Protein AF-W6NMY9-F1 (afdb_monomer)

Mean predicted aligned error: 22.29 Å

Secondary structure (DSSP, 8-state):
-HHHHHHHHHHHHHHHHHHHHHHHHHHHHHHHHHHHHHHHHHHHHHHHHHHHHHHHHHHHHHHHHHHHHHHHHHHHHHHHHHHHHHHHHHHHHHHHHHHHHHHHHHHHHHHHHHHHHHHHHHHHHHHHHHHHHHHHHHHHHHHHHHHHHHHHHHHHHHHHHHHHHHHHHSTT--------------------SS--------SSHHHHHHHHHHHHHHHHHHHHHHHHHHHHHHHHHHHHHHHHHHHHHHHHHHHHHHHHHHHHHHHHHHHHHHHHHHHHHHHHHHHH-GGG--HHHHHHHHHHHHHHHHHHHHHHHHHHHHHHHHHHHHTTTS----S----S---STTSHHHHHHHHHHHHHHHHHHHHHHHHHHHHHHHHHHHHHHHHHHHHS---

Foldseek 3Di:
DVVVVVVVVVVVVVVVVVVVVVVVVVVVVVVVVVVVVVVVVVVVVVVVVVVVVVVVVVVVVVVVVVVVVVVVVVVVVVVVVVVVVVVVVVVVVVVVVVVVVVVVVVVVVVVVVVVVVVVVVVVVVVVVVVVVVVVVVVVVVVVVVVVVVVVVVVVVVVVVVVVVVVVCVPPPNPDDDDDDDDDDDDDDDPDDPDDDDDDDPDDDVVVVVVVVVVVVVVVVVVVVVVVVVVVVVVVVVVVVVVVVVVVVVVVVVVVVVVVVVVVVVVVVVVVVVVVVLVVVQVVLCVVPNPVRRPVVVVVVVVVVVVVVVVVVVVVVVVVVVVLVVVVVVVVPPDDDDDDPDPDDDDDPPSPVVVVVVVVVVVVVVVVVVVVVVVVVVVVVVVVVVVVVVVVVVVVDDDD

Sequence (399 aa):
IESRSVVHLQKLNTGLENKIIDLQMKLDVMTSERNRLLSSDEKLRSQIAALEAEIGDMKHSTIQKEEEFALEIERLETECDVKEAQKGELETRIHELSSRLDQNKVEASLKIEELLDQLNTSNTKVTAAEEDLQKARTALAAESERCAGVERDRDLMREQLLQNANILASSHFSRSGSMRSEQGRQPFSLMGPDGNSVSLSGGSGDLEEIALILRQQQMINDLRMRAEQHQRENERLRNLVEASSLVDSLEKKTSLRSFESYKLQELETAHARMKLELERLVEEKINGGLENMNVKLLNDRLVEENDRLHEESAELRAMLSTRFERQSAMASGSPRPDSGHWSAGHSDDGSSDLDEDLCKERQCRQLKALAENLNRALVERNREIEKLEKRLSETTPTF

Solvent-accessible surface area (backbone atoms only — not comparable to full-atom values): 22607 Å² total; per-residue (Å²): 114,65,71,60,52,53,54,52,50,50,55,50,49,54,52,50,52,54,49,50,51,56,50,48,54,50,49,52,51,53,50,53,50,50,53,52,50,51,55,51,51,53,52,50,53,54,50,51,53,50,51,53,50,52,53,48,52,54,50,52,55,48,53,52,49,52,52,54,50,52,54,52,48,56,52,51,50,55,51,48,55,52,51,51,52,53,49,52,54,50,53,52,51,52,50,54,53,50,53,51,50,54,51,50,50,51,54,50,49,53,52,51,52,54,52,49,52,52,47,53,57,48,49,55,51,50,54,52,51,52,52,50,51,49,53,52,52,53,51,51,50,55,49,52,53,49,50,54,48,53,51,50,54,51,50,51,52,52,50,51,51,51,50,52,50,48,59,63,69,34,89,86,60,86,68,86,86,83,81,89,75,94,79,90,82,79,85,88,75,83,80,63,101,74,87,76,84,86,80,88,82,80,87,71,59,67,67,56,51,50,51,48,49,53,52,48,52,51,52,52,50,54,50,51,54,50,50,54,49,52,49,54,48,49,52,51,50,50,54,49,52,54,50,48,55,49,49,54,52,50,50,54,55,49,55,49,51,54,47,52,52,49,52,50,52,52,50,53,52,50,52,53,50,53,50,54,53,52,51,50,42,51,51,32,31,74,77,56,36,78,88,54,34,66,57,63,66,52,50,55,53,52,50,55,52,49,53,52,50,52,51,54,53,50,51,53,49,51,53,51,50,54,49,54,50,52,55,54,60,72,56,69,82,69,86,78,94,85,72,98,69,95,72,78,96,75,76,83,79,76,61,62,59,56,60,51,49,54,48,52,51,51,49,50,51,52,52,49,55,51,51,53,50,52,49,52,52,48,53,52,49,50,54,50,48,53,53,50,51,50,51,46,61,75,69,49,79,88,126

Radius of gyration: 61.94 Å; Cα contacts (8 Å, |Δi|>4): 16; chains: 1; bounding box: 144×52×210 Å

Structure (mmCIF, N/CA/C/O backbone):
data_AF-W6NMY9-F1
#
_entry.id   AF-W6NMY9-F1
#
loop_
_atom_site.group_PDB
_atom_site.id
_atom_site.type_symbol
_atom_site.label_atom_id
_atom_site.label_alt_id
_atom_site.label_comp_id
_atom_site.label_asym_id
_atom_site.label_entity_id
_atom_site.label_seq_id
_atom_site.pdbx_PDB_ins_code
_atom_site.Cartn_x
_atom_site.Cartn_y
_atom_site.Cartn_z
_atom_site.occupancy
_atom_site.B_iso_or_equiv
_atom_site.auth_seq_id
_atom_site.auth_comp_id
_atom_site.auth_asym_id
_atom_site.auth_atom_id
_atom_site.pdbx_PDB_model_num
ATOM 1 N N . ILE A 1 1 ? 76.734 7.192 -106.817 1.00 61.53 1 ILE A N 1
ATOM 2 C CA . ILE A 1 1 ? 76.703 8.019 -105.581 1.00 61.53 1 ILE A CA 1
ATOM 3 C C . ILE A 1 1 ? 75.258 8.175 -105.103 1.00 61.53 1 ILE A C 1
ATOM 5 O O . ILE A 1 1 ? 74.978 7.860 -103.954 1.00 61.53 1 ILE A O 1
ATOM 9 N N . GLU A 1 2 ? 74.332 8.509 -106.002 1.00 65.69 2 GLU A N 1
ATOM 10 C CA . GLU A 1 2 ? 72.891 8.665 -105.726 1.00 65.69 2 GLU A CA 1
ATOM 11 C C . GLU A 1 2 ? 72.205 7.414 -105.147 1.00 65.69 2 GLU A C 1
ATOM 13 O O . GLU A 1 2 ? 71.540 7.509 -104.121 1.00 65.69 2 GLU A O 1
ATOM 18 N N . SER A 1 3 ? 72.437 6.217 -105.702 1.00 69.19 3 SER A N 1
ATOM 19 C CA . SER A 1 3 ? 71.826 4.973 -105.190 1.00 69.19 3 SER A CA 1
ATOM 20 C C . SER A 1 3 ? 72.205 4.647 -103.739 1.00 69.19 3 SER A C 1
ATOM 22 O O . SER A 1 3 ? 71.380 4.149 -102.979 1.00 69.19 3 SER A O 1
ATOM 24 N N . ARG A 1 4 ? 73.434 4.977 -103.314 1.00 71.56 4 ARG A N 1
ATOM 25 C CA . ARG A 1 4 ? 73.860 4.820 -101.913 1.00 71.56 4 ARG A CA 1
ATOM 26 C C . ARG A 1 4 ? 73.153 5.826 -101.000 1.00 71.56 4 ARG A C 1
ATOM 28 O O . ARG A 1 4 ? 72.741 5.449 -99.910 1.00 71.56 4 ARG A O 1
ATOM 35 N N . SER A 1 5 ? 72.962 7.068 -101.449 1.00 77.44 5 SER A N 1
ATOM 36 C CA . SER A 1 5 ? 72.244 8.108 -100.695 1.00 77.44 5 SER A CA 1
ATOM 37 C C . SER A 1 5 ? 70.765 7.756 -100.483 1.00 77.44 5 SER A C 1
ATOM 39 O O . SER A 1 5 ? 70.272 7.868 -99.363 1.00 77.44 5 SER A O 1
ATOM 41 N N . VAL A 1 6 ? 70.096 7.216 -101.508 1.00 83.38 6 VAL A N 1
ATOM 42 C CA . VAL A 1 6 ? 68.704 6.737 -101.410 1.00 83.38 6 VAL A CA 1
ATOM 43 C C . VAL A 1 6 ? 68.572 5.600 -100.391 1.00 83.38 6 VAL A C 1
ATOM 45 O O . VAL A 1 6 ? 67.688 5.638 -99.540 1.00 83.38 6 VAL A O 1
ATOM 48 N N . VAL A 1 7 ? 69.491 4.628 -100.406 1.00 83.88 7 VAL A N 1
ATOM 49 C CA . VAL A 1 7 ? 69.494 3.517 -99.435 1.00 83.88 7 VAL A CA 1
ATOM 50 C C . VAL A 1 7 ? 69.756 4.006 -98.003 1.00 83.88 7 VAL A C 1
ATOM 52 O O . VAL A 1 7 ? 69.161 3.491 -97.056 1.00 83.88 7 VAL A O 1
ATOM 55 N N . HIS A 1 8 ? 70.624 5.006 -97.815 1.00 86.69 8 HIS A N 1
ATOM 56 C CA . HIS A 1 8 ? 70.855 5.609 -96.498 1.00 86.69 8 HIS A CA 1
ATOM 57 C C . HIS A 1 8 ? 69.622 6.359 -95.972 1.00 86.69 8 HIS A C 1
ATOM 59 O O . HIS A 1 8 ? 69.281 6.199 -94.801 1.00 86.69 8 HIS A O 1
ATOM 65 N N . LEU A 1 9 ? 68.926 7.116 -96.827 1.00 87.56 9 LEU A N 1
ATOM 66 C CA . LEU A 1 9 ? 67.686 7.811 -96.466 1.00 87.56 9 LEU A CA 1
ATOM 67 C C . LEU A 1 9 ? 66.553 6.838 -96.123 1.00 87.56 9 LEU A C 1
ATOM 69 O O . LEU A 1 9 ? 65.852 7.052 -95.141 1.00 87.56 9 LEU A O 1
ATOM 73 N N . GLN A 1 10 ? 66.415 5.738 -96.867 1.00 88.88 10 GLN A N 1
ATOM 74 C CA . GLN A 1 10 ? 65.436 4.692 -96.556 1.00 88.88 10 GLN A CA 1
ATOM 75 C C . GLN A 1 10 ? 65.688 4.073 -95.177 1.00 88.88 10 GLN A C 1
ATOM 77 O O . GLN A 1 10 ? 64.767 3.987 -94.375 1.00 88.88 10 GLN A O 1
ATOM 82 N N . LYS A 1 11 ? 66.940 3.717 -94.854 1.00 91.44 11 LYS A N 1
ATOM 83 C CA . LYS A 1 11 ? 67.288 3.179 -93.526 1.00 91.44 11 LYS A CA 1
ATOM 84 C C . LYS A 1 11 ? 67.021 4.172 -92.396 1.00 91.44 11 LYS A C 1
ATOM 86 O O . LYS A 1 11 ? 66.569 3.761 -91.330 1.00 91.44 11 LYS A O 1
ATOM 91 N N . LEU A 1 12 ? 67.301 5.458 -92.619 1.00 93.38 12 LEU A N 1
ATOM 92 C CA . LEU A 1 12 ? 67.004 6.507 -91.646 1.00 93.38 12 LEU A CA 1
ATOM 93 C C . LEU A 1 12 ? 65.493 6.653 -91.438 1.00 93.38 12 LEU A C 1
ATOM 95 O O . LEU A 1 12 ? 65.050 6.652 -90.295 1.00 93.38 12 LEU A O 1
ATOM 99 N N . ASN A 1 13 ? 64.710 6.706 -92.519 1.00 93.12 13 ASN A N 1
ATOM 100 C CA . ASN A 1 13 ? 63.252 6.793 -92.445 1.00 93.12 13 ASN A CA 1
ATOM 101 C C . ASN A 1 13 ? 62.649 5.583 -91.731 1.00 93.12 13 ASN A C 1
ATOM 103 O O . ASN A 1 13 ? 61.894 5.777 -90.790 1.00 93.12 13 ASN A O 1
ATOM 107 N N . THR A 1 14 ? 63.055 4.355 -92.068 1.00 93.69 14 THR A N 1
ATOM 108 C CA . THR A 1 14 ? 62.587 3.153 -91.357 1.00 93.69 14 THR A CA 1
ATOM 109 C C . THR A 1 14 ? 62.990 3.173 -89.876 1.00 93.69 14 THR A C 1
ATOM 111 O O . THR A 1 14 ? 62.225 2.754 -89.010 1.00 93.69 14 THR A O 1
ATOM 114 N N . GLY A 1 15 ? 64.179 3.690 -89.546 1.00 94.94 15 GLY A N 1
ATOM 115 C CA . GLY A 1 15 ? 64.610 3.880 -88.157 1.00 94.94 15 GLY A CA 1
ATOM 116 C C . GLY A 1 15 ? 63.758 4.902 -87.395 1.00 94.94 15 GLY A C 1
ATOM 117 O O . GLY A 1 15 ? 63.399 4.663 -86.241 1.00 94.94 15 GLY A O 1
ATOM 118 N N . LEU A 1 16 ? 63.403 6.016 -88.041 1.00 95.69 16 LEU A N 1
ATOM 119 C CA . LEU A 1 16 ? 62.524 7.045 -87.483 1.00 95.69 16 LEU A CA 1
ATOM 120 C C . LEU A 1 16 ? 61.083 6.544 -87.342 1.00 95.69 16 LEU A C 1
ATOM 122 O O . LEU A 1 16 ? 60.487 6.750 -86.291 1.00 95.69 16 LEU A O 1
ATOM 126 N N . GLU A 1 17 ? 60.551 5.835 -88.337 1.00 95.12 17 GLU A N 1
ATOM 127 C CA . GLU A 1 17 ? 59.228 5.198 -88.301 1.00 95.12 17 GLU A CA 1
ATOM 128 C C . GLU A 1 17 ? 59.122 4.221 -87.127 1.00 95.12 17 GLU A C 1
ATOM 130 O O . GLU A 1 17 ? 58.214 4.340 -86.305 1.00 95.12 17 GLU A O 1
ATOM 135 N N . ASN A 1 18 ? 60.103 3.326 -86.967 1.00 95.62 18 ASN A N 1
ATOM 136 C CA . ASN A 1 18 ? 60.145 2.401 -85.833 1.00 95.62 18 ASN A CA 1
ATOM 137 C C . ASN A 1 18 ? 60.201 3.139 -84.489 1.00 95.62 18 ASN A C 1
ATOM 139 O O . ASN A 1 18 ? 59.573 2.711 -83.519 1.00 95.62 18 ASN A O 1
ATOM 143 N N . LYS A 1 19 ? 60.932 4.261 -84.413 1.00 97.00 19 LYS A N 1
ATOM 144 C CA . LYS A 1 19 ? 61.000 5.049 -83.181 1.00 97.00 19 LYS A CA 1
ATOM 145 C C . LYS A 1 19 ? 59.692 5.780 -82.882 1.00 97.00 19 LYS A C 1
ATOM 147 O O . LYS A 1 19 ? 59.311 5.861 -81.717 1.00 97.00 19 LYS A O 1
ATOM 152 N N . ILE A 1 20 ? 59.014 6.292 -83.907 1.00 97.06 20 ILE A N 1
ATOM 153 C CA . ILE A 1 20 ? 57.695 6.919 -83.784 1.00 97.06 20 ILE A CA 1
ATOM 154 C C . ILE A 1 20 ? 56.681 5.893 -83.273 1.00 97.06 20 ILE A C 1
ATOM 156 O O . ILE A 1 20 ? 55.981 6.192 -82.311 1.00 97.06 20 ILE A O 1
ATOM 160 N N . ILE A 1 21 ? 56.666 4.679 -83.832 1.00 96.06 21 ILE A N 1
ATOM 161 C CA . ILE A 1 21 ? 55.778 3.595 -83.385 1.00 96.06 21 ILE A CA 1
ATOM 162 C C . ILE A 1 21 ? 56.060 3.220 -81.919 1.00 96.06 21 ILE A C 1
ATOM 164 O O . ILE A 1 21 ? 55.130 3.167 -81.118 1.00 96.06 21 ILE A O 1
ATOM 168 N N . ASP A 1 22 ? 57.329 3.034 -81.525 1.00 96.94 22 ASP A N 1
ATOM 169 C CA . ASP A 1 22 ? 57.712 2.754 -80.123 1.00 96.94 22 ASP A CA 1
ATOM 170 C C . ASP A 1 22 ? 57.239 3.859 -79.162 1.00 96.94 22 ASP A C 1
ATOM 172 O O . ASP A 1 22 ? 56.726 3.582 -78.076 1.00 96.94 22 ASP A O 1
ATOM 176 N N . LEU A 1 23 ? 57.388 5.127 -79.557 1.00 97.38 23 LEU A N 1
ATOM 177 C CA . LEU A 1 23 ? 56.937 6.263 -78.752 1.00 97.38 23 LEU A CA 1
ATOM 178 C C . LEU A 1 23 ? 55.408 6.358 -78.679 1.00 97.38 23 LEU A C 1
ATOM 180 O O . LEU A 1 23 ? 54.886 6.662 -77.608 1.00 97.38 23 LEU A O 1
ATOM 184 N N . GLN A 1 24 ? 54.695 6.069 -79.769 1.00 97.12 24 GLN A N 1
ATOM 185 C CA . GLN A 1 24 ? 53.230 6.030 -79.795 1.00 97.12 24 GLN A CA 1
ATOM 186 C C . GLN A 1 24 ? 52.690 4.927 -78.884 1.00 97.12 24 GLN A C 1
ATOM 188 O O . GLN A 1 24 ? 51.872 5.211 -78.016 1.00 97.12 24 GLN A O 1
ATOM 193 N N . MET A 1 25 ? 53.228 3.706 -78.976 1.00 96.75 25 MET A N 1
ATOM 194 C CA . MET A 1 25 ? 52.829 2.604 -78.095 1.00 96.75 25 MET A CA 1
ATOM 195 C C . MET A 1 25 ? 53.065 2.938 -76.617 1.00 96.75 25 MET A C 1
ATOM 197 O O . MET A 1 25 ? 52.214 2.661 -75.773 1.00 96.75 25 MET A O 1
ATOM 201 N N . LYS A 1 26 ? 54.198 3.573 -76.284 1.00 97.62 26 LYS A N 1
ATOM 202 C CA . LYS A 1 26 ? 54.466 4.043 -74.914 1.00 97.62 26 LYS A CA 1
ATOM 203 C C . LYS A 1 26 ? 53.474 5.109 -74.466 1.00 97.62 26 LYS A C 1
ATOM 205 O O . LYS A 1 26 ? 53.027 5.063 -73.323 1.00 97.62 26 LYS A O 1
ATOM 210 N N . LEU A 1 27 ? 53.125 6.051 -75.341 1.00 97.50 27 LEU A N 1
ATOM 211 C CA . LEU A 1 27 ? 52.143 7.087 -75.037 1.00 97.50 27 LEU A CA 1
ATOM 212 C C . LEU A 1 27 ? 50.752 6.489 -74.794 1.00 97.50 27 LEU A C 1
ATOM 214 O O . LEU A 1 27 ? 50.083 6.897 -73.845 1.00 97.50 27 LEU A O 1
ATOM 218 N N . ASP A 1 28 ? 50.342 5.502 -75.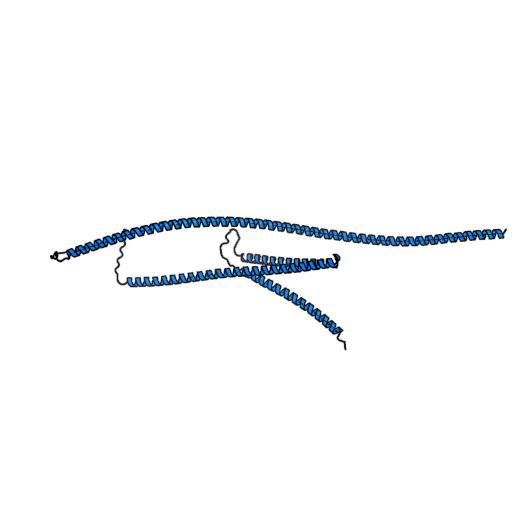589 1.00 97.00 28 ASP A N 1
ATOM 219 C CA . ASP A 1 28 ? 49.059 4.811 -75.434 1.00 97.00 28 ASP A CA 1
ATOM 220 C C . ASP A 1 28 ? 48.997 4.043 -74.109 1.00 97.00 28 ASP A C 1
ATOM 222 O O . ASP A 1 28 ? 48.033 4.188 -73.351 1.00 97.00 28 ASP A O 1
ATOM 226 N N . VAL A 1 29 ? 50.059 3.298 -73.772 1.00 96.88 29 VAL A N 1
ATOM 227 C CA . VAL A 1 29 ? 50.171 2.596 -72.482 1.00 96.88 29 VAL A CA 1
ATOM 228 C C . VAL A 1 29 ? 50.103 3.592 -71.324 1.00 96.88 29 VAL A C 1
ATOM 230 O O . VAL A 1 29 ? 49.247 3.441 -70.452 1.00 96.88 29 VAL A O 1
ATOM 233 N N . MET A 1 30 ? 50.909 4.657 -71.352 1.00 97.12 30 MET A N 1
ATOM 234 C CA . MET A 1 30 ? 50.905 5.701 -70.317 1.00 97.12 30 MET A CA 1
ATOM 235 C C . MET A 1 30 ? 49.544 6.394 -70.192 1.00 97.12 30 MET A C 1
ATOM 237 O O . MET A 1 30 ? 49.097 6.696 -69.088 1.00 97.12 30 MET A O 1
ATOM 241 N N . THR A 1 31 ? 48.854 6.636 -71.308 1.00 96.25 31 THR A N 1
ATOM 242 C CA . THR A 1 31 ? 47.524 7.258 -71.308 1.00 96.25 31 THR A CA 1
ATOM 243 C C . THR A 1 31 ? 46.483 6.324 -70.695 1.00 96.25 31 THR A C 1
ATOM 245 O O . THR A 1 31 ? 45.661 6.766 -69.890 1.00 96.25 31 THR A O 1
ATOM 248 N N . SER A 1 32 ? 46.538 5.029 -71.024 1.00 96.38 32 SER A N 1
ATOM 249 C CA . SER A 1 32 ? 45.656 4.016 -70.438 1.00 96.38 32 SER A CA 1
ATOM 250 C C . SER A 1 32 ? 45.881 3.863 -68.928 1.00 96.38 32 SER A C 1
ATOM 252 O O . SER A 1 32 ? 44.916 3.836 -68.162 1.00 96.38 32 SER A O 1
ATOM 254 N N . GLU A 1 33 ? 47.141 3.860 -68.485 1.00 96.62 33 GLU A N 1
ATOM 255 C CA . GLU A 1 33 ? 47.512 3.774 -67.074 1.00 96.62 33 GLU A CA 1
ATOM 256 C C . GLU A 1 33 ? 47.083 5.029 -66.312 1.00 96.62 33 GLU A C 1
ATOM 258 O O . GLU A 1 33 ? 46.436 4.923 -65.272 1.00 96.62 33 GLU A O 1
ATOM 263 N N . ARG A 1 34 ? 47.325 6.219 -66.874 1.00 97.25 34 ARG A N 1
ATOM 264 C CA . ARG A 1 34 ? 46.847 7.487 -66.311 1.00 97.25 34 ARG A CA 1
ATOM 265 C C . ARG A 1 34 ? 45.329 7.486 -66.135 1.00 97.25 34 ARG A C 1
ATOM 267 O O . ARG A 1 34 ? 44.843 7.862 -65.075 1.00 97.25 34 ARG A O 1
ATOM 274 N N . ASN A 1 35 ? 44.572 7.058 -67.146 1.00 96.06 35 ASN A N 1
ATOM 275 C CA . ASN A 1 35 ? 43.110 7.020 -67.063 1.00 96.06 35 ASN A CA 1
ATOM 276 C C . ASN A 1 35 ? 42.628 5.999 -66.014 1.00 96.06 35 ASN A C 1
ATOM 278 O O . ASN A 1 35 ? 41.679 6.272 -65.279 1.00 96.06 35 ASN A O 1
ATOM 282 N N . ARG A 1 36 ? 43.306 4.849 -65.892 1.00 97.12 36 ARG A N 1
ATOM 283 C CA . ARG A 1 36 ? 43.029 3.858 -64.842 1.00 97.12 36 ARG A CA 1
ATOM 284 C C . ARG A 1 36 ? 43.299 4.422 -63.444 1.00 97.12 36 ARG A C 1
ATOM 286 O O . ARG A 1 36 ? 42.477 4.223 -62.552 1.00 97.12 36 ARG A O 1
ATOM 293 N N . LEU A 1 37 ? 44.416 5.125 -63.259 1.00 96.62 37 LEU A N 1
ATOM 294 C CA . LEU A 1 37 ? 44.766 5.769 -61.992 1.00 96.62 37 LEU A CA 1
ATOM 295 C C . LEU A 1 37 ? 43.769 6.872 -61.627 1.00 96.62 37 LEU A C 1
ATOM 297 O O . LEU A 1 37 ? 43.319 6.902 -60.489 1.00 96.62 37 LEU A O 1
ATOM 301 N N . LEU A 1 38 ? 43.351 7.706 -62.586 1.00 96.19 38 LEU A N 1
ATOM 302 C CA . LEU A 1 38 ? 42.325 8.732 -62.363 1.00 96.19 38 LEU A CA 1
ATOM 303 C C . LEU A 1 38 ? 40.990 8.125 -61.914 1.00 96.19 38 LEU A C 1
ATOM 305 O O . LEU A 1 38 ? 40.411 8.586 -60.936 1.00 96.19 38 LEU A O 1
ATOM 309 N N . SER A 1 39 ? 40.533 7.049 -62.564 1.00 95.88 39 SER A N 1
ATOM 310 C CA . SER A 1 39 ? 39.310 6.351 -62.141 1.00 95.88 39 SER A CA 1
ATOM 311 C C . SER A 1 39 ? 39.445 5.731 -60.745 1.00 95.88 39 SER A C 1
ATOM 313 O O . SER A 1 39 ? 38.478 5.693 -59.986 1.00 95.88 39 SER A O 1
ATOM 315 N N . SER A 1 40 ? 40.636 5.240 -60.391 1.00 96.31 40 SER A N 1
ATOM 316 C CA . SER A 1 40 ? 40.902 4.730 -59.045 1.00 96.31 40 SER A CA 1
ATOM 317 C C . SER A 1 40 ? 40.909 5.845 -57.997 1.00 96.31 40 SER A C 1
ATOM 319 O O . SER A 1 40 ? 40.351 5.647 -56.923 1.00 96.31 40 SER A O 1
ATOM 321 N N . ASP A 1 41 ? 41.511 7.000 -58.298 1.00 96.00 41 ASP A N 1
ATOM 322 C CA . ASP A 1 41 ? 41.538 8.167 -57.406 1.00 96.00 41 ASP A CA 1
ATOM 323 C C . ASP A 1 41 ? 40.122 8.692 -57.149 1.00 96.00 41 ASP A C 1
ATOM 325 O O . ASP A 1 41 ? 39.741 8.919 -56.005 1.00 96.00 41 ASP A O 1
ATOM 329 N N . GLU A 1 42 ? 39.296 8.792 -58.193 1.00 96.06 42 GLU A N 1
ATOM 330 C CA . GLU A 1 42 ? 37.902 9.223 -58.068 1.00 96.06 42 GLU A CA 1
ATOM 331 C C . GLU A 1 42 ? 37.080 8.267 -57.190 1.00 96.06 42 GLU A C 1
ATOM 333 O O . GLU A 1 42 ? 36.376 8.711 -56.284 1.00 96.06 42 GLU A O 1
ATOM 338 N N . LYS A 1 43 ? 37.242 6.947 -57.367 1.00 96.44 43 LYS A N 1
ATOM 339 C CA . LYS A 1 43 ? 36.594 5.944 -56.502 1.00 96.44 43 LYS A CA 1
ATOM 340 C C . LYS A 1 43 ? 37.030 6.061 -55.043 1.00 96.44 43 LYS A C 1
ATOM 342 O O . LYS A 1 43 ? 36.181 5.977 -54.158 1.00 96.44 43 LYS A O 1
ATOM 347 N N . LEU A 1 44 ? 38.325 6.253 -54.790 1.00 96.81 44 LEU A N 1
ATOM 348 C CA . LEU A 1 44 ? 38.844 6.428 -53.432 1.00 96.81 44 LEU A CA 1
ATOM 349 C C . LEU A 1 44 ? 38.304 7.710 -52.794 1.00 96.81 44 LEU A C 1
ATOM 351 O O . LEU A 1 44 ? 37.884 7.675 -51.642 1.00 96.81 44 LEU A O 1
ATOM 355 N N . ARG A 1 45 ? 38.226 8.815 -53.543 1.00 96.94 45 ARG A N 1
ATOM 356 C CA . ARG A 1 45 ? 37.620 10.067 -53.060 1.00 96.94 45 ARG A CA 1
ATOM 357 C C . ARG A 1 45 ? 36.154 9.888 -52.681 1.00 96.94 45 ARG A C 1
ATOM 359 O O . ARG A 1 45 ? 35.752 10.355 -51.620 1.00 96.94 45 ARG A O 1
ATOM 366 N N . SER A 1 46 ? 35.364 9.192 -53.501 1.00 95.94 46 SER A N 1
ATOM 367 C CA . SER A 1 46 ? 33.964 8.901 -53.170 1.00 95.94 46 SER A CA 1
ATOM 368 C C . SER A 1 46 ? 33.829 8.011 -51.931 1.00 95.94 46 SER A C 1
ATOM 370 O O . SER A 1 46 ? 32.949 8.250 -51.110 1.00 95.94 46 SER A O 1
ATOM 372 N N . GLN A 1 47 ? 34.703 7.012 -51.768 1.00 97.00 47 GLN A N 1
ATOM 373 C CA . GLN A 1 47 ? 34.715 6.159 -50.574 1.00 97.00 47 GLN A CA 1
ATOM 374 C C . GLN A 1 47 ? 35.095 6.935 -49.310 1.00 97.00 47 GLN A C 1
ATOM 376 O O . GLN A 1 47 ? 34.450 6.757 -48.283 1.00 97.00 47 GLN A O 1
ATOM 381 N N . ILE A 1 48 ? 36.096 7.817 -49.388 1.00 96.00 48 ILE A N 1
ATOM 382 C CA . ILE A 1 48 ? 36.490 8.683 -48.268 1.00 96.00 48 ILE A CA 1
ATOM 383 C C . ILE A 1 48 ? 35.316 9.576 -47.857 1.00 96.00 48 ILE A C 1
ATOM 385 O O . ILE A 1 48 ? 34.964 9.592 -46.684 1.00 96.00 48 ILE A O 1
ATOM 389 N N . ALA A 1 49 ? 34.654 10.234 -48.813 1.00 96.75 49 ALA A N 1
ATOM 390 C CA . ALA A 1 49 ? 33.505 11.091 -48.519 1.00 96.75 49 ALA A CA 1
ATOM 391 C C . ALA A 1 49 ? 32.335 10.320 -47.874 1.00 96.75 49 ALA A C 1
ATOM 393 O O . ALA A 1 49 ? 31.685 10.832 -46.966 1.00 96.75 49 ALA A O 1
ATOM 394 N N . ALA A 1 50 ? 32.078 9.082 -48.314 1.00 96.25 50 ALA A N 1
ATOM 395 C CA . ALA A 1 50 ? 31.048 8.232 -47.716 1.00 96.25 50 ALA A CA 1
ATOM 396 C C . ALA A 1 50 ? 31.389 7.839 -46.268 1.00 96.25 50 ALA A C 1
ATOM 398 O O . ALA A 1 50 ? 30.535 7.941 -45.391 1.00 96.25 50 ALA A O 1
ATOM 399 N N . LEU A 1 51 ? 32.642 7.450 -46.006 1.00 95.75 51 LEU A N 1
ATOM 400 C CA . LEU A 1 51 ? 33.104 7.111 -44.657 1.00 95.75 51 LEU A CA 1
ATOM 401 C C . LEU A 1 51 ? 33.109 8.331 -43.725 1.00 95.75 51 LEU A C 1
ATOM 403 O O . LEU A 1 51 ? 32.770 8.208 -42.553 1.00 95.75 51 LEU A O 1
ATOM 407 N N . GLU A 1 52 ? 33.467 9.516 -44.224 1.00 96.31 52 GLU A N 1
ATOM 408 C CA . GLU A 1 52 ? 33.406 10.760 -43.449 1.00 96.31 52 GLU A CA 1
ATOM 409 C C . GLU A 1 52 ? 31.969 11.112 -43.039 1.00 96.31 52 GLU A C 1
ATOM 411 O O . GLU A 1 52 ? 31.749 11.517 -41.895 1.00 96.31 52 GLU A O 1
ATOM 416 N N . ALA A 1 53 ? 30.995 10.908 -43.934 1.00 95.75 53 ALA A N 1
ATOM 417 C CA . ALA A 1 53 ? 29.577 11.085 -43.624 1.00 95.75 53 ALA A CA 1
ATOM 418 C C . ALA A 1 53 ? 29.097 10.076 -42.567 1.00 95.75 53 ALA A C 1
ATOM 420 O O . ALA A 1 53 ? 28.511 10.478 -41.565 1.00 95.75 53 ALA A O 1
ATOM 421 N N . GLU A 1 54 ? 29.433 8.792 -42.725 1.00 95.81 54 GLU A N 1
ATOM 422 C CA . GLU A 1 54 ? 29.072 7.740 -41.764 1.00 95.81 54 GLU A CA 1
ATOM 423 C C . GLU A 1 54 ? 29.671 8.001 -40.370 1.00 95.81 54 GLU A C 1
ATOM 425 O O . GLU A 1 54 ? 28.995 7.855 -39.352 1.00 95.81 54 GLU A O 1
ATOM 430 N N . ILE A 1 55 ? 30.924 8.466 -40.302 1.00 95.25 55 ILE A N 1
ATOM 431 C CA . ILE A 1 55 ? 31.554 8.889 -39.041 1.00 95.25 55 ILE A CA 1
ATOM 432 C C . ILE A 1 55 ? 30.803 10.075 -38.419 1.00 95.25 55 ILE A C 1
ATOM 434 O O . ILE A 1 55 ? 30.661 10.128 -37.195 1.00 95.25 55 ILE A O 1
ATOM 438 N N . GLY A 1 56 ? 30.350 11.033 -39.230 1.00 96.00 56 GLY A N 1
ATOM 439 C CA . GLY A 1 56 ? 29.541 12.165 -38.775 1.00 96.00 56 GLY A CA 1
ATOM 440 C C . GLY A 1 56 ? 28.222 11.715 -38.147 1.00 96.00 56 GLY A C 1
ATOM 441 O O . GLY A 1 56 ? 27.923 12.097 -37.013 1.00 96.00 56 GLY A O 1
ATOM 442 N N . ASP A 1 57 ? 27.493 10.841 -38.836 1.00 95.56 57 ASP A N 1
ATOM 443 C CA . ASP A 1 57 ? 26.208 10.305 -38.379 1.00 95.56 57 ASP A CA 1
ATOM 444 C C . ASP A 1 57 ? 26.360 9.475 -37.098 1.00 95.56 57 ASP A C 1
ATOM 446 O O . ASP A 1 57 ? 25.605 9.657 -36.139 1.00 95.56 57 ASP A O 1
ATOM 450 N N . MET A 1 58 ? 27.386 8.617 -37.026 1.00 95.56 58 MET A N 1
ATOM 451 C CA . MET A 1 58 ? 27.682 7.850 -35.811 1.00 95.56 58 MET A CA 1
ATOM 452 C C . MET A 1 58 ? 28.000 8.759 -34.619 1.00 95.56 58 MET A C 1
ATOM 454 O O . MET A 1 58 ? 27.532 8.503 -33.507 1.00 95.56 58 MET A O 1
ATOM 458 N N . LYS A 1 59 ? 28.773 9.833 -34.829 1.00 96.44 59 LYS A N 1
ATOM 459 C CA . LYS A 1 59 ? 29.082 10.806 -33.769 1.00 96.44 59 LYS A CA 1
ATOM 460 C C . LYS A 1 59 ? 27.832 11.529 -33.291 1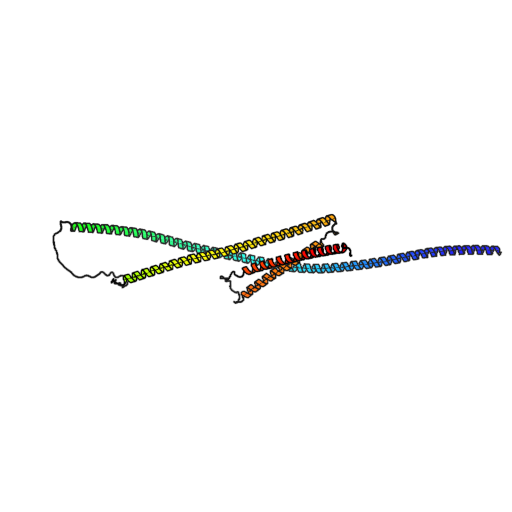.00 96.44 59 LYS A C 1
ATOM 462 O O . LYS A 1 59 ? 27.640 11.646 -32.086 1.00 96.44 59 LYS A O 1
ATOM 467 N N . HIS A 1 60 ? 26.980 11.976 -34.210 1.00 95.19 60 HIS A N 1
ATOM 468 C CA . HIS A 1 60 ? 25.741 12.653 -33.846 1.00 95.19 60 HIS A CA 1
ATOM 469 C C . HIS A 1 60 ? 24.796 11.728 -33.069 1.00 95.19 60 HIS A C 1
ATOM 471 O O . HIS A 1 60 ? 24.302 12.112 -32.013 1.00 95.19 60 HIS A O 1
ATOM 477 N N . SER A 1 61 ? 24.632 10.479 -33.520 1.00 94.62 61 SER A N 1
ATOM 478 C CA . SER A 1 61 ? 23.834 9.477 -32.804 1.00 94.62 61 SER A CA 1
ATOM 479 C C . SER A 1 61 ? 24.395 9.162 -31.413 1.00 94.62 61 SER A C 1
ATOM 481 O O . SER A 1 61 ? 23.626 8.951 -30.478 1.00 94.62 61 SER A O 1
ATOM 483 N N . THR A 1 62 ? 25.722 9.141 -31.259 1.00 93.75 62 THR A N 1
ATOM 484 C CA . THR A 1 62 ? 26.362 8.922 -29.953 1.00 93.75 62 THR A CA 1
ATOM 485 C C . THR A 1 62 ? 26.082 10.083 -29.003 1.00 93.75 62 THR A C 1
ATOM 487 O O . THR A 1 62 ? 25.637 9.836 -27.890 1.00 93.75 62 THR A O 1
ATOM 490 N N . ILE A 1 63 ? 26.248 11.330 -29.459 1.00 95.62 63 ILE A N 1
ATOM 491 C CA . ILE A 1 63 ? 25.966 12.529 -28.653 1.00 95.62 63 ILE A CA 1
ATOM 492 C C . ILE A 1 63 ? 24.498 12.557 -28.215 1.00 95.62 63 ILE A C 1
ATOM 494 O O . ILE A 1 63 ? 24.213 12.772 -27.044 1.00 95.62 63 ILE A O 1
ATOM 498 N N . GLN A 1 64 ? 23.568 12.267 -29.129 1.00 95.62 64 GLN A N 1
ATOM 499 C CA . GLN A 1 64 ? 22.145 12.224 -28.796 1.00 95.62 64 GLN A CA 1
ATOM 500 C C . GLN A 1 64 ? 21.845 11.176 -27.710 1.00 95.62 64 GLN A C 1
ATOM 502 O O . GLN A 1 64 ? 21.113 11.453 -26.765 1.00 95.62 64 GLN A O 1
ATOM 507 N N . LYS A 1 65 ? 22.441 9.981 -27.806 1.00 94.88 65 LYS A N 1
ATOM 508 C CA . LYS A 1 65 ? 22.284 8.941 -26.777 1.00 94.88 65 LYS A CA 1
ATOM 509 C C . LYS A 1 65 ? 22.900 9.347 -25.441 1.00 94.88 65 LYS A C 1
ATOM 511 O O . LYS A 1 65 ? 22.342 9.019 -24.4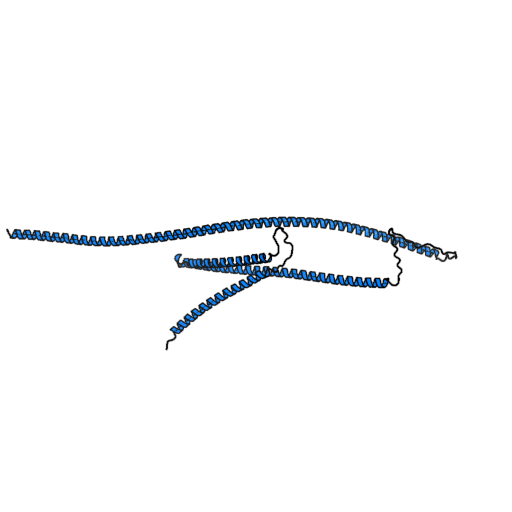01 1.00 94.88 65 LYS A O 1
ATOM 516 N N . GLU A 1 66 ? 24.041 10.032 -25.453 1.00 94.56 66 GLU A N 1
ATOM 517 C CA . GLU A 1 66 ? 24.666 10.559 -24.235 1.00 94.56 66 GLU A CA 1
ATOM 518 C C . GLU A 1 66 ? 23.766 11.595 -23.545 1.00 94.56 66 GLU A C 1
ATOM 520 O O . GLU A 1 66 ? 23.614 11.542 -22.326 1.00 94.56 66 GLU A O 1
ATOM 525 N N . GLU A 1 67 ? 23.116 12.479 -24.307 1.00 94.88 67 GLU A N 1
ATOM 526 C CA . GLU A 1 67 ? 22.136 13.443 -23.784 1.00 94.88 67 GLU A CA 1
ATOM 527 C C . GLU A 1 67 ? 20.886 12.747 -23.221 1.00 94.88 67 GLU A C 1
ATOM 529 O O . GLU A 1 67 ? 20.446 13.070 -22.117 1.00 94.88 67 GLU A O 1
ATOM 534 N N . GLU A 1 68 ? 20.341 11.754 -23.931 1.00 93.69 68 GLU A N 1
ATOM 535 C CA . GLU A 1 68 ? 19.203 10.951 -23.460 1.00 93.69 68 GLU A CA 1
ATOM 536 C C . GLU A 1 68 ? 19.533 10.215 -22.151 1.00 93.69 68 GLU A C 1
ATOM 538 O O . GLU A 1 68 ? 18.737 10.234 -21.210 1.00 93.69 68 GLU A O 1
ATOM 543 N N . PHE A 1 69 ? 20.725 9.616 -22.045 1.00 95.06 69 PHE A N 1
ATOM 544 C CA . PHE A 1 69 ? 21.167 8.973 -20.807 1.00 95.06 69 PHE A CA 1
ATOM 545 C C . PHE A 1 69 ? 21.402 9.972 -19.674 1.00 95.06 69 PHE A C 1
ATOM 547 O O . PHE A 1 69 ? 21.079 9.655 -18.533 1.00 95.06 69 PHE A O 1
ATOM 554 N N . ALA A 1 70 ? 21.929 11.165 -19.959 1.00 94.81 70 ALA A N 1
ATOM 555 C CA . ALA A 1 70 ? 22.116 12.197 -18.943 1.00 94.81 70 ALA A CA 1
ATOM 556 C C . ALA A 1 70 ? 20.775 12.648 -18.339 1.00 94.81 70 ALA A C 1
ATOM 558 O O . ALA A 1 70 ? 20.655 12.732 -17.118 1.00 94.81 70 ALA A O 1
ATOM 559 N N . LEU A 1 71 ? 19.755 12.860 -19.179 1.00 95.50 71 LEU A N 1
ATOM 560 C CA . LEU A 1 71 ? 18.409 13.219 -18.724 1.00 95.50 71 LEU A CA 1
ATOM 561 C C . LEU A 1 71 ? 17.749 12.095 -17.915 1.00 95.50 71 LEU A C 1
ATOM 563 O O . LEU A 1 71 ? 17.104 12.365 -16.903 1.00 95.50 71 LEU A O 1
ATOM 567 N N . GLU A 1 72 ? 17.918 10.835 -18.326 1.00 94.94 72 GLU A N 1
ATOM 568 C CA . GLU A 1 72 ? 17.369 9.702 -17.572 1.00 94.94 72 GLU A CA 1
ATOM 569 C C . GLU A 1 72 ? 18.076 9.513 -16.222 1.00 94.94 72 GLU A C 1
ATOM 571 O O . GLU A 1 72 ? 17.422 9.187 -15.233 1.00 94.94 72 GLU A O 1
ATOM 576 N N . ILE A 1 73 ? 19.388 9.767 -16.145 1.00 95.00 73 ILE A N 1
ATOM 577 C CA . ILE A 1 73 ? 20.128 9.762 -14.875 1.00 95.00 73 ILE A CA 1
ATOM 578 C C . ILE A 1 73 ? 19.586 10.847 -13.939 1.00 95.00 73 ILE A C 1
ATOM 580 O O . ILE A 1 73 ? 19.240 10.528 -12.806 1.00 95.00 73 ILE A O 1
ATOM 584 N N . GLU A 1 74 ? 19.429 12.088 -14.409 1.00 95.62 74 GLU A N 1
ATOM 585 C CA . GLU A 1 74 ? 18.882 13.188 -13.595 1.00 95.62 74 GLU A CA 1
ATOM 586 C C . GLU A 1 74 ? 17.455 12.871 -13.107 1.00 95.62 74 GLU A C 1
ATOM 588 O O . GLU A 1 74 ? 17.108 13.071 -11.937 1.00 95.62 74 GLU A O 1
ATOM 593 N N . ARG A 1 75 ? 16.622 12.282 -13.975 1.00 96.38 75 ARG A N 1
ATOM 594 C CA . ARG A 1 75 ? 15.281 11.814 -13.600 1.00 96.38 75 ARG A CA 1
ATOM 595 C C . ARG A 1 75 ? 15.339 10.745 -12.504 1.00 96.38 75 ARG A C 1
ATOM 597 O O . ARG A 1 75 ? 14.574 10.817 -11.544 1.00 96.38 75 ARG A O 1
ATOM 604 N N . LEU A 1 76 ? 16.229 9.761 -12.623 1.00 91.75 76 LEU A N 1
ATOM 605 C CA . LEU A 1 76 ? 16.383 8.696 -11.628 1.00 91.75 76 LEU A CA 1
ATOM 606 C C . LEU A 1 76 ? 16.957 9.202 -10.300 1.00 91.75 76 LEU A C 1
ATOM 608 O O . LEU A 1 76 ? 16.544 8.716 -9.247 1.00 91.75 76 LEU A O 1
ATOM 612 N N . GLU A 1 77 ? 17.864 10.177 -10.325 1.00 94.88 77 GLU A N 1
ATOM 613 C CA . GLU A 1 77 ? 18.398 10.827 -9.123 1.00 94.88 77 GLU A CA 1
ATOM 614 C C . GLU A 1 77 ? 17.283 11.549 -8.358 1.00 94.88 77 GLU A C 1
ATOM 616 O O . GLU A 1 77 ? 17.073 11.274 -7.177 1.00 94.88 77 GLU A O 1
ATOM 621 N N . THR A 1 78 ? 16.477 12.365 -9.047 1.00 92.69 78 THR A N 1
ATOM 622 C CA . THR A 1 78 ? 15.332 13.044 -8.410 1.00 92.69 78 THR A CA 1
ATOM 623 C C . THR A 1 78 ? 14.285 12.060 -7.877 1.00 92.69 78 THR A C 1
ATOM 625 O O . THR A 1 78 ? 13.713 12.276 -6.807 1.00 92.69 78 THR A O 1
ATOM 628 N N . GLU A 1 79 ? 14.045 10.942 -8.572 1.00 93.19 79 GLU A N 1
ATOM 629 C CA . GLU A 1 79 ? 13.160 9.877 -8.090 1.00 93.19 79 GLU A CA 1
ATOM 630 C C . GLU A 1 79 ? 13.706 9.210 -6.814 1.00 93.19 79 GLU A C 1
ATOM 632 O O . GLU A 1 79 ? 12.935 8.899 -5.898 1.00 93.19 79 GLU A O 1
ATOM 637 N N . CYS A 1 80 ? 15.026 9.008 -6.729 1.00 92.50 80 CYS A N 1
ATOM 638 C CA . CYS A 1 80 ? 15.683 8.466 -5.539 1.00 92.50 80 CYS A CA 1
ATOM 639 C C . CYS A 1 80 ? 15.571 9.422 -4.346 1.00 92.50 80 CYS A C 1
ATOM 641 O O . CYS A 1 80 ? 15.176 8.972 -3.270 1.00 92.50 80 CYS A O 1
ATOM 643 N N . ASP A 1 81 ? 15.814 10.719 -4.545 1.00 94.69 81 ASP A N 1
ATOM 644 C CA . ASP A 1 81 ? 15.691 11.738 -3.494 1.00 94.69 81 ASP A 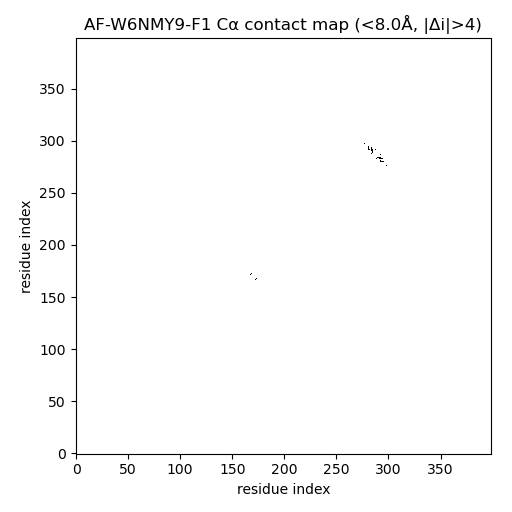CA 1
ATOM 645 C C . ASP A 1 81 ? 14.269 11.783 -2.912 1.00 94.69 81 ASP A C 1
ATOM 647 O O . ASP A 1 81 ? 14.072 11.798 -1.693 1.00 94.69 81 ASP A O 1
ATOM 651 N N . VAL A 1 82 ? 13.247 11.738 -3.777 1.00 94.38 82 VAL A N 1
ATOM 652 C CA . VAL A 1 82 ? 11.839 11.705 -3.349 1.00 94.38 82 VAL A CA 1
ATOM 653 C C . VAL A 1 82 ? 11.533 10.433 -2.555 1.00 94.38 82 VAL A C 1
ATOM 655 O O . VAL A 1 82 ? 10.876 10.498 -1.513 1.00 94.38 82 VAL A O 1
ATOM 658 N N . LYS A 1 83 ? 12.010 9.270 -3.016 1.00 93.00 83 LYS A N 1
ATOM 659 C CA . LYS A 1 83 ? 11.822 7.995 -2.306 1.00 93.00 83 LYS A CA 1
ATOM 660 C C . LYS A 1 83 ? 12.535 7.982 -0.953 1.00 93.00 83 LYS A C 1
ATOM 662 O O . LYS A 1 83 ? 11.991 7.432 0.005 1.00 93.00 83 LYS A O 1
ATOM 667 N N . GLU A 1 84 ? 13.714 8.587 -0.847 1.00 94.25 84 GLU A N 1
ATOM 668 C CA . GLU A 1 84 ? 14.451 8.701 0.413 1.00 94.25 84 GLU A CA 1
ATOM 669 C C . GLU A 1 84 ? 13.736 9.627 1.407 1.00 94.25 84 GLU A C 1
ATOM 671 O O . GLU A 1 84 ? 13.573 9.262 2.574 1.00 94.25 84 GLU A O 1
ATOM 676 N N . ALA A 1 85 ? 13.194 10.756 0.939 1.00 91.50 85 ALA A N 1
ATOM 677 C CA . ALA A 1 85 ? 12.365 11.639 1.758 1.00 91.50 85 ALA A CA 1
ATOM 678 C C . ALA A 1 85 ? 11.105 10.923 2.284 1.00 91.50 85 ALA A C 1
ATOM 680 O O . ALA A 1 85 ? 10.848 10.925 3.489 1.00 91.50 85 ALA A O 1
ATOM 681 N N . GLN A 1 86 ? 10.368 10.228 1.409 1.00 92.94 86 GLN A N 1
ATOM 682 C CA . GLN A 1 86 ? 9.187 9.440 1.795 1.00 92.94 86 GLN A CA 1
ATOM 683 C C . GLN A 1 86 ? 9.527 8.337 2.801 1.00 92.94 86 GLN A C 1
ATOM 685 O O . GLN A 1 86 ? 8.771 8.085 3.741 1.00 92.94 86 GLN A O 1
ATOM 690 N N . LYS A 1 87 ? 10.676 7.675 2.630 1.00 91.31 87 LYS A N 1
ATOM 691 C CA . LYS A 1 87 ? 11.160 6.675 3.583 1.00 91.31 87 LYS A CA 1
ATOM 692 C C . LYS A 1 87 ? 11.406 7.302 4.959 1.00 91.31 87 LYS A C 1
ATOM 694 O O . LYS A 1 87 ? 10.945 6.742 5.951 1.00 91.31 87 LYS A O 1
ATOM 699 N N . GLY A 1 88 ? 12.057 8.465 5.025 1.00 92.25 88 GLY A N 1
ATOM 700 C CA . GLY A 1 88 ? 12.274 9.194 6.280 1.00 92.25 88 GLY A CA 1
ATOM 701 C C . GLY A 1 88 ? 10.969 9.608 6.976 1.00 92.25 88 GLY A C 1
ATOM 702 O O . GLY A 1 88 ? 10.829 9.464 8.193 1.00 92.25 88 GLY A O 1
ATOM 703 N N . GLU A 1 89 ? 9.966 10.054 6.218 1.00 95.38 89 GLU A N 1
ATOM 704 C CA . GLU A 1 89 ? 8.626 10.359 6.746 1.00 95.38 89 GLU A CA 1
ATOM 705 C C . GLU A 1 89 ? 7.920 9.116 7.313 1.00 95.38 89 GLU A C 1
ATOM 707 O O . GLU A 1 89 ? 7.311 9.162 8.384 1.00 95.38 89 GLU A O 1
ATOM 712 N N . LEU A 1 90 ? 8.024 7.970 6.637 1.00 92.00 90 LEU A N 1
ATOM 713 C CA . LEU A 1 90 ? 7.444 6.722 7.134 1.00 92.00 90 LEU A CA 1
ATOM 714 C C . LEU A 1 90 ? 8.170 6.210 8.384 1.00 92.00 90 LEU A C 1
ATOM 716 O O . LEU A 1 90 ? 7.515 5.762 9.325 1.00 92.00 90 LEU A O 1
ATOM 720 N N . GLU A 1 91 ? 9.499 6.303 8.431 1.00 96.00 91 GLU A N 1
ATOM 721 C CA . GLU A 1 91 ? 10.296 5.918 9.601 1.00 96.00 91 GLU A CA 1
ATOM 722 C C . GLU A 1 91 ? 9.955 6.775 10.829 1.00 96.00 91 GLU A C 1
ATOM 724 O O . GLU A 1 91 ? 9.723 6.234 11.915 1.00 96.00 91 GLU A O 1
ATOM 729 N N . THR A 1 92 ? 9.837 8.096 10.659 1.00 94.62 92 THR A N 1
ATOM 730 C CA . THR A 1 92 ? 9.397 8.992 11.742 1.00 94.62 92 THR A CA 1
ATOM 731 C C . THR A 1 92 ? 7.975 8.665 12.193 1.00 94.62 92 THR A C 1
ATOM 733 O O . THR A 1 92 ? 7.726 8.551 13.396 1.00 94.62 92 THR A O 1
ATOM 736 N N . ARG A 1 93 ? 7.055 8.387 11.261 1.00 95.12 93 ARG A N 1
ATOM 737 C CA . ARG A 1 93 ? 5.678 8.010 11.602 1.00 95.12 93 ARG A CA 1
ATOM 738 C C . ARG A 1 93 ? 5.587 6.686 12.361 1.00 95.12 93 ARG A C 1
ATOM 740 O O . ARG A 1 93 ? 4.792 6.564 13.296 1.00 95.12 93 ARG A O 1
ATOM 747 N N . ILE A 1 94 ? 6.394 5.697 11.980 1.00 93.50 94 ILE A N 1
ATOM 748 C CA . ILE A 1 94 ? 6.503 4.418 12.693 1.00 93.50 94 ILE A CA 1
ATOM 749 C C . ILE A 1 94 ? 7.013 4.652 14.117 1.00 93.50 94 ILE A C 1
ATOM 751 O O . ILE A 1 94 ? 6.468 4.073 15.062 1.00 93.50 94 ILE A O 1
ATOM 755 N N . HIS A 1 95 ? 8.019 5.513 14.284 1.00 95.31 95 HIS A N 1
ATOM 756 C CA . HIS A 1 95 ? 8.553 5.849 15.599 1.00 95.31 95 HIS A CA 1
ATOM 757 C C . HIS A 1 95 ? 7.490 6.511 16.490 1.00 95.31 95 HIS A C 1
ATOM 759 O O . HIS A 1 95 ? 7.247 6.039 17.598 1.00 95.31 95 HIS A O 1
ATOM 765 N N . GLU A 1 96 ? 6.769 7.515 15.978 1.00 96.44 96 GLU A N 1
ATOM 766 C CA . GLU A 1 96 ? 5.674 8.184 16.697 1.00 96.44 96 GLU A CA 1
ATOM 767 C C . GLU A 1 96 ? 4.568 7.216 17.137 1.00 96.44 96 GLU A C 1
ATOM 769 O O . GLU A 1 96 ? 4.106 7.260 18.280 1.00 96.44 96 GLU A O 1
ATOM 774 N N . LEU A 1 97 ? 4.118 6.337 16.233 1.00 94.12 97 LEU A N 1
ATOM 775 C CA . LEU A 1 97 ? 3.076 5.355 16.538 1.00 94.12 97 LEU A CA 1
ATOM 776 C C . LEU A 1 97 ? 3.546 4.337 17.578 1.00 94.12 97 LEU A C 1
ATOM 778 O O . LEU A 1 97 ? 2.764 3.963 18.453 1.00 94.12 97 LEU A O 1
ATOM 782 N N . SER A 1 98 ? 4.814 3.929 17.517 1.00 95.31 98 SER A N 1
ATOM 783 C CA . SER A 1 98 ? 5.413 3.028 18.504 1.00 95.31 98 SER A CA 1
ATOM 784 C C . SER A 1 98 ? 5.466 3.686 19.884 1.00 95.31 98 SER A C 1
ATOM 786 O O . SER A 1 98 ? 4.999 3.096 20.857 1.00 95.31 98 SER A O 1
ATOM 788 N N . SER A 1 99 ? 5.915 4.944 19.970 1.00 96.50 99 SER A N 1
ATOM 789 C CA . SER A 1 99 ? 5.925 5.702 21.228 1.00 96.50 99 SER A CA 1
ATOM 790 C C . SER A 1 99 ? 4.521 5.894 21.806 1.00 96.50 99 SER A C 1
ATOM 792 O O . SER A 1 99 ? 4.324 5.708 23.005 1.00 96.50 99 SER A O 1
ATOM 794 N N . ARG A 1 100 ? 3.520 6.205 20.969 1.00 96.19 100 ARG A N 1
ATOM 795 C CA . ARG A 1 100 ? 2.117 6.313 21.411 1.00 96.19 100 ARG A CA 1
ATOM 796 C C . ARG A 1 100 ? 1.558 4.984 21.904 1.00 96.19 100 ARG A C 1
ATOM 798 O O . ARG A 1 100 ? 0.808 4.959 22.875 1.00 96.19 100 ARG A O 1
ATOM 805 N N . LEU A 1 101 ? 1.896 3.882 21.239 1.00 95.75 101 LEU A N 1
ATOM 806 C CA . LEU A 1 101 ? 1.475 2.552 21.665 1.00 95.75 101 LEU A CA 1
ATOM 807 C C . LEU A 1 101 ? 2.062 2.204 23.036 1.00 95.75 101 LEU A C 1
ATOM 809 O O . LEU A 1 101 ? 1.339 1.697 23.892 1.00 95.75 101 LEU A O 1
ATOM 813 N N . ASP A 1 102 ? 3.344 2.484 23.254 1.00 96.56 102 ASP A N 1
ATOM 814 C CA . ASP A 1 102 ? 3.997 2.215 24.534 1.00 96.56 102 ASP A CA 1
ATOM 815 C C . ASP A 1 102 ? 3.457 3.117 25.648 1.00 96.56 102 ASP A C 1
ATOM 817 O O . ASP A 1 102 ? 3.180 2.624 26.742 1.00 96.56 102 ASP A O 1
ATOM 821 N N . GLN A 1 103 ? 3.180 4.391 25.355 1.00 97.38 103 GLN A N 1
ATOM 822 C CA . GLN A 1 103 ? 2.475 5.277 26.281 1.00 97.38 103 GLN A CA 1
ATOM 823 C C . GLN A 1 103 ? 1.096 4.714 26.662 1.00 97.38 103 GLN A C 1
ATOM 825 O O . GLN A 1 103 ? 0.804 4.562 27.846 1.00 97.38 103 GLN A O 1
ATOM 830 N N . ASN A 1 104 ? 0.279 4.319 25.681 1.00 95.44 104 ASN A N 1
ATOM 831 C CA . ASN A 1 104 ? -1.045 3.745 25.935 1.00 95.44 104 ASN A CA 1
ATOM 832 C C . ASN A 1 104 ? -0.974 2.451 26.760 1.00 95.44 104 ASN A C 1
ATOM 834 O O . ASN A 1 104 ? -1.837 2.209 27.601 1.00 95.44 104 ASN A O 1
ATOM 838 N N . LYS A 1 105 ? 0.041 1.603 26.541 1.00 96.81 105 LYS A N 1
ATOM 839 C CA . LYS A 1 105 ? 0.250 0.392 27.353 1.00 96.81 105 LYS A CA 1
ATOM 840 C C . LYS A 1 105 ? 0.557 0.737 28.805 1.00 96.81 105 LYS A C 1
ATOM 842 O O . LYS A 1 105 ? 0.031 0.073 29.698 1.00 96.81 105 LYS A O 1
ATOM 847 N N . VAL A 1 106 ? 1.397 1.744 29.041 1.00 97.56 106 VAL A N 1
ATOM 848 C CA . VAL A 1 106 ? 1.718 2.212 30.396 1.00 97.56 106 VAL A CA 1
ATOM 849 C C . VAL A 1 106 ? 0.467 2.778 31.064 1.00 97.56 106 VAL A C 1
ATOM 851 O O . VAL A 1 106 ? 0.138 2.359 32.169 1.00 97.56 106 VAL A O 1
ATOM 854 N N . GLU A 1 107 ? -0.282 3.643 30.381 1.00 97.12 107 GLU A N 1
ATOM 855 C CA . GLU A 1 107 ? -1.531 4.218 30.898 1.00 97.12 107 GLU A CA 1
ATOM 856 C C . GLU A 1 107 ? -2.580 3.141 31.216 1.00 97.12 107 GLU A C 1
ATOM 858 O O . GLU A 1 107 ? -3.178 3.153 32.293 1.00 97.12 107 GLU A O 1
ATOM 863 N N . ALA A 1 108 ? -2.764 2.160 30.328 1.00 94.69 108 ALA A N 1
ATOM 864 C CA . ALA A 1 108 ? -3.667 1.037 30.564 1.00 94.69 108 ALA A CA 1
ATOM 865 C C . ALA A 1 108 ? -3.216 0.171 31.750 1.00 94.69 108 ALA A C 1
ATOM 867 O O . ALA A 1 108 ? -4.047 -0.234 32.561 1.00 94.69 108 ALA A O 1
ATOM 868 N N . SER A 1 109 ? -1.910 -0.082 31.880 1.00 97.56 109 SER A N 1
ATOM 869 C CA . SER A 1 109 ? -1.352 -0.853 32.999 1.00 97.56 109 SER A CA 1
ATOM 870 C C . SER A 1 109 ? -1.576 -0.138 34.331 1.00 97.56 109 SER A C 1
ATOM 872 O O . SER A 1 109 ? -2.070 -0.755 35.272 1.00 97.56 109 SER A O 1
ATOM 874 N N . LEU A 1 110 ? -1.317 1.174 34.383 1.00 97.19 110 LEU A N 1
ATOM 875 C CA . LEU A 1 110 ? -1.588 2.003 35.561 1.00 97.19 110 LEU A CA 1
ATOM 876 C C . LEU A 1 110 ? -3.078 2.009 35.914 1.00 97.19 110 LEU A C 1
ATOM 878 O O . LEU A 1 110 ? -3.437 1.926 37.086 1.00 97.19 110 LEU A O 1
ATOM 882 N N . LYS A 1 111 ? -3.967 2.058 34.912 1.00 97.56 111 LYS A N 1
ATOM 883 C CA . LYS A 1 111 ? -5.411 2.032 35.166 1.00 97.56 111 LYS A CA 1
ATOM 884 C C . LYS A 1 111 ? -5.890 0.686 35.708 1.00 97.56 111 LYS A C 1
ATOM 886 O O . LYS A 1 111 ? -6.775 0.654 36.561 1.00 97.56 111 LYS A O 1
ATOM 891 N N . ILE A 1 112 ? -5.322 -0.415 35.217 1.00 96.81 112 ILE A N 1
ATOM 892 C CA . ILE A 1 112 ? -5.597 -1.760 35.736 1.00 96.81 112 ILE A CA 1
ATOM 893 C C . ILE A 1 112 ? -5.147 -1.862 37.195 1.00 96.81 112 ILE A C 1
ATOM 895 O O . ILE A 1 112 ? -5.909 -2.359 38.019 1.00 96.81 112 ILE A O 1
ATOM 899 N N . GLU A 1 113 ? -3.952 -1.366 37.519 1.00 97.38 113 GLU A N 1
ATOM 900 C CA . GLU A 1 113 ? -3.428 -1.351 38.888 1.00 97.38 113 GLU A CA 1
ATOM 901 C C . GLU A 1 113 ? -4.331 -0.533 39.826 1.00 97.38 113 GLU A C 1
ATOM 903 O O . GLU A 1 113 ? -4.762 -1.037 40.862 1.00 97.38 113 GLU A O 1
ATOM 908 N N . GLU A 1 114 ? -4.755 0.663 39.404 1.00 97.50 114 GLU A N 1
ATOM 909 C CA . GLU A 1 114 ? -5.695 1.495 40.165 1.00 97.50 114 GLU A CA 1
ATOM 910 C C . GLU A 1 114 ? -7.036 0.779 40.425 1.00 97.50 114 GLU A C 1
ATOM 912 O O . GLU A 1 114 ? -7.569 0.815 41.536 1.00 97.50 114 GLU A O 1
ATOM 917 N N . LEU A 1 115 ? -7.602 0.113 39.412 1.00 96.50 115 LEU A N 1
ATOM 918 C CA . LEU A 1 115 ? -8.860 -0.627 39.555 1.00 96.50 115 LEU A CA 1
ATOM 919 C C . LEU A 1 115 ? -8.710 -1.863 40.451 1.00 96.50 115 LEU A C 1
ATOM 921 O O . LEU A 1 115 ? -9.636 -2.184 41.198 1.00 96.50 115 LEU A O 1
ATOM 925 N N . LEU A 1 116 ? -7.562 -2.542 40.406 1.00 97.00 116 LEU A N 1
ATOM 926 C CA . LEU A 1 116 ? -7.254 -3.650 41.310 1.00 97.00 116 LEU A CA 1
ATOM 927 C C . LEU A 1 116 ? -7.171 -3.172 42.762 1.00 97.00 116 LEU A C 1
ATOM 929 O O . LEU A 1 116 ? -7.747 -3.810 43.644 1.00 97.00 116 LEU A O 1
ATOM 933 N N . ASP A 1 117 ? -6.543 -2.026 43.013 1.00 97.25 117 ASP A N 1
ATOM 934 C CA . ASP A 1 117 ? -6.473 -1.432 44.350 1.00 97.25 117 ASP A CA 1
ATOM 935 C C . ASP A 1 117 ? -7.854 -1.020 44.872 1.00 97.25 117 ASP A C 1
ATOM 937 O O . ASP A 1 117 ? -8.196 -1.294 46.031 1.00 97.25 117 ASP A O 1
ATOM 941 N N . GLN A 1 118 ? -8.692 -0.425 44.016 1.00 97.25 118 GLN A N 1
ATOM 942 C CA . GLN A 1 118 ? -10.086 -0.105 44.342 1.00 97.25 118 GLN A CA 1
ATOM 943 C C . GLN A 1 118 ? -10.909 -1.363 44.644 1.00 97.25 118 GLN A C 1
ATOM 945 O O . GLN A 1 118 ? -11.696 -1.387 45.596 1.00 97.25 118 GLN A O 1
ATOM 950 N N . LEU A 1 119 ? -10.716 -2.433 43.869 1.00 96.12 119 LEU A N 1
ATOM 951 C CA . LEU A 1 119 ? -11.378 -3.711 44.103 1.00 96.12 119 LEU A CA 1
ATOM 952 C C . LEU A 1 119 ? -10.938 -4.318 45.438 1.00 96.12 119 LEU A C 1
ATOM 954 O O . LEU A 1 119 ? -11.791 -4.709 46.228 1.00 96.12 119 LEU A O 1
ATOM 958 N N . ASN A 1 120 ? -9.638 -4.334 45.733 1.00 96.44 120 ASN A N 1
ATOM 959 C CA . ASN A 1 120 ? -9.096 -4.846 46.993 1.00 96.44 120 ASN A CA 1
ATOM 960 C C . ASN A 1 120 ? -9.604 -4.047 48.205 1.00 96.44 120 ASN A C 1
ATOM 962 O O . ASN A 1 120 ? -10.001 -4.624 49.222 1.00 96.44 120 ASN A O 1
ATOM 966 N N . THR A 1 121 ? -9.665 -2.717 48.101 1.00 97.00 121 THR A N 1
ATOM 967 C CA . THR A 1 121 ? -10.243 -1.870 49.160 1.00 97.00 121 THR A CA 1
ATOM 968 C C . THR A 1 121 ? -11.751 -2.055 49.311 1.00 97.00 121 THR A C 1
ATOM 970 O O . THR A 1 121 ? -12.263 -1.995 50.426 1.00 97.00 121 THR A O 1
ATOM 973 N N . SER A 1 122 ? -12.488 -2.305 48.229 1.00 95.81 122 SER A N 1
ATOM 974 C CA . SER A 1 122 ? -13.908 -2.663 48.316 1.00 95.81 122 SER A CA 1
ATOM 975 C C . SER A 1 122 ? -14.096 -4.034 48.971 1.00 95.81 122 SER A C 1
ATOM 977 O O . SER A 1 122 ? -14.904 -4.182 49.885 1.00 95.81 122 SER A O 1
ATOM 979 N N . ASN A 1 123 ? -13.288 -5.018 48.576 1.00 96.44 123 ASN A N 1
ATOM 980 C CA . ASN A 1 123 ? -13.376 -6.384 49.076 1.00 96.44 123 ASN A CA 1
ATOM 981 C C . ASN A 1 123 ? -13.091 -6.446 50.585 1.00 96.44 123 ASN A C 1
ATOM 983 O O . ASN A 1 123 ? -13.843 -7.067 51.325 1.00 96.44 123 ASN A O 1
ATOM 987 N N . THR A 1 124 ? -12.083 -5.709 51.064 1.00 96.19 124 THR A N 1
ATOM 988 C CA . THR A 1 124 ? -11.794 -5.590 52.508 1.00 96.19 124 THR A CA 1
ATOM 989 C C . THR A 1 124 ? -12.928 -4.926 53.299 1.00 96.19 124 THR A C 1
ATOM 991 O O . THR A 1 124 ? -13.195 -5.309 54.439 1.00 96.19 124 THR A O 1
ATOM 994 N N . LYS A 1 125 ? -13.643 -3.956 52.709 1.00 96.50 125 LYS A N 1
ATOM 995 C CA . LYS A 1 125 ? -14.844 -3.363 53.325 1.00 96.50 125 LYS A CA 1
ATOM 996 C C . LYS A 1 125 ? -16.005 -4.353 53.380 1.00 96.50 125 LYS A C 1
ATOM 998 O O . LYS A 1 125 ? -16.699 -4.399 54.392 1.00 96.50 125 LYS A O 1
ATOM 1003 N N . VAL A 1 126 ? -16.212 -5.134 52.318 1.00 96.12 126 VAL A N 1
ATOM 1004 C CA . VAL A 1 126 ? -17.247 -6.178 52.277 1.00 96.12 126 VAL A CA 1
ATOM 1005 C C . VAL A 1 126 ? -16.970 -7.236 53.339 1.00 96.12 126 VAL A C 1
ATOM 1007 O O . VAL A 1 126 ? -17.860 -7.517 54.133 1.00 96.12 126 VAL A O 1
ATOM 1010 N N . THR A 1 127 ? -15.737 -7.743 53.439 1.00 95.88 127 THR A N 1
ATOM 1011 C CA . THR A 1 127 ? -15.383 -8.736 54.465 1.00 95.88 127 THR A CA 1
ATOM 1012 C C . THR A 1 127 ? -15.585 -8.193 55.880 1.00 95.88 127 THR A C 1
ATOM 1014 O O . THR A 1 127 ? -16.132 -8.889 56.729 1.00 95.88 127 THR A O 1
ATOM 1017 N N . ALA A 1 128 ? -15.225 -6.929 56.139 1.00 96.00 128 ALA A N 1
ATOM 1018 C CA . ALA A 1 128 ? -15.474 -6.300 57.438 1.00 96.00 128 ALA A CA 1
ATOM 1019 C C . ALA A 1 128 ? -16.980 -6.183 57.748 1.00 96.00 128 ALA A C 1
ATOM 1021 O O . ALA A 1 128 ? -17.419 -6.486 58.857 1.00 96.00 128 ALA A O 1
ATOM 1022 N N . ALA A 1 129 ? -17.791 -5.795 56.759 1.00 94.75 129 ALA A N 1
ATOM 1023 C CA . ALA A 1 129 ? -19.242 -5.715 56.910 1.00 94.75 129 ALA A CA 1
ATOM 1024 C C . ALA A 1 129 ? -19.889 -7.096 57.128 1.00 94.75 129 ALA A C 1
ATOM 1026 O O . ALA A 1 129 ? -20.831 -7.214 57.912 1.00 94.75 129 ALA A O 1
ATOM 1027 N N . GLU A 1 130 ? -19.388 -8.145 56.470 1.00 95.56 130 GLU A N 1
ATOM 1028 C CA . GLU A 1 130 ? -19.826 -9.529 56.681 1.00 95.56 130 GLU A CA 1
ATOM 1029 C C . GLU A 1 130 ? -19.498 -10.024 58.095 1.00 95.56 130 GLU A C 1
ATOM 1031 O O . GLU A 1 130 ? -20.352 -10.637 58.744 1.00 95.56 130 GLU A O 1
ATOM 1036 N N . GLU A 1 131 ? -18.304 -9.717 58.610 1.00 96.44 131 GLU A N 1
ATOM 1037 C CA . GLU A 1 131 ? -17.930 -10.023 59.995 1.00 96.44 131 GLU A CA 1
ATOM 1038 C C . GLU A 1 131 ? -18.855 -9.326 61.000 1.00 96.44 131 GLU A C 1
ATOM 1040 O O . GLU A 1 131 ? -19.324 -9.953 61.955 1.00 96.44 131 GLU A O 1
ATOM 1045 N N . ASP A 1 132 ? -19.156 -8.046 60.789 1.00 95.38 132 ASP A N 1
ATOM 1046 C CA . ASP A 1 132 ? -20.043 -7.285 61.670 1.00 95.38 132 ASP A CA 1
ATOM 1047 C C . ASP A 1 132 ? -21.498 -7.769 61.592 1.00 95.38 132 ASP A C 1
ATOM 1049 O O . ASP A 1 132 ? -22.162 -7.905 62.625 1.00 95.38 132 ASP A O 1
ATOM 1053 N N . LEU A 1 133 ? -21.979 -8.131 60.399 1.00 95.44 133 LEU A N 1
ATOM 1054 C CA . LEU A 1 133 ? -23.275 -8.785 60.213 1.00 95.44 133 LEU A CA 1
ATOM 1055 C C . LEU A 1 133 ? -23.338 -10.106 60.989 1.00 95.44 133 LEU A C 1
ATOM 1057 O O . LEU A 1 133 ? -24.344 -10.401 61.640 1.00 95.44 133 LEU A O 1
ATOM 1061 N N . GLN A 1 134 ? -22.270 -10.904 60.941 1.00 96.12 134 GLN A N 1
ATOM 1062 C CA . GLN A 1 134 ? -22.208 -12.175 61.649 1.00 96.12 134 GLN A CA 1
ATOM 1063 C C . GLN A 1 134 ? -22.221 -11.971 63.168 1.00 96.12 134 GLN A C 1
ATOM 1065 O O . GLN A 1 134 ? -22.990 -12.643 63.861 1.00 96.12 134 GLN A O 1
ATOM 1070 N N . LYS A 1 135 ? -21.463 -10.996 63.690 1.00 96.12 135 LYS A N 1
ATOM 1071 C CA . LYS A 1 135 ? -21.521 -10.609 65.112 1.00 96.12 135 LYS A CA 1
ATOM 1072 C C . LYS A 1 135 ? -22.941 -10.200 65.512 1.00 96.12 135 LYS A C 1
ATOM 1074 O O . LYS A 1 135 ? -23.471 -10.727 66.491 1.00 96.12 135 LYS A O 1
ATOM 1079 N N . ALA A 1 136 ? -23.599 -9.344 64.728 1.00 93.25 136 ALA A N 1
ATOM 1080 C CA . ALA A 1 136 ? -24.971 -8.910 64.994 1.00 93.25 136 ALA A CA 1
ATOM 1081 C C . ALA A 1 136 ? -25.969 -10.083 64.998 1.00 93.25 136 ALA A C 1
ATOM 1083 O O . ALA A 1 136 ? -26.810 -10.173 65.892 1.00 93.25 136 ALA A O 1
ATOM 1084 N N . ARG A 1 137 ? -25.844 -11.029 64.055 1.00 95.06 137 ARG A N 1
ATOM 1085 C CA . ARG A 1 137 ? -26.664 -12.253 64.017 1.00 95.06 137 ARG A CA 1
ATOM 1086 C C . ARG A 1 137 ? -26.469 -13.120 65.259 1.00 95.06 137 ARG A C 1
ATOM 1088 O O . ARG A 1 137 ? -27.453 -13.595 65.819 1.00 95.06 137 ARG A O 1
ATOM 1095 N N . THR A 1 138 ? -25.227 -13.306 65.709 1.00 95.50 138 THR A N 1
ATOM 1096 C CA . THR A 1 138 ? -24.952 -14.079 66.933 1.00 95.50 138 THR A CA 1
ATOM 1097 C C . THR A 1 138 ? -25.513 -13.404 68.185 1.00 95.50 138 THR A C 1
ATOM 1099 O O . THR A 1 138 ? -26.118 -14.080 69.015 1.00 95.50 138 THR A O 1
ATOM 1102 N N . ALA A 1 139 ? -25.399 -12.076 68.295 1.00 94.50 139 ALA A N 1
ATOM 1103 C CA . ALA A 1 139 ? -25.977 -11.316 69.402 1.00 94.50 139 ALA A CA 1
ATOM 1104 C C . ALA A 1 139 ? -27.513 -11.393 69.410 1.00 94.50 139 ALA A C 1
ATOM 1106 O O . ALA A 1 139 ? -28.114 -11.610 70.460 1.00 94.50 139 ALA A O 1
ATOM 1107 N N . LEU A 1 140 ? -28.147 -11.287 68.237 1.00 94.00 140 LEU A N 1
ATOM 1108 C CA . LEU A 1 140 ? -29.596 -11.431 68.097 1.00 94.00 140 LEU A CA 1
ATOM 1109 C C . LEU A 1 140 ? -30.078 -12.830 68.505 1.00 94.00 140 LEU A C 1
ATOM 1111 O O . LEU A 1 140 ? -31.110 -12.952 69.165 1.00 94.00 140 LEU A O 1
ATOM 1115 N N . ALA A 1 141 ? -29.340 -13.881 68.138 1.00 95.19 141 ALA A N 1
ATOM 1116 C CA . ALA A 1 141 ? -29.659 -15.249 68.539 1.00 95.19 141 ALA A CA 1
ATOM 1117 C C . ALA A 1 141 ? -29.579 -15.425 70.066 1.00 95.19 141 ALA A C 1
ATOM 1119 O O . ALA A 1 141 ? -30.518 -15.947 70.665 1.00 95.19 141 ALA A O 1
ATOM 1120 N N . ALA A 1 142 ? -28.512 -14.919 70.697 1.00 94.44 142 ALA A N 1
ATOM 1121 C CA . ALA A 1 142 ? -28.348 -14.961 72.150 1.00 94.44 142 ALA A CA 1
ATOM 1122 C C . ALA A 1 142 ? -29.463 -14.194 72.886 1.00 94.44 142 ALA A C 1
ATOM 1124 O O . ALA A 1 142 ? -30.006 -14.673 73.880 1.00 94.44 142 ALA A O 1
ATOM 1125 N N . GLU A 1 143 ? -29.849 -13.022 72.377 1.00 92.62 143 GLU A N 1
ATOM 1126 C CA . GLU A 1 143 ? -30.937 -12.228 72.950 1.00 92.62 143 GLU A CA 1
ATOM 1127 C C . GLU A 1 143 ? -32.304 -12.902 72.768 1.00 92.62 143 GLU A C 1
ATOM 1129 O O . GLU A 1 143 ? -33.123 -12.904 73.685 1.00 92.62 143 GLU A O 1
ATOM 1134 N N . SER A 1 144 ? -32.540 -13.539 71.617 1.00 92.88 144 SER A N 1
ATOM 1135 C CA . SER A 1 144 ? -33.763 -14.312 71.366 1.00 92.88 144 SER A CA 1
ATOM 1136 C C . SER A 1 144 ? -33.884 -15.492 72.333 1.00 92.88 144 SER A C 1
ATOM 1138 O O . SER A 1 144 ? -34.960 -15.744 72.873 1.00 92.88 144 SER A O 1
ATOM 1140 N N . GLU A 1 145 ? -32.777 -16.187 72.607 1.00 94.19 145 GLU A N 1
ATOM 1141 C CA . GLU A 1 145 ? -32.729 -17.270 73.592 1.00 94.19 145 GLU A CA 1
ATOM 1142 C C . GLU A 1 145 ? -32.975 -16.757 75.020 1.00 94.19 145 GLU A C 1
ATOM 1144 O O . GLU A 1 145 ? -33.742 -17.362 75.777 1.00 94.19 145 GLU A O 1
ATOM 1149 N N . ARG A 1 146 ? -32.398 -15.600 75.371 1.00 93.62 146 ARG A N 1
ATOM 1150 C CA . ARG A 1 146 ? -32.634 -14.923 76.653 1.00 93.62 146 ARG A CA 1
ATOM 1151 C C . ARG A 1 146 ? -34.105 -14.545 76.829 1.00 93.62 146 ARG A C 1
ATOM 1153 O O . ARG A 1 146 ? -34.685 -14.855 77.869 1.00 93.62 146 ARG A O 1
ATOM 1160 N N . CYS A 1 147 ? -34.719 -13.925 75.821 1.00 90.75 147 CYS A N 1
ATOM 1161 C CA . CYS A 1 147 ? -36.144 -13.586 75.815 1.00 90.75 147 CYS A CA 1
ATOM 1162 C C . CYS A 1 147 ? -37.023 -14.834 75.949 1.00 90.75 147 CYS A C 1
ATOM 1164 O O . CYS A 1 147 ? -37.906 -14.846 76.800 1.00 90.75 147 CYS A O 1
ATOM 1166 N N . ALA A 1 148 ? -36.733 -15.909 75.209 1.00 91.81 148 ALA A N 1
ATOM 1167 C CA . ALA A 1 148 ? -37.451 -17.178 75.345 1.00 91.81 148 ALA A CA 1
ATOM 1168 C C . ALA A 1 148 ? -37.312 -17.790 76.755 1.00 91.81 148 ALA A C 1
ATOM 1170 O O . ALA A 1 148 ? -38.234 -18.436 77.255 1.00 91.81 148 ALA A O 1
ATOM 1171 N N . GLY A 1 149 ? -36.164 -17.590 77.414 1.00 92.50 149 GLY A N 1
ATOM 1172 C CA . GLY A 1 149 ? -35.959 -17.934 78.822 1.00 92.50 149 GLY A CA 1
ATOM 1173 C C . GLY A 1 149 ? -36.875 -17.150 79.759 1.00 92.50 149 GLY A C 1
ATOM 1174 O O . GLY A 1 149 ? -37.609 -17.749 80.541 1.00 92.50 149 GLY A O 1
ATOM 1175 N N . VAL A 1 150 ? -36.889 -15.824 79.622 1.00 92.06 150 VAL A N 1
ATOM 1176 C CA . VAL A 1 150 ? -37.751 -14.934 80.417 1.00 92.06 150 VAL A CA 1
ATOM 1177 C C . VAL A 1 150 ? -39.236 -15.217 80.172 1.00 92.06 150 VAL A C 1
ATOM 1179 O O . VAL A 1 150 ? -40.025 -15.186 81.113 1.00 92.06 150 VAL A O 1
ATOM 1182 N N . GLU A 1 151 ? -39.636 -15.517 78.935 1.00 90.56 151 GLU A N 1
ATOM 1183 C CA . GLU A 1 151 ? -41.010 -15.915 78.610 1.00 90.56 151 GLU A CA 1
ATOM 1184 C C . GLU A 1 151 ? -41.402 -17.218 79.311 1.00 90.56 151 GLU A C 1
ATOM 1186 O O . GLU A 1 151 ? -42.457 -17.261 79.943 1.00 90.56 151 GLU A O 1
ATOM 1191 N N . ARG A 1 152 ? -40.530 -18.237 79.298 1.00 92.50 152 ARG A N 1
ATOM 1192 C CA . ARG A 1 152 ? -40.743 -19.481 80.058 1.00 92.50 152 ARG A CA 1
ATOM 1193 C C . ARG A 1 152 ? -40.889 -19.224 81.556 1.00 92.50 152 ARG A C 1
ATOM 1195 O O . ARG A 1 152 ? -41.820 -19.744 82.167 1.00 92.50 152 ARG A O 1
ATOM 1202 N N . ASP A 1 153 ? -40.020 -18.403 82.141 1.00 92.38 153 ASP A N 1
ATOM 1203 C CA . ASP A 1 153 ? -40.092 -18.057 83.565 1.00 92.38 153 ASP A CA 1
ATOM 1204 C C . ASP A 1 153 ? -41.384 -17.301 83.895 1.00 92.38 153 ASP A C 1
ATOM 1206 O O . ASP A 1 153 ? -42.043 -17.572 84.901 1.00 92.38 153 ASP A O 1
ATOM 1210 N N . ARG A 1 154 ? -41.793 -16.371 83.025 1.00 91.00 154 ARG A N 1
ATOM 1211 C CA . ARG A 1 154 ? -43.058 -15.642 83.149 1.00 91.00 154 ARG A CA 1
ATOM 1212 C C . ARG A 1 154 ? -44.255 -16.587 83.091 1.00 91.00 154 ARG A C 1
ATOM 1214 O O . ARG A 1 154 ? -45.192 -16.418 83.873 1.00 91.00 154 ARG A O 1
ATOM 1221 N N . ASP A 1 155 ? -44.238 -17.560 82.191 1.00 91.56 155 ASP A N 1
ATOM 1222 C CA . ASP A 1 155 ? -45.321 -18.527 82.042 1.00 91.56 155 ASP A CA 1
ATOM 1223 C C . ASP A 1 155 ? -45.394 -19.473 83.256 1.00 91.56 155 ASP A C 1
ATOM 1225 O O . ASP A 1 155 ? -46.486 -19.692 83.782 1.00 91.56 155 ASP A O 1
ATOM 1229 N N . LEU A 1 156 ? -44.249 -19.908 83.800 1.00 92.56 156 LEU A N 1
ATOM 1230 C CA . LEU A 1 156 ? -44.176 -20.644 85.071 1.00 92.56 156 LEU A CA 1
ATOM 1231 C C . LEU A 1 156 ? -44.717 -19.823 86.250 1.00 92.56 156 LEU A C 1
ATOM 1233 O O . LEU A 1 156 ? -45.511 -20.326 87.046 1.00 92.56 156 LEU A O 1
ATOM 1237 N N . MET A 1 157 ? -44.330 -18.547 86.363 1.00 91.06 157 MET A N 1
ATOM 1238 C CA . MET A 1 157 ? -44.856 -17.649 87.399 1.00 91.06 157 MET A CA 1
ATOM 1239 C C . MET A 1 157 ? -46.370 -17.464 87.262 1.00 91.06 157 MET A C 1
ATOM 1241 O O . MET A 1 157 ? -47.095 -17.489 88.258 1.00 91.06 157 MET A O 1
ATOM 1245 N N . ARG A 1 158 ? -46.873 -17.309 86.033 1.00 92.62 158 ARG A N 1
ATOM 1246 C CA . ARG A 1 158 ? -48.311 -17.217 85.755 1.00 92.62 158 ARG A CA 1
ATOM 1247 C C . ARG A 1 158 ? -49.043 -18.494 86.167 1.00 92.62 158 ARG A C 1
ATOM 1249 O O . ARG A 1 158 ? -50.116 -18.404 86.761 1.00 92.62 158 ARG A O 1
ATOM 1256 N N . GLU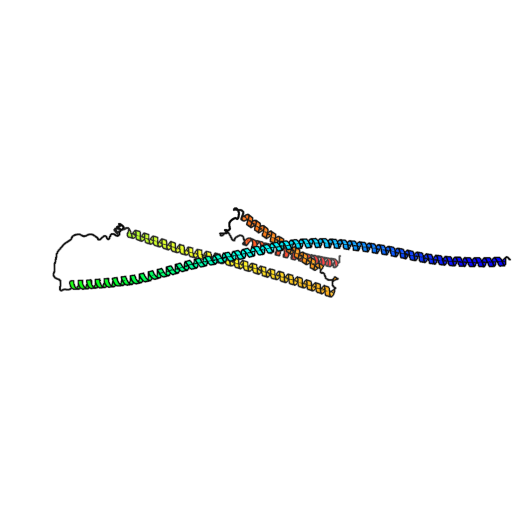 A 1 159 ? -48.478 -19.660 85.878 1.00 90.31 159 GLU A N 1
ATOM 1257 C CA . GLU A 1 159 ? -49.045 -20.952 86.261 1.00 90.31 159 GLU A CA 1
ATOM 1258 C C . GLU A 1 159 ? -49.057 -21.144 87.784 1.00 90.31 159 GLU A C 1
ATOM 1260 O O . GLU A 1 159 ? -50.088 -21.518 88.342 1.00 90.31 159 GLU A O 1
ATOM 1265 N N . GLN A 1 160 ? -47.974 -20.790 88.484 1.00 91.06 160 GLN A N 1
ATOM 1266 C CA . GLN A 1 160 ? -47.940 -20.781 89.953 1.00 91.06 160 GLN A CA 1
ATOM 1267 C C . GLN A 1 160 ? -48.993 -19.845 90.551 1.00 91.06 160 GLN A C 1
ATOM 1269 O O . GLN A 1 160 ? -49.687 -20.212 91.499 1.00 91.06 160 GLN A O 1
ATOM 1274 N N . LEU A 1 161 ? -49.149 -18.637 90.001 1.00 91.12 161 LEU A N 1
ATOM 1275 C CA . LEU A 1 161 ? -50.184 -17.701 90.443 1.00 91.12 161 LEU A CA 1
ATOM 1276 C C . LEU A 1 161 ? -51.594 -18.263 90.217 1.00 91.12 161 LEU A C 1
ATOM 1278 O O . LEU A 1 161 ? -52.446 -18.116 91.092 1.00 91.12 161 LEU A O 1
ATOM 1282 N N . LEU A 1 162 ? -51.838 -18.946 89.095 1.00 88.12 162 LEU A N 1
ATOM 1283 C CA . LEU A 1 162 ? -53.097 -19.652 88.828 1.00 88.12 162 LEU A CA 1
ATOM 1284 C C . LEU A 1 162 ? -53.338 -20.799 89.818 1.00 88.12 162 LEU A C 1
ATOM 1286 O O . LEU A 1 162 ? -54.450 -20.942 90.322 1.00 88.12 162 LEU A O 1
ATOM 1290 N N . GLN A 1 163 ? -52.312 -21.588 90.147 1.00 86.38 163 GLN A N 1
ATOM 1291 C CA . GLN A 1 163 ? -52.403 -22.635 91.168 1.00 86.38 163 GLN A CA 1
ATOM 1292 C C . GLN A 1 163 ? -52.720 -22.044 92.550 1.00 86.38 163 GLN A C 1
ATOM 1294 O O . GLN A 1 163 ? -53.628 -22.524 93.225 1.00 86.38 163 GLN A O 1
ATOM 1299 N N . ASN A 1 164 ? -52.054 -20.954 92.942 1.00 84.50 164 ASN A N 1
ATOM 1300 C CA . ASN A 1 164 ? -52.334 -20.240 94.190 1.00 84.50 164 ASN A CA 1
ATOM 1301 C C . ASN A 1 164 ? -53.761 -19.670 94.221 1.00 84.50 164 ASN A C 1
ATOM 1303 O O . ASN A 1 164 ? -54.455 -19.800 95.229 1.00 84.50 164 ASN A O 1
ATOM 1307 N N . ALA A 1 165 ? -54.230 -19.088 93.114 1.00 81.94 165 ALA A N 1
ATOM 1308 C CA . ALA A 1 165 ? -55.608 -18.627 92.980 1.00 81.94 165 ALA A CA 1
ATOM 1309 C C . ALA A 1 165 ? -56.611 -19.787 93.101 1.00 81.94 165 ALA A C 1
ATOM 1311 O O . ALA A 1 165 ? -57.614 -19.650 93.795 1.00 81.94 165 ALA A O 1
ATOM 1312 N N . ASN A 1 166 ? -56.320 -20.948 92.506 1.00 78.75 166 ASN A N 1
ATOM 1313 C CA . ASN A 1 166 ? -57.145 -22.151 92.636 1.00 78.75 166 ASN A CA 1
ATOM 1314 C C . ASN A 1 166 ? -57.169 -22.701 94.070 1.00 78.75 166 ASN A C 1
ATOM 1316 O O . ASN A 1 166 ? -58.219 -23.151 94.520 1.00 78.75 166 ASN A O 1
ATOM 1320 N N . ILE A 1 167 ? -56.060 -22.635 94.816 1.00 74.44 167 ILE A N 1
ATOM 1321 C CA . ILE A 1 167 ? -56.024 -23.000 96.244 1.00 74.44 167 ILE A CA 1
ATOM 1322 C C . ILE A 1 167 ? -56.918 -22.055 97.053 1.00 74.44 167 ILE A C 1
ATOM 1324 O O . ILE A 1 167 ? -57.721 -22.515 97.864 1.00 74.44 167 ILE A O 1
ATOM 1328 N N . LEU A 1 168 ? -56.837 -20.748 96.796 1.00 66.50 168 LEU A N 1
ATOM 1329 C CA . LEU A 1 168 ? -57.682 -19.744 97.449 1.00 66.50 168 LEU A CA 1
ATOM 1330 C C . LEU A 1 168 ? -59.166 -19.854 97.047 1.00 66.50 168 LEU A C 1
ATOM 1332 O O . LEU A 1 168 ? -60.038 -19.541 97.854 1.00 66.50 168 LEU A O 1
ATOM 1336 N N . ALA A 1 169 ? -59.458 -20.325 95.832 1.00 62.06 169 ALA A N 1
ATOM 1337 C CA . ALA A 1 169 ? -60.811 -20.589 95.339 1.00 62.06 169 ALA A CA 1
ATOM 1338 C C . ALA A 1 169 ? -61.349 -21.981 95.731 1.00 62.06 169 ALA A C 1
ATOM 1340 O O . ALA A 1 169 ? -62.542 -22.247 95.571 1.00 62.06 169 ALA A O 1
ATOM 1341 N N . SER A 1 170 ? -60.499 -22.878 96.244 1.00 47.88 170 SER A N 1
ATOM 1342 C CA . SER A 1 170 ? -60.911 -24.204 96.701 1.00 47.88 170 SER A CA 1
ATOM 1343 C C . SER A 1 170 ? -61.750 -24.113 97.985 1.00 47.88 170 SER A C 1
ATOM 1345 O O . SER A 1 170 ? -61.540 -23.261 98.849 1.00 47.88 170 SER A O 1
ATOM 1347 N N . SER A 1 171 ? -62.729 -25.014 98.100 1.00 48.75 171 SER A N 1
ATOM 1348 C CA . SER A 1 171 ? -63.870 -25.007 99.036 1.00 48.75 171 SER A CA 1
ATOM 1349 C C . SER A 1 171 ? -63.553 -24.958 100.551 1.00 48.75 171 SER A C 1
ATOM 1351 O O . SER A 1 171 ? -64.477 -25.044 101.361 1.00 48.75 171 SER A O 1
ATOM 1353 N N . HIS A 1 172 ? -62.294 -24.820 100.975 1.00 48.56 172 HIS A N 1
ATOM 1354 C CA . HIS A 1 172 ? -61.898 -24.761 102.389 1.00 48.56 172 HIS A CA 1
ATOM 1355 C C . HIS A 1 172 ? -61.724 -23.339 102.954 1.00 48.56 172 HIS A C 1
ATOM 1357 O O . HIS A 1 172 ? -61.644 -23.193 104.172 1.00 48.56 172 HIS A O 1
ATOM 1363 N N . PHE A 1 173 ? -61.741 -22.291 102.118 1.00 45.28 173 PHE A N 1
ATOM 1364 C CA . PHE A 1 173 ? -61.621 -20.889 102.562 1.00 45.28 173 PHE A CA 1
ATOM 1365 C C . PHE A 1 173 ? -62.777 -19.976 102.126 1.00 45.28 173 PHE A C 1
ATOM 1367 O O . PHE A 1 173 ? -62.681 -18.753 102.227 1.00 45.28 173 PHE A O 1
ATOM 1374 N N . SER A 1 174 ? -63.923 -20.537 101.729 1.00 38.56 174 SER A N 1
ATOM 1375 C CA . SER A 1 174 ? -65.157 -19.767 101.530 1.00 38.56 174 SER A CA 1
ATOM 1376 C C . SER A 1 174 ? -65.762 -19.342 102.877 1.00 38.56 174 SER A C 1
ATOM 1378 O O . SER A 1 174 ? -66.792 -19.859 103.306 1.00 38.56 174 SER A O 1
ATOM 1380 N N . ARG A 1 175 ? -65.125 -18.390 103.569 1.00 39.31 175 ARG A N 1
ATOM 1381 C CA . ARG A 1 175 ? -65.748 -17.644 104.666 1.00 39.31 175 ARG A CA 1
ATOM 1382 C C . ARG A 1 175 ? -65.814 -16.170 104.295 1.00 39.31 175 ARG A C 1
ATOM 1384 O O . ARG A 1 175 ? -64.813 -15.525 104.012 1.00 39.31 175 ARG A O 1
ATOM 1391 N N . SER A 1 176 ? -67.050 -15.694 104.257 1.00 39.12 176 SER A N 1
ATOM 1392 C CA . SER A 1 176 ? -67.483 -14.370 103.844 1.00 39.12 176 SER A CA 1
ATOM 1393 C C . SER A 1 176 ? -66.761 -13.209 104.528 1.00 39.12 176 SER A C 1
ATOM 1395 O O . SER A 1 176 ? -66.613 -13.195 105.748 1.00 39.12 176 SER A O 1
ATOM 1397 N N . GLY A 1 177 ? -66.530 -12.167 103.723 1.00 36.59 177 GLY A N 1
ATOM 1398 C CA . GLY A 1 177 ? -66.742 -10.769 104.103 1.00 36.59 177 GLY A CA 1
ATOM 1399 C C . GLY A 1 177 ? -65.481 -9.954 104.376 1.00 36.59 177 GLY A C 1
ATOM 1400 O O . GLY A 1 177 ? -64.752 -10.268 105.304 1.00 36.59 177 GLY A O 1
ATOM 1401 N N . SER A 1 178 ? -65.291 -8.852 103.636 1.00 34.53 178 SER A N 1
ATOM 1402 C CA . SER A 1 178 ? -65.066 -7.520 104.230 1.00 34.53 178 SER A CA 1
ATOM 1403 C C . SER A 1 178 ? -64.947 -6.413 103.163 1.00 34.53 178 SER A C 1
ATOM 1405 O O . SER A 1 178 ? -63.994 -6.369 102.397 1.00 34.53 178 SER A O 1
ATOM 1407 N N . MET A 1 179 ? -65.966 -5.548 103.140 1.00 34.31 179 MET A N 1
ATOM 1408 C CA . MET A 1 179 ? -65.923 -4.073 103.138 1.00 34.31 179 MET A CA 1
ATOM 1409 C C . MET A 1 179 ? -64.915 -3.295 102.265 1.00 34.31 179 MET A C 1
ATOM 1411 O O . MET A 1 179 ? -63.732 -3.303 102.568 1.00 34.31 179 MET A O 1
ATOM 1415 N N . ARG A 1 180 ? -65.496 -2.408 101.423 1.00 35.56 180 ARG A N 1
ATOM 1416 C CA . ARG A 1 180 ? -65.123 -0.986 101.163 1.00 35.56 180 ARG A CA 1
ATOM 1417 C C . ARG A 1 180 ? -63.715 -0.728 100.571 1.00 35.56 180 ARG A C 1
ATOM 1419 O O . ARG A 1 180 ? -62.763 -1.404 100.890 1.00 35.56 180 ARG A O 1
ATOM 1426 N N . SER A 1 181 ? -63.448 0.265 99.732 1.00 33.56 181 SER A N 1
ATOM 1427 C CA . SER A 1 181 ? -64.154 1.457 99.263 1.00 33.56 181 SER A CA 1
ATOM 1428 C C . SER A 1 181 ? -63.499 1.911 97.956 1.00 33.56 181 SER A C 1
ATOM 1430 O O . SER A 1 181 ? -62.300 1.721 97.754 1.00 33.56 181 SER A O 1
ATOM 1432 N N . GLU A 1 182 ? -64.273 2.591 97.116 1.00 40.16 182 GLU A N 1
ATOM 1433 C CA . GLU A 1 182 ? -63.756 3.555 96.149 1.00 40.16 182 GLU A CA 1
ATOM 1434 C C . GLU A 1 182 ? -62.784 4.536 96.824 1.00 40.16 182 GLU A C 1
ATOM 1436 O O . GLU A 1 182 ? -63.123 5.089 97.867 1.00 40.16 182 GLU A O 1
ATOM 1441 N N . GLN A 1 183 ? -61.611 4.773 96.226 1.00 34.00 183 GLN A N 1
ATOM 1442 C CA . GLN A 1 183 ? -61.124 6.116 95.872 1.00 34.00 183 GLN A CA 1
ATOM 1443 C C . GLN A 1 183 ? -59.706 6.079 95.281 1.00 34.00 183 GLN A C 1
ATOM 1445 O O . GLN A 1 183 ? -58.724 5.835 95.970 1.00 34.00 183 GLN A O 1
ATOM 1450 N N . GLY A 1 184 ? -59.642 6.403 93.986 1.00 42.44 184 GLY A N 1
ATOM 1451 C CA . GLY A 1 184 ? -58.665 7.323 93.401 1.00 42.44 184 GLY A CA 1
ATOM 1452 C C . GLY A 1 184 ? -57.181 6.947 93.427 1.00 42.44 184 GLY A C 1
ATOM 1453 O O . GLY A 1 184 ? -56.486 7.232 94.395 1.00 42.44 184 GLY A O 1
ATOM 1454 N N . ARG A 1 185 ? -56.667 6.488 92.278 1.00 36.31 185 ARG A N 1
ATOM 1455 C CA . ARG A 1 185 ? -55.330 6.816 91.728 1.00 36.31 185 ARG A CA 1
ATOM 1456 C C . ARG A 1 185 ? -55.298 6.337 90.269 1.00 36.31 185 ARG A C 1
ATOM 1458 O O . ARG A 1 185 ? -55.395 5.148 90.017 1.00 36.31 185 ARG A O 1
ATOM 1465 N N . GLN A 1 186 ? -55.555 7.251 89.333 1.00 38.38 186 GLN A N 1
ATOM 1466 C CA . GLN A 1 186 ? -54.555 7.905 88.469 1.00 38.38 186 GLN A CA 1
ATOM 1467 C C . GLN A 1 186 ? -53.915 6.937 87.451 1.00 38.38 186 GLN A C 1
ATOM 1469 O O . GLN A 1 186 ? -53.277 5.971 87.868 1.00 38.38 186 GLN A O 1
ATOM 1474 N N . PRO A 1 187 ? -54.059 7.182 86.133 1.00 39.88 187 PRO A N 1
ATOM 1475 C CA . PRO A 1 187 ? -53.375 6.394 85.118 1.00 39.88 187 PRO A CA 1
ATOM 1476 C C . PRO A 1 187 ? -51.862 6.614 85.233 1.00 39.88 187 PRO A C 1
ATOM 1478 O O . PRO A 1 187 ? -51.382 7.745 85.305 1.00 39.88 187 PRO A O 1
ATOM 1481 N N . PHE A 1 188 ? -51.108 5.517 85.263 1.00 35.50 188 PHE A 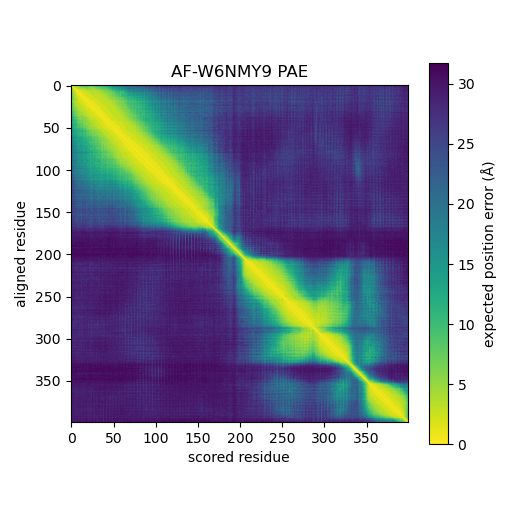N 1
ATOM 1482 C CA . PHE A 1 188 ? -49.659 5.534 85.108 1.00 35.50 188 PHE A CA 1
ATOM 1483 C C . PHE A 1 188 ? -49.323 5.993 83.683 1.00 35.50 188 PHE A C 1
ATOM 1485 O O . PHE A 1 188 ? -49.328 5.198 82.747 1.00 35.50 188 PHE A O 1
ATOM 1492 N N . SER A 1 189 ? -49.025 7.282 83.524 1.00 38.56 189 SER A N 1
ATOM 1493 C CA . SER A 1 189 ? -48.246 7.780 82.392 1.00 38.56 189 SER A CA 1
ATOM 1494 C C . SER A 1 189 ? -46.771 7.543 82.689 1.00 38.56 189 SER A C 1
ATOM 1496 O O . SER A 1 189 ? -46.191 8.193 83.561 1.00 38.56 189 SER A O 1
ATOM 1498 N N . LEU A 1 190 ? -46.157 6.612 81.962 1.00 41.84 190 LEU A N 1
ATOM 1499 C CA . LEU A 1 190 ? -44.706 6.518 81.877 1.00 41.84 190 LEU A CA 1
ATOM 1500 C C . LEU A 1 190 ? -44.241 7.619 80.913 1.00 41.84 190 LEU A C 1
ATOM 1502 O O . LEU A 1 190 ? -44.363 7.483 79.698 1.00 41.84 190 LEU A O 1
ATOM 1506 N N . MET A 1 191 ? -43.769 8.742 81.457 1.00 38.91 191 MET A N 1
ATOM 1507 C CA . MET A 1 191 ? -43.065 9.749 80.666 1.00 38.91 191 MET A CA 1
ATOM 1508 C C . MET A 1 191 ? -41.723 9.178 80.202 1.00 38.91 191 MET A C 1
ATOM 1510 O O . MET A 1 191 ? -40.849 8.899 81.022 1.00 38.91 191 MET A O 1
ATOM 1514 N N . GLY A 1 192 ? -41.555 9.040 78.886 1.00 49.16 192 GLY A N 1
ATOM 1515 C CA . GLY A 1 192 ? -40.238 9.139 78.259 1.00 49.16 192 GLY A CA 1
ATOM 1516 C C . GLY A 1 192 ? -39.772 10.606 78.237 1.00 49.16 192 GLY A C 1
ATOM 1517 O O . GLY A 1 192 ? -40.596 11.496 78.462 1.00 49.16 192 GLY A O 1
ATOM 1518 N N . PRO A 1 193 ? -38.486 10.890 77.966 1.00 50.88 193 PRO A N 1
ATOM 1519 C CA . PRO A 1 193 ? -37.903 12.230 78.115 1.00 50.88 193 PRO A CA 1
ATOM 1520 C C . PRO A 1 193 ? -38.532 13.327 77.236 1.00 50.88 193 PRO A C 1
ATOM 1522 O O . PRO A 1 193 ? -38.315 14.503 77.506 1.00 50.88 193 PRO A O 1
ATOM 1525 N N . ASP A 1 194 ? -39.364 12.967 76.253 1.00 50.19 194 ASP A N 1
ATOM 1526 C CA . ASP A 1 194 ? -39.830 13.872 75.197 1.00 50.19 194 ASP A CA 1
ATOM 1527 C C . ASP A 1 194 ? -41.370 13.986 75.124 1.00 50.19 194 ASP A C 1
ATOM 1529 O O . ASP A 1 194 ? -41.977 13.795 74.076 1.00 50.19 194 ASP A O 1
ATOM 1533 N N . GLY A 1 195 ? -42.027 14.268 76.253 1.00 53.03 195 GLY A N 1
ATOM 1534 C CA . GLY A 1 195 ? -43.198 15.167 76.343 1.00 53.03 195 GLY A CA 1
ATOM 1535 C C . GLY A 1 195 ? -44.465 15.016 75.470 1.00 53.03 195 GLY A C 1
ATOM 1536 O O . GLY A 1 195 ? -45.334 15.871 75.617 1.00 53.03 195 GLY A O 1
ATOM 1537 N N . ASN A 1 196 ? -44.650 14.008 74.612 1.00 43.12 196 ASN A N 1
ATOM 1538 C CA . ASN A 1 196 ? -45.825 13.915 73.725 1.00 43.12 196 ASN A CA 1
ATOM 1539 C C . ASN A 1 196 ? -46.807 12.798 74.134 1.00 43.12 196 ASN A C 1
ATOM 1541 O O . ASN A 1 196 ? -46.491 11.613 74.049 1.00 43.12 196 ASN A O 1
ATOM 1545 N N . SER A 1 197 ? -48.034 13.168 74.523 1.00 42.97 197 SER A N 1
ATOM 1546 C CA . SER A 1 197 ? -49.157 12.239 74.726 1.00 42.97 197 SER A CA 1
ATOM 1547 C C . SER A 1 197 ? -50.065 12.209 73.491 1.00 42.97 197 SER A C 1
ATOM 1549 O O . SER A 1 197 ? -50.714 13.211 73.189 1.00 42.97 197 SER A O 1
ATOM 1551 N N . VAL A 1 198 ? -50.165 11.065 72.808 1.00 38.50 198 VAL A N 1
ATOM 1552 C CA . VAL A 1 198 ? -51.203 10.831 71.788 1.00 38.50 198 VAL A CA 1
ATOM 1553 C C . VAL A 1 198 ? -52.388 10.132 72.451 1.00 38.50 198 VAL A C 1
ATOM 1555 O O . VAL A 1 198 ? -52.273 9.006 72.929 1.00 38.50 198 VAL A O 1
ATOM 1558 N N . SER A 1 199 ? -53.523 10.828 72.497 1.00 37.78 199 SER A N 1
ATOM 1559 C CA . SER A 1 199 ? -54.812 10.285 72.923 1.00 37.78 199 SER A CA 1
ATOM 1560 C C . SER A 1 199 ? -55.546 9.766 71.686 1.00 37.78 199 SER A C 1
ATOM 1562 O O . SER A 1 199 ? -55.939 10.557 70.832 1.00 37.78 199 SER A O 1
ATOM 1564 N N . LEU A 1 200 ? -55.711 8.447 71.563 1.00 43.88 200 LEU A N 1
ATOM 1565 C CA . LEU A 1 200 ? -56.546 7.834 70.526 1.00 43.88 200 LEU A CA 1
ATOM 1566 C C . LEU A 1 200 ? -57.988 7.744 71.041 1.00 43.88 200 LEU A C 1
ATOM 1568 O O . LEU A 1 200 ? -58.373 6.761 71.673 1.00 43.88 200 LEU A O 1
ATOM 1572 N N . SER A 1 201 ? -58.793 8.781 70.783 1.00 37.50 201 SER A N 1
ATOM 1573 C CA . SER A 1 201 ? -60.253 8.647 70.810 1.00 37.50 201 SER A CA 1
ATOM 1574 C C . SER A 1 201 ? -60.714 8.139 69.444 1.00 37.50 201 SER A C 1
ATOM 1576 O O . SER A 1 201 ? -60.777 8.900 68.479 1.00 37.50 201 SER A O 1
ATOM 1578 N N . GLY A 1 202 ? -60.990 6.839 69.363 1.00 46.66 202 GLY A N 1
ATOM 1579 C CA . GLY A 1 202 ? -61.506 6.195 68.161 1.00 46.66 202 GLY A CA 1
ATOM 1580 C C . GLY A 1 202 ? -62.956 6.574 67.860 1.00 46.66 202 GLY A C 1
ATOM 1581 O O . GLY A 1 202 ? -63.748 6.843 68.767 1.00 46.66 202 GLY A O 1
ATOM 1582 N N . GLY A 1 203 ? -63.298 6.525 66.570 1.00 47.81 203 GLY A N 1
ATOM 1583 C CA . GLY A 1 203 ? -64.690 6.415 66.131 1.00 47.81 203 GLY A CA 1
ATOM 1584 C C . GLY A 1 203 ? -65.127 7.276 64.947 1.00 47.81 203 GLY A C 1
ATOM 1585 O O . GLY A 1 203 ? -66.252 7.748 64.987 1.00 47.81 203 GLY A O 1
ATOM 1586 N N . SER A 1 204 ? -64.289 7.510 63.924 1.00 49.34 204 SER A N 1
ATOM 1587 C CA . SER A 1 204 ? -64.743 7.842 62.547 1.00 49.34 204 SER A CA 1
ATOM 1588 C C . SER A 1 204 ? -63.580 8.009 61.557 1.00 49.34 204 SER A C 1
ATOM 1590 O O . SER A 1 204 ? -63.775 7.769 60.371 1.00 49.34 204 SER A O 1
ATOM 1592 N N . GLY A 1 205 ? -62.394 8.425 62.019 1.00 54.81 205 GLY A N 1
ATOM 1593 C CA . GLY A 1 205 ? -61.230 8.697 61.158 1.00 54.81 205 GLY A CA 1
ATOM 1594 C C . GLY A 1 205 ? -60.456 7.447 60.732 1.00 54.81 205 GLY A C 1
ATOM 1595 O O . GLY A 1 205 ? -60.016 7.370 59.591 1.00 54.81 205 GLY A O 1
ATOM 1596 N N . ASP A 1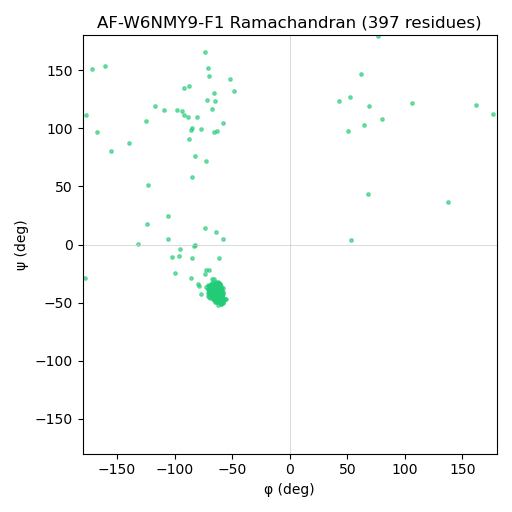 206 ? -60.378 6.432 61.599 1.00 60.25 206 ASP A N 1
ATOM 1597 C CA . ASP A 1 206 ? -59.576 5.223 61.354 1.00 60.25 206 ASP A CA 1
ATOM 1598 C C . ASP A 1 206 ? -59.983 4.484 60.074 1.00 60.25 206 ASP A C 1
ATOM 1600 O O . ASP A 1 206 ? -59.133 3.974 59.355 1.00 60.25 206 ASP A O 1
ATOM 1604 N N . LEU A 1 207 ? -61.279 4.434 59.744 1.00 69.88 207 LEU A N 1
ATOM 1605 C CA . LEU A 1 207 ? -61.747 3.725 58.547 1.00 69.88 207 LEU A CA 1
ATOM 1606 C C . LEU A 1 207 ? -61.361 4.460 57.252 1.00 69.88 207 LEU A C 1
ATOM 1608 O O . LEU A 1 207 ? -61.076 3.828 56.236 1.00 69.88 207 LEU A O 1
ATOM 1612 N N . GLU A 1 208 ? -61.355 5.791 57.295 1.00 76.88 208 GLU A N 1
ATOM 1613 C CA . GLU A 1 208 ? -61.016 6.660 56.168 1.00 76.88 208 GLU A CA 1
ATOM 1614 C C . GLU A 1 208 ? -59.493 6.739 55.979 1.00 76.88 208 GLU A C 1
ATOM 1616 O O . GLU A 1 208 ? -59.001 6.698 54.851 1.00 76.88 208 GLU A O 1
ATOM 1621 N N . GLU A 1 209 ? -58.741 6.718 57.080 1.00 79.75 209 GLU A N 1
ATOM 1622 C CA . GLU A 1 209 ? -57.282 6.612 57.098 1.00 79.75 209 GLU A CA 1
ATOM 1623 C C . GLU A 1 209 ? -56.815 5.227 56.613 1.00 79.75 209 GLU A C 1
ATOM 1625 O O . GLU A 1 209 ? -55.940 5.140 55.753 1.00 79.75 209 GLU A O 1
ATOM 1630 N N . ILE A 1 210 ? -57.476 4.137 57.030 1.00 84.81 210 ILE A N 1
ATOM 1631 C CA . ILE A 1 210 ? -57.242 2.783 56.493 1.00 84.81 210 ILE A CA 1
ATOM 1632 C C . ILE A 1 210 ? -57.571 2.720 54.993 1.00 84.81 210 ILE A C 1
ATOM 1634 O O . ILE A 1 210 ? -56.807 2.139 54.218 1.00 84.81 210 ILE A O 1
ATOM 1638 N N . ALA A 1 211 ? -58.672 3.332 54.547 1.00 84.94 211 ALA A N 1
ATOM 1639 C CA . ALA A 1 211 ? -59.022 3.385 53.127 1.00 84.94 211 ALA A CA 1
ATOM 1640 C C . ALA A 1 211 ? -57.997 4.189 52.305 1.00 84.94 211 ALA A C 1
ATOM 1642 O O . ALA A 1 211 ? -57.662 3.802 51.180 1.00 84.94 211 ALA A O 1
ATOM 1643 N N . LEU A 1 212 ? -57.466 5.280 52.864 1.00 90.00 212 LEU A N 1
ATOM 1644 C CA . LEU A 1 212 ? -56.401 6.071 52.254 1.00 90.00 212 LEU A CA 1
ATOM 1645 C C . LEU A 1 212 ? -55.100 5.268 52.154 1.00 90.00 212 LEU A C 1
ATOM 1647 O O . LEU A 1 212 ? -54.499 5.238 51.081 1.00 90.00 212 LEU A O 1
ATOM 1651 N N . ILE A 1 213 ? -54.713 4.566 53.223 1.00 89.69 213 ILE A N 1
ATOM 1652 C CA . ILE A 1 213 ? -53.535 3.689 53.252 1.00 89.69 213 ILE A CA 1
ATOM 1653 C C . ILE A 1 213 ? -53.664 2.589 52.196 1.00 89.69 213 ILE A C 1
ATOM 1655 O O . ILE A 1 213 ? -52.736 2.379 51.420 1.00 89.69 213 ILE A O 1
ATOM 1659 N N . LEU A 1 214 ? -54.820 1.929 52.083 1.00 91.25 214 LEU A N 1
ATOM 1660 C CA . LEU A 1 214 ? -55.044 0.900 51.061 1.00 91.25 214 LEU A CA 1
ATOM 1661 C C . LEU A 1 214 ? -54.965 1.467 49.636 1.00 91.25 214 LEU A C 1
ATOM 1663 O O . LEU A 1 214 ? -54.367 0.846 48.756 1.00 91.25 214 LEU A O 1
ATOM 1667 N N . ARG A 1 215 ? -55.511 2.666 49.399 1.00 92.50 215 ARG A N 1
ATOM 1668 C CA . ARG A 1 215 ? -55.429 3.341 48.093 1.00 92.50 215 ARG A CA 1
ATOM 1669 C C . ARG A 1 215 ? -53.994 3.771 47.762 1.00 92.50 215 ARG A C 1
ATOM 1671 O O . ARG A 1 215 ? -53.574 3.647 46.612 1.00 92.50 215 ARG A O 1
ATOM 1678 N N . GLN A 1 216 ? -53.229 4.230 48.750 1.00 91.00 216 GLN A N 1
ATOM 1679 C CA . GLN A 1 216 ? -51.802 4.525 48.600 1.00 91.00 216 GLN A CA 1
ATOM 1680 C C . GLN A 1 216 ? -50.997 3.250 48.331 1.00 91.00 216 GLN A C 1
ATOM 1682 O O . GLN A 1 216 ? -50.159 3.243 47.433 1.00 91.00 216 GLN A O 1
ATOM 1687 N N . GLN A 1 217 ? -51.297 2.150 49.022 1.00 91.75 217 GLN A N 1
ATOM 1688 C CA . GLN A 1 217 ? -50.640 0.861 48.814 1.00 91.75 217 GLN A CA 1
ATOM 1689 C C . GLN A 1 217 ? -50.899 0.311 47.404 1.00 91.75 217 GLN A C 1
ATOM 1691 O O . GLN A 1 217 ? -49.976 -0.178 46.753 1.00 91.75 217 GLN A O 1
ATOM 1696 N N . GLN A 1 218 ? -52.131 0.456 46.904 1.00 94.12 218 GLN A N 1
ATOM 1697 C CA . GLN A 1 218 ? -52.489 0.127 45.524 1.00 94.12 218 GLN A CA 1
ATOM 1698 C C . GLN A 1 218 ? -51.685 0.973 44.527 1.00 94.12 218 GLN A C 1
ATOM 1700 O O . GLN A 1 218 ? -51.073 0.430 43.612 1.00 94.12 218 GLN A O 1
ATOM 1705 N N . MET A 1 219 ? -51.611 2.291 44.740 1.00 94.62 219 MET A N 1
ATOM 1706 C CA . MET A 1 219 ? -50.856 3.198 43.871 1.00 94.62 219 MET A CA 1
ATOM 1707 C C . MET A 1 219 ? -49.353 2.884 43.864 1.00 94.62 219 MET A C 1
ATOM 1709 O O . MET A 1 219 ? -48.723 2.906 42.808 1.00 94.62 219 MET A O 1
ATOM 1713 N N . ILE A 1 220 ? -48.778 2.558 45.025 1.00 93.88 220 ILE A N 1
ATOM 1714 C CA . ILE A 1 220 ? -47.375 2.143 45.152 1.00 93.88 220 ILE A CA 1
ATOM 1715 C C . ILE A 1 220 ? -47.133 0.839 44.386 1.00 93.88 220 ILE A C 1
ATOM 1717 O O . ILE A 1 220 ? -46.135 0.734 43.673 1.00 93.88 220 ILE A O 1
ATOM 1721 N N . ASN A 1 221 ? -48.041 -0.134 44.486 1.00 94.94 221 ASN A N 1
ATOM 1722 C CA . ASN A 1 221 ? -47.945 -1.375 43.719 1.00 94.94 221 ASN A CA 1
ATOM 1723 C C . ASN A 1 221 ? -48.035 -1.119 42.208 1.00 94.94 221 ASN A C 1
ATOM 1725 O O . ASN A 1 221 ? -47.199 -1.625 41.463 1.00 94.94 221 ASN A O 1
ATOM 1729 N N . ASP A 1 222 ? -48.961 -0.274 41.754 1.00 95.12 222 ASP A N 1
ATOM 1730 C CA . ASP A 1 222 ? -49.099 0.071 40.334 1.00 95.12 222 ASP A CA 1
ATOM 1731 C C . ASP A 1 222 ? -47.867 0.820 39.791 1.00 95.12 222 ASP A C 1
ATOM 1733 O O . ASP A 1 222 ? -47.485 0.655 38.629 1.00 95.12 222 ASP A O 1
ATOM 1737 N N . LEU A 1 223 ? -47.229 1.656 40.617 1.00 94.44 223 LEU A N 1
ATOM 1738 C CA . LEU A 1 223 ? -45.976 2.332 40.272 1.00 94.44 223 LEU A CA 1
ATOM 1739 C C . LEU A 1 223 ? -44.799 1.354 40.215 1.00 94.44 223 LEU A C 1
ATOM 1741 O O . LEU A 1 223 ? -44.002 1.439 39.284 1.00 94.44 223 LEU A O 1
ATOM 1745 N N . ARG A 1 224 ? -44.709 0.400 41.151 1.00 95.12 224 ARG A N 1
ATOM 1746 C CA . ARG A 1 224 ? -43.688 -0.662 41.124 1.00 95.12 224 ARG A CA 1
ATOM 1747 C C . ARG A 1 224 ? -43.825 -1.539 39.884 1.00 95.12 224 ARG A C 1
ATOM 1749 O O . ARG A 1 224 ? -42.839 -1.741 39.186 1.00 95.12 224 ARG A O 1
ATOM 1756 N N . MET A 1 225 ? -45.043 -1.969 39.556 1.00 94.38 225 MET A N 1
ATOM 1757 C CA . MET A 1 225 ? -45.309 -2.770 38.358 1.00 94.38 225 MET A CA 1
ATOM 1758 C C . MET A 1 225 ? -44.922 -2.028 37.073 1.00 94.38 225 MET A C 1
ATOM 1760 O O . MET A 1 225 ? -44.271 -2.607 36.204 1.00 94.38 225 MET A O 1
ATOM 1764 N N . ARG A 1 226 ? -45.256 -0.733 36.963 1.00 95.00 226 ARG A N 1
ATOM 1765 C CA . ARG A 1 226 ? -44.840 0.099 35.819 1.00 95.00 226 ARG A CA 1
ATOM 1766 C C . ARG A 1 226 ? -43.329 0.307 35.761 1.00 95.00 226 ARG A C 1
ATOM 1768 O O . ARG A 1 226 ? -42.758 0.228 34.679 1.00 95.00 226 ARG A O 1
ATOM 1775 N N . ALA A 1 227 ? -42.675 0.542 36.896 1.00 92.81 227 ALA A N 1
ATOM 1776 C CA . ALA A 1 227 ? -41.223 0.691 36.954 1.00 92.81 227 ALA A CA 1
ATOM 1777 C C . ALA A 1 227 ? -40.507 -0.597 36.520 1.00 92.81 227 ALA A C 1
ATOM 1779 O O . ALA A 1 227 ? -39.609 -0.542 35.683 1.00 92.81 227 ALA A O 1
ATOM 1780 N N . GLU A 1 228 ? -40.953 -1.759 37.004 1.00 95.19 228 GLU A N 1
ATOM 1781 C CA . GLU A 1 228 ? -40.430 -3.054 36.563 1.00 95.19 228 GLU A CA 1
ATOM 1782 C C . GLU A 1 228 ? -40.679 -3.299 35.071 1.00 95.19 228 GLU A C 1
ATOM 1784 O O . GLU A 1 228 ? -39.817 -3.834 34.375 1.00 95.19 228 GLU A O 1
ATOM 1789 N N . GLN A 1 229 ? -41.847 -2.911 34.551 1.00 94.00 229 GLN A N 1
ATOM 1790 C CA . GLN A 1 229 ? -42.148 -3.027 33.126 1.00 94.00 229 GLN A CA 1
ATOM 1791 C C . GLN A 1 229 ? -41.207 -2.160 32.280 1.00 94.00 229 GLN A C 1
ATOM 1793 O O . GLN A 1 229 ? -40.615 -2.669 31.330 1.00 94.00 229 GLN A O 1
ATOM 1798 N N . HIS A 1 230 ? -41.003 -0.893 32.652 1.00 93.75 230 HIS A N 1
ATOM 1799 C CA . HIS A 1 230 ? -40.058 -0.007 31.971 1.00 93.75 230 HIS A CA 1
ATOM 1800 C C . HIS A 1 230 ? -38.609 -0.478 32.100 1.00 93.75 230 HIS A C 1
ATOM 1802 O O . HIS A 1 230 ? -37.824 -0.286 31.174 1.00 93.75 230 HIS A O 1
ATOM 1808 N N . GLN A 1 231 ? -38.238 -1.100 33.219 1.00 94.94 231 GLN A N 1
ATOM 1809 C CA . GLN A 1 231 ? -36.915 -1.690 33.387 1.00 94.94 231 GLN A CA 1
ATOM 1810 C C . GLN A 1 231 ? -36.709 -2.855 32.414 1.00 94.94 231 GLN A C 1
ATOM 1812 O O . GLN A 1 231 ? -35.728 -2.850 31.673 1.00 94.94 231 GLN A O 1
ATOM 1817 N N . ARG A 1 232 ? -37.660 -3.798 32.344 1.00 95.19 232 ARG A N 1
ATOM 1818 C CA . ARG A 1 232 ? -37.608 -4.922 31.391 1.00 95.19 232 ARG A CA 1
ATOM 1819 C C . ARG A 1 232 ? -37.607 -4.441 29.938 1.00 95.19 232 ARG A C 1
ATOM 1821 O O . ARG A 1 232 ? -36.906 -5.005 29.104 1.00 95.19 232 ARG A O 1
ATOM 1828 N N . GLU A 1 233 ? -38.377 -3.402 29.624 1.00 93.06 233 GLU A N 1
ATOM 1829 C CA . GLU A 1 233 ? -38.420 -2.812 28.282 1.00 93.06 233 GLU A CA 1
ATOM 1830 C C . GLU A 1 233 ? -37.104 -2.114 27.914 1.00 93.06 233 GLU A C 1
ATOM 1832 O O . GLU A 1 233 ? -36.588 -2.336 26.822 1.00 93.06 233 GLU A O 1
ATOM 1837 N N . ASN A 1 234 ? -36.508 -1.345 28.830 1.00 91.06 234 ASN A N 1
ATOM 1838 C CA . ASN A 1 234 ? -35.189 -0.744 28.620 1.00 91.06 234 ASN A CA 1
ATOM 1839 C C . ASN A 1 234 ? -34.099 -1.800 28.436 1.00 91.06 234 ASN A C 1
ATOM 1841 O O . ASN A 1 234 ? -33.236 -1.646 27.577 1.00 91.06 234 ASN A O 1
ATOM 1845 N N . GLU A 1 235 ? -34.138 -2.876 29.218 1.00 93.25 235 GLU A N 1
ATOM 1846 C CA . GLU A 1 235 ? -33.200 -3.990 29.085 1.00 93.25 235 GLU A CA 1
ATOM 1847 C C . GLU A 1 235 ? -33.371 -4.694 27.732 1.00 93.25 235 GLU A C 1
ATOM 1849 O O . GLU A 1 235 ? -32.391 -4.945 27.035 1.00 93.25 235 GLU A O 1
ATOM 1854 N N . ARG A 1 236 ? -34.616 -4.889 27.275 1.00 95.31 236 ARG A N 1
ATOM 1855 C CA . ARG A 1 236 ? -34.905 -5.393 25.925 1.00 95.31 236 ARG A CA 1
ATOM 1856 C C . ARG A 1 236 ? -34.369 -4.465 24.830 1.00 95.31 236 ARG A C 1
ATOM 1858 O O . ARG A 1 236 ? -33.814 -4.960 23.854 1.00 95.31 236 ARG A O 1
ATOM 1865 N N . LEU A 1 237 ? -34.544 -3.149 24.966 1.00 92.62 237 LEU A N 1
ATOM 1866 C CA . LEU A 1 237 ? -34.056 -2.168 23.992 1.00 92.62 237 LEU A CA 1
ATOM 1867 C C . LEU A 1 237 ? -32.526 -2.111 23.959 1.00 92.62 237 LEU A C 1
ATOM 1869 O O . LEU A 1 237 ? -31.962 -2.095 22.871 1.00 92.62 237 LEU A O 1
ATOM 1873 N N . ARG A 1 238 ? -31.850 -2.154 25.115 1.00 92.75 238 ARG A N 1
ATOM 1874 C CA . ARG A 1 238 ? -30.381 -2.257 25.167 1.00 92.75 238 ARG A CA 1
ATOM 1875 C C . ARG A 1 238 ? -29.888 -3.517 24.474 1.00 92.75 238 ARG A C 1
ATOM 1877 O O . ARG A 1 238 ? -29.043 -3.414 23.597 1.00 92.75 238 ARG A O 1
ATOM 1884 N N . ASN A 1 239 ? -30.486 -4.668 24.782 1.00 90.38 239 ASN A N 1
ATOM 1885 C CA . ASN A 1 239 ? -30.131 -5.931 24.136 1.00 90.38 239 ASN A CA 1
ATOM 1886 C C . ASN A 1 239 ? -30.348 -5.877 22.615 1.00 90.38 239 ASN A C 1
ATOM 1888 O O . ASN A 1 239 ? -29.573 -6.460 21.863 1.00 90.38 239 ASN A O 1
ATOM 1892 N N . LEU A 1 240 ? -31.389 -5.177 22.149 1.00 91.38 240 LEU A N 1
ATOM 1893 C CA . LEU A 1 240 ? -31.647 -4.990 20.721 1.00 91.38 240 LEU A CA 1
ATOM 1894 C C . LEU A 1 240 ? -30.581 -4.103 20.061 1.00 91.38 240 LEU A C 1
ATOM 1896 O O . LEU A 1 240 ? -30.093 -4.450 18.994 1.00 91.38 240 LEU A O 1
ATOM 1900 N N . VAL A 1 241 ? -30.193 -2.999 20.703 1.00 89.44 241 VAL A N 1
ATOM 1901 C CA . VAL A 1 241 ? -29.136 -2.100 20.206 1.00 89.44 241 VAL A CA 1
ATOM 1902 C C . VAL A 1 241 ? -27.777 -2.803 20.184 1.00 89.44 241 VAL A C 1
ATOM 1904 O O . VAL A 1 241 ? -27.067 -2.730 19.184 1.00 89.44 241 VAL A O 1
ATOM 1907 N N . GLU A 1 242 ? -27.432 -3.534 21.245 1.00 89.56 242 GLU A N 1
ATOM 1908 C CA . GLU A 1 242 ? -26.213 -4.347 21.302 1.00 89.56 242 GLU A CA 1
ATOM 1909 C C . GLU A 1 242 ? -26.205 -5.407 20.191 1.00 89.56 242 GLU A C 1
ATOM 1911 O O . GLU A 1 242 ? -25.216 -5.532 19.466 1.00 89.56 242 GLU A O 1
ATOM 1916 N N . ALA A 1 243 ? -27.325 -6.108 19.980 1.00 85.31 243 ALA A N 1
ATOM 1917 C CA . ALA A 1 243 ? -27.464 -7.064 18.886 1.00 85.31 243 ALA A CA 1
ATOM 1918 C C . ALA A 1 243 ? -27.308 -6.406 17.503 1.00 85.31 243 ALA A C 1
ATOM 1920 O O . ALA A 1 243 ? -26.590 -6.953 16.668 1.00 85.31 243 ALA A O 1
ATOM 1921 N N . SER A 1 244 ? -27.910 -5.234 17.265 1.00 80.06 244 SER A N 1
ATOM 1922 C CA . SER A 1 244 ? -27.740 -4.483 16.012 1.00 80.06 244 SER A CA 1
ATOM 1923 C C . SER A 1 244 ? -26.277 -4.107 15.772 1.00 80.06 244 SER A C 1
ATOM 1925 O O . SER A 1 244 ? -25.739 -4.415 14.715 1.00 80.06 244 SER A O 1
ATOM 1927 N N . SER A 1 245 ? -25.584 -3.563 16.779 1.00 78.69 245 SER A N 1
ATOM 1928 C CA . SER A 1 245 ? -24.158 -3.224 16.648 1.00 78.69 245 SER A CA 1
ATOM 1929 C C . SER A 1 245 ? -23.270 -4.441 16.344 1.00 78.69 245 SER A C 1
ATOM 1931 O O . SER A 1 245 ? -22.283 -4.345 15.609 1.00 78.69 245 SER A O 1
ATOM 1933 N N . LEU A 1 246 ? -23.627 -5.617 16.877 1.00 84.44 246 LEU A N 1
ATOM 1934 C CA . LEU A 1 246 ? -22.927 -6.865 16.592 1.00 84.44 246 LEU A CA 1
ATOM 1935 C C . LEU A 1 246 ? -23.164 -7.324 15.147 1.00 84.44 246 LEU A C 1
ATOM 1937 O O . LEU A 1 246 ? -22.221 -7.783 14.501 1.00 84.44 246 LEU A O 1
ATOM 1941 N N . VAL A 1 247 ? -24.396 -7.190 14.644 1.00 81.62 247 VAL A N 1
ATOM 1942 C CA . VAL A 1 247 ? -24.744 -7.479 13.244 1.00 81.62 247 VAL A CA 1
ATOM 1943 C C . VAL A 1 247 ? -23.965 -6.561 12.306 1.00 81.62 247 VAL A C 1
ATOM 1945 O O . VAL A 1 247 ? -23.276 -7.074 11.428 1.00 81.62 247 VAL A O 1
ATOM 1948 N N . ASP A 1 248 ? -23.932 -5.254 12.563 1.00 76.50 248 ASP A N 1
ATOM 1949 C CA . ASP A 1 248 ? -23.170 -4.298 11.748 1.00 76.50 248 ASP A CA 1
ATOM 1950 C C . ASP A 1 248 ? -21.667 -4.631 11.740 1.00 76.50 248 ASP A C 1
ATOM 1952 O O . ASP A 1 248 ? -20.994 -4.580 10.707 1.00 76.50 248 ASP A O 1
ATOM 1956 N N . SER A 1 249 ? -21.111 -5.035 12.890 1.00 77.00 249 SER A N 1
ATOM 1957 C CA . SER A 1 249 ? -19.717 -5.491 12.982 1.00 77.00 249 SER A CA 1
ATOM 1958 C C . SER A 1 249 ? -19.466 -6.765 12.167 1.00 77.00 249 SER A C 1
ATOM 1960 O O . SER A 1 249 ? -18.416 -6.909 11.530 1.00 77.00 249 SER A O 1
ATOM 1962 N N . LEU A 1 250 ? -20.414 -7.705 12.179 1.00 77.31 250 LEU A N 1
ATOM 1963 C CA . LEU A 1 250 ? -20.340 -8.940 11.400 1.00 77.31 250 LEU A CA 1
ATOM 1964 C C . LEU A 1 250 ? -20.463 -8.672 9.899 1.00 77.31 250 LEU A C 1
ATOM 1966 O O . LEU A 1 250 ? -19.705 -9.266 9.128 1.00 77.31 250 LEU A O 1
ATOM 1970 N N . GLU A 1 251 ? -21.348 -7.772 9.483 1.00 76.50 251 GLU A N 1
ATOM 1971 C CA . GLU A 1 251 ? -21.494 -7.350 8.090 1.00 76.50 251 GLU A CA 1
ATOM 1972 C C . GLU A 1 251 ? -20.214 -6.676 7.592 1.00 76.50 251 GLU A C 1
ATOM 1974 O O . GLU A 1 251 ? -19.650 -7.125 6.594 1.00 76.50 251 GLU A O 1
ATOM 1979 N N . LYS A 1 252 ? -19.647 -5.727 8.352 1.00 78.56 252 LYS A N 1
ATOM 1980 C CA . LYS A 1 252 ? -18.345 -5.104 8.043 1.00 78.56 252 LYS A CA 1
ATOM 1981 C C . LYS A 1 252 ? -17.230 -6.142 7.879 1.00 78.56 252 LYS A C 1
ATOM 1983 O O . LYS A 1 252 ? -16.496 -6.122 6.892 1.00 78.56 252 LYS A O 1
ATOM 1988 N N . LYS A 1 253 ? -17.122 -7.105 8.802 1.00 73.00 253 LYS A N 1
ATOM 1989 C CA . LYS A 1 253 ? -16.134 -8.202 8.715 1.00 73.00 253 LYS A CA 1
ATOM 1990 C C . LYS A 1 253 ? -16.379 -9.140 7.534 1.00 73.00 253 LYS A C 1
ATOM 1992 O O . LYS A 1 253 ? -15.440 -9.764 7.040 1.00 73.00 253 LYS A O 1
ATOM 1997 N N . THR A 1 254 ? -17.626 -9.307 7.114 1.00 78.44 254 THR A N 1
ATOM 1998 C CA . THR A 1 254 ? -17.982 -10.163 5.977 1.00 78.44 254 THR A CA 1
ATOM 1999 C C . THR A 1 254 ? -17.663 -9.461 4.660 1.00 78.44 254 THR A C 1
ATOM 2001 O O . THR A 1 254 ? -17.039 -10.073 3.796 1.00 78.44 254 THR A O 1
ATOM 2004 N N . SER A 1 255 ? -17.976 -8.169 4.550 1.00 73.81 255 SER A N 1
ATOM 2005 C CA . SER A 1 255 ? -17.620 -7.314 3.411 1.00 73.81 255 SER A CA 1
ATOM 2006 C C . SER A 1 255 ? -16.109 -7.146 3.248 1.00 73.81 255 SER A C 1
ATOM 2008 O O . SER A 1 255 ? -15.597 -7.196 2.134 1.00 73.81 255 SER A O 1
ATOM 2010 N N . LEU A 1 256 ? -15.363 -7.018 4.349 1.00 73.06 256 LEU A N 1
ATOM 2011 C CA . LEU A 1 256 ? -13.902 -6.975 4.283 1.00 73.06 256 LEU A CA 1
ATOM 2012 C C . LEU A 1 256 ? -13.331 -8.295 3.751 1.00 73.06 256 LEU A C 1
ATOM 2014 O O . LEU A 1 256 ? -12.509 -8.286 2.840 1.00 73.06 256 LEU A O 1
ATOM 2018 N N . ARG A 1 257 ? -13.813 -9.437 4.255 1.00 76.25 257 ARG A N 1
ATOM 2019 C CA . ARG A 1 257 ? -13.360 -10.754 3.783 1.00 76.25 257 ARG A CA 1
ATOM 2020 C C . ARG A 1 257 ? -13.715 -11.018 2.323 1.00 76.25 257 ARG A C 1
ATOM 2022 O O . ARG A 1 257 ? -12.917 -11.622 1.610 1.00 76.25 257 ARG A O 1
ATOM 2029 N N . SER A 1 258 ? -14.884 -10.575 1.857 1.00 74.44 258 SER A N 1
ATOM 2030 C CA . SER A 1 258 ? -15.246 -10.701 0.440 1.00 74.44 258 SER A CA 1
ATOM 2031 C C . SER A 1 258 ? -14.357 -9.823 -0.444 1.00 74.44 258 SER A C 1
ATOM 2033 O O . SER A 1 258 ? -13.916 -10.278 -1.500 1.00 74.44 258 SER A O 1
ATOM 2035 N N . PHE A 1 259 ? -14.015 -8.613 0.011 1.00 78.81 259 PHE A N 1
ATOM 2036 C CA . PHE A 1 259 ? -13.054 -7.745 -0.665 1.00 78.81 259 PHE A CA 1
ATOM 2037 C C . PHE A 1 259 ? -11.645 -8.350 -0.709 1.00 78.81 259 PHE A C 1
ATOM 2039 O O . PHE A 1 259 ? -11.043 -8.395 -1.779 1.00 78.81 259 PHE A O 1
ATOM 2046 N N . GLU A 1 260 ? -11.131 -8.850 0.416 1.00 78.38 260 GLU A N 1
ATOM 2047 C CA . GLU A 1 260 ? -9.821 -9.512 0.491 1.00 78.38 260 GLU A CA 1
ATOM 2048 C C . GLU A 1 260 ? -9.762 -10.732 -0.433 1.00 78.38 260 GLU A C 1
ATOM 2050 O O . GLU A 1 260 ? -8.809 -10.882 -1.195 1.00 78.38 260 GLU A O 1
ATOM 2055 N N . SER A 1 261 ? -10.811 -11.562 -0.438 1.00 80.56 261 SER A N 1
ATOM 2056 C CA . SER A 1 261 ? -10.918 -12.714 -1.338 1.00 80.56 261 SER A CA 1
ATOM 2057 C C . SER A 1 261 ? -10.936 -12.298 -2.809 1.00 80.56 261 SER A C 1
ATOM 2059 O O . SER A 1 261 ? -10.284 -12.938 -3.631 1.00 80.56 261 SER A O 1
ATOM 2061 N N . TYR A 1 262 ? -11.667 -11.236 -3.154 1.00 82.94 262 TYR A N 1
ATOM 2062 C CA . TYR A 1 262 ? -11.690 -10.705 -4.516 1.00 82.94 262 TYR A CA 1
ATOM 2063 C C . TYR A 1 262 ? -10.316 -10.165 -4.924 1.00 82.94 262 TYR A C 1
ATOM 2065 O O . TYR A 1 262 ? -9.838 -10.457 -6.018 1.00 82.94 262 TYR A O 1
ATOM 2073 N N . LYS A 1 263 ? -9.652 -9.413 -4.038 1.00 85.12 263 LYS A N 1
ATOM 2074 C CA . LYS A 1 263 ? -8.334 -8.841 -4.322 1.00 85.12 263 LYS A CA 1
ATOM 2075 C C . LYS A 1 263 ? -7.271 -9.925 -4.479 1.00 85.12 263 LYS A C 1
ATOM 2077 O O . LYS A 1 263 ? -6.427 -9.820 -5.365 1.00 85.12 263 LYS A O 1
ATOM 2082 N N . LEU A 1 264 ? -7.344 -10.981 -3.671 1.00 82.44 264 LEU A N 1
ATOM 2083 C CA . LEU A 1 264 ? -6.502 -12.164 -3.818 1.00 82.44 264 LEU A CA 1
ATOM 2084 C C . LEU A 1 264 ? -6.702 -12.806 -5.199 1.00 82.44 264 LEU A C 1
ATOM 2086 O O . LEU A 1 264 ? -5.730 -13.007 -5.920 1.00 82.44 264 LEU A O 1
ATOM 2090 N N . GLN A 1 265 ? -7.953 -13.042 -5.605 1.00 88.75 265 GLN A N 1
ATOM 2091 C CA . GLN A 1 265 ? -8.275 -13.622 -6.912 1.00 88.75 265 GLN A CA 1
ATOM 2092 C C . GLN A 1 265 ? -7.792 -12.738 -8.076 1.00 88.75 265 GLN A C 1
ATOM 2094 O O . GLN A 1 265 ? -7.261 -13.229 -9.073 1.00 88.75 265 GLN A O 1
ATOM 2099 N N . GLU A 1 266 ? -7.940 -11.419 -7.962 1.00 86.69 266 GLU A N 1
ATOM 2100 C CA . GLU A 1 266 ? -7.426 -10.467 -8.948 1.00 86.69 266 GLU A CA 1
ATOM 2101 C C . GLU A 1 266 ? -5.895 -10.568 -9.079 1.00 86.69 266 GLU A C 1
ATOM 2103 O O . GLU A 1 266 ? -5.379 -10.680 -10.193 1.00 86.69 266 GLU A O 1
ATOM 2108 N N . LEU A 1 267 ? -5.168 -10.617 -7.958 1.00 83.31 267 LEU A N 1
ATOM 2109 C CA . LEU A 1 267 ? -3.710 -10.781 -7.948 1.00 83.31 267 LEU A CA 1
ATOM 2110 C C . LEU A 1 267 ? -3.273 -12.134 -8.519 1.00 83.31 267 LEU A C 1
ATOM 2112 O O . LEU A 1 267 ? -2.333 -12.189 -9.310 1.00 83.31 267 LEU A O 1
ATOM 2116 N N . GLU A 1 268 ? -3.970 -13.216 -8.180 1.00 90.06 268 GLU A N 1
ATOM 2117 C CA . GLU A 1 268 ? -3.704 -14.551 -8.723 1.00 90.06 268 GLU A CA 1
ATOM 2118 C C . GLU A 1 268 ? -3.887 -14.585 -10.245 1.00 90.06 268 GLU A C 1
ATOM 2120 O O . GLU A 1 268 ? -3.038 -15.117 -10.965 1.00 90.06 268 GLU A O 1
ATOM 2125 N N . THR A 1 269 ? -4.955 -13.970 -10.764 1.00 89.81 269 THR A N 1
ATOM 2126 C CA . THR A 1 269 ? -5.194 -13.895 -12.215 1.00 89.81 269 THR A CA 1
ATOM 2127 C C . THR A 1 269 ? -4.201 -12.981 -12.934 1.00 89.81 269 THR A C 1
ATOM 2129 O O . THR A 1 269 ? -3.800 -13.284 -14.059 1.00 89.81 269 THR A O 1
ATOM 2132 N N . ALA A 1 270 ? -3.767 -11.877 -12.319 1.00 86.50 270 ALA A N 1
ATOM 2133 C CA . ALA A 1 270 ? -2.711 -11.019 -12.857 1.00 86.50 270 ALA A CA 1
ATOM 2134 C C . ALA A 1 270 ? -1.364 -11.757 -12.908 1.00 86.50 270 ALA A C 1
ATOM 2136 O O . ALA A 1 270 ? -0.711 -11.785 -13.952 1.00 86.50 270 ALA A O 1
ATOM 2137 N N . HIS A 1 271 ? -1.000 -12.448 -11.826 1.00 87.62 271 HIS A N 1
ATOM 2138 C CA . HIS A 1 271 ? 0.208 -13.265 -11.762 1.00 87.62 271 HIS A CA 1
ATOM 2139 C C . HIS A 1 271 ? 0.185 -14.403 -12.796 1.00 87.62 271 HIS A C 1
ATOM 2141 O O . HIS A 1 271 ? 1.174 -14.631 -13.492 1.00 87.62 271 HIS A O 1
ATOM 2147 N N . ALA A 1 272 ? -0.951 -15.088 -12.961 1.00 91.12 272 ALA A N 1
ATOM 2148 C CA . ALA A 1 272 ? -1.110 -16.128 -13.978 1.00 91.12 272 ALA A CA 1
ATOM 2149 C C . ALA A 1 272 ? -0.948 -15.582 -15.409 1.00 91.12 272 ALA A C 1
ATOM 2151 O O . ALA A 1 272 ? -0.284 -16.213 -16.231 1.00 91.12 272 ALA A O 1
ATOM 2152 N N . ARG A 1 273 ? -1.501 -14.396 -15.703 1.00 89.62 273 ARG A N 1
ATOM 2153 C CA . ARG A 1 273 ? -1.327 -13.723 -17.003 1.00 89.62 273 ARG A CA 1
ATOM 2154 C C . ARG A 1 273 ? 0.132 -13.360 -17.266 1.00 89.62 273 ARG A C 1
ATOM 2156 O O . ARG A 1 273 ? 0.649 -13.679 -18.331 1.00 89.62 273 ARG A O 1
ATOM 2163 N N . MET A 1 274 ? 0.803 -12.762 -16.284 1.00 88.06 274 MET A N 1
ATOM 2164 C CA . MET A 1 274 ? 2.216 -12.392 -16.391 1.00 88.06 274 MET A CA 1
ATOM 2165 C C . MET A 1 274 ? 3.106 -13.618 -16.609 1.00 88.06 274 MET A C 1
ATOM 2167 O O . MET A 1 274 ? 4.003 -13.595 -17.447 1.00 88.06 274 MET A O 1
ATOM 2171 N N . LYS A 1 275 ? 2.815 -14.719 -15.909 1.00 93.06 275 LYS A N 1
ATOM 2172 C CA . LYS A 1 275 ? 3.509 -15.993 -16.097 1.00 93.06 275 LYS A CA 1
ATOM 2173 C C . LYS A 1 275 ? 3.368 -16.516 -17.530 1.00 93.06 275 LYS A C 1
ATOM 2175 O O . LYS A 1 275 ? 4.382 -16.831 -18.143 1.00 93.06 275 LYS A O 1
ATOM 2180 N N . LEU A 1 276 ? 2.149 -16.561 -18.074 1.00 92.31 276 LEU A N 1
ATOM 2181 C CA . LEU A 1 276 ? 1.911 -16.991 -19.460 1.00 92.31 276 LEU A CA 1
ATOM 2182 C C . LEU A 1 276 ? 2.626 -16.090 -20.474 1.00 92.31 276 LEU A C 1
ATOM 2184 O O . LEU A 1 276 ? 3.129 -16.562 -21.490 1.00 92.31 276 LEU A O 1
ATOM 2188 N N . GLU A 1 277 ? 2.688 -14.788 -20.207 1.00 88.69 277 GLU A N 1
ATOM 2189 C CA . GLU A 1 277 ? 3.349 -13.844 -21.102 1.00 88.69 277 GLU A CA 1
ATOM 2190 C C . GLU A 1 277 ? 4.879 -13.974 -21.074 1.00 88.69 277 GLU A C 1
ATOM 2192 O O . GLU A 1 277 ? 5.520 -13.903 -22.125 1.00 88.69 277 GLU A O 1
ATOM 2197 N N . LEU A 1 278 ? 5.460 -14.256 -19.904 1.00 89.38 278 LEU A N 1
ATOM 2198 C CA . LEU A 1 278 ? 6.873 -14.616 -19.769 1.00 89.38 278 LEU A CA 1
ATOM 2199 C C . LEU A 1 278 ? 7.186 -15.955 -20.447 1.00 89.38 278 LEU A C 1
ATOM 2201 O O . LEU A 1 278 ? 8.190 -16.053 -21.149 1.00 89.38 278 LEU A O 1
ATOM 2205 N N . GLU A 1 279 ? 6.329 -16.965 -20.287 1.00 92.81 279 GLU A N 1
ATOM 2206 C CA . GLU A 1 279 ? 6.459 -18.257 -20.977 1.00 92.81 279 GLU A CA 1
ATOM 2207 C C . GLU A 1 279 ? 6.436 -18.071 -22.502 1.00 92.81 279 GLU A C 1
ATOM 2209 O O . GLU A 1 279 ? 7.324 -18.573 -23.191 1.00 92.81 279 GLU A O 1
ATOM 2214 N N . ARG A 1 280 ? 5.517 -17.245 -23.024 1.00 91.38 280 ARG A N 1
ATOM 2215 C CA . ARG A 1 280 ? 5.469 -16.877 -24.449 1.00 91.38 280 ARG A CA 1
ATOM 2216 C C . ARG A 1 280 ? 6.760 -16.200 -24.918 1.00 91.38 280 ARG A C 1
ATOM 2218 O O . ARG A 1 280 ? 7.281 -16.545 -25.974 1.00 91.38 280 ARG A O 1
ATOM 2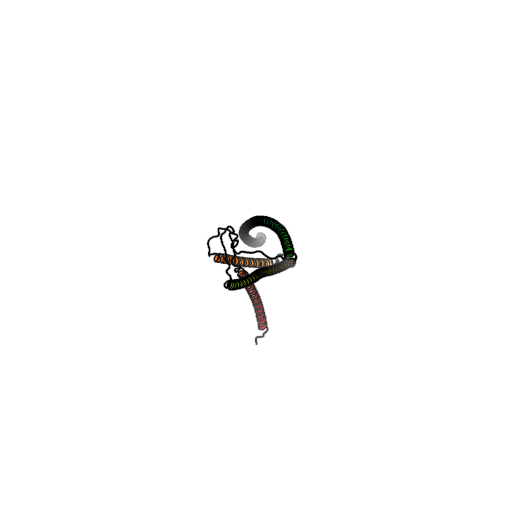225 N N . LEU A 1 281 ? 7.300 -15.250 -24.151 1.00 89.69 281 LEU A N 1
ATOM 2226 C CA . LEU A 1 281 ? 8.563 -14.579 -24.493 1.00 89.69 281 LEU A CA 1
ATOM 2227 C C . LEU A 1 281 ? 9.757 -15.544 -24.482 1.00 89.69 281 LEU A C 1
ATOM 2229 O O . LEU A 1 281 ? 10.663 -15.424 -25.307 1.00 89.69 281 LEU A O 1
ATOM 2233 N N . VAL A 1 282 ? 9.762 -16.516 -23.568 1.00 91.38 282 VAL A N 1
ATOM 2234 C CA . VAL A 1 282 ? 10.766 -17.586 -23.541 1.00 91.38 282 VAL A CA 1
ATOM 2235 C C . VAL A 1 282 ? 10.642 -18.477 -24.780 1.00 91.38 282 VAL A C 1
ATOM 2237 O O . VAL A 1 282 ? 11.662 -18.793 -25.391 1.00 91.38 282 VAL A O 1
ATOM 2240 N N . GLU A 1 283 ? 9.430 -18.831 -25.206 1.00 90.25 283 GLU A N 1
ATOM 2241 C CA . GLU A 1 283 ? 9.205 -19.577 -26.452 1.00 90.25 283 GLU A CA 1
ATOM 2242 C C . GLU A 1 283 ? 9.636 -18.785 -27.696 1.00 90.25 283 GLU A C 1
ATOM 2244 O O . GLU A 1 283 ? 10.302 -19.336 -28.572 1.00 90.25 283 GLU A O 1
ATOM 2249 N N . GLU A 1 284 ? 9.333 -17.487 -27.766 1.00 89.81 284 GLU A N 1
ATOM 2250 C CA . GLU A 1 284 ? 9.795 -16.598 -28.843 1.00 89.81 284 GLU A CA 1
ATOM 2251 C C . GLU A 1 284 ? 11.325 -16.547 -28.913 1.00 89.81 284 GLU A C 1
ATOM 2253 O O . GLU A 1 284 ? 11.902 -16.653 -29.998 1.00 89.81 284 GLU A O 1
ATOM 2258 N N . LYS A 1 285 ? 11.991 -16.489 -27.753 1.00 90.06 285 LYS A N 1
ATOM 2259 C CA . LYS A 1 285 ? 13.454 -16.554 -27.655 1.00 90.06 285 LYS A CA 1
ATOM 2260 C C . LYS A 1 285 ? 14.011 -17.881 -28.166 1.00 90.06 285 LYS A C 1
ATOM 2262 O O . LYS A 1 285 ? 15.028 -17.885 -28.858 1.00 90.06 285 LYS A O 1
ATOM 2267 N N . ILE A 1 286 ? 13.382 -19.001 -27.805 1.00 90.50 286 ILE A N 1
ATOM 2268 C CA . ILE A 1 286 ? 13.814 -20.347 -28.217 1.00 90.50 286 ILE A CA 1
ATOM 2269 C C . ILE A 1 286 ? 13.636 -20.532 -29.730 1.00 90.50 286 ILE A C 1
ATOM 2271 O O . ILE A 1 286 ? 14.514 -21.093 -30.381 1.00 90.50 286 ILE A O 1
ATOM 2275 N N . ASN A 1 287 ? 12.530 -20.039 -30.292 1.00 88.69 287 ASN A N 1
ATOM 2276 C CA . ASN A 1 287 ? 12.166 -20.260 -31.692 1.00 88.69 287 ASN A CA 1
ATOM 2277 C C . ASN A 1 287 ? 12.803 -19.258 -32.671 1.00 88.69 287 ASN A C 1
ATOM 2279 O O . ASN A 1 287 ? 13.001 -19.597 -33.836 1.00 88.69 287 ASN A O 1
ATOM 2283 N N . GLY A 1 288 ? 13.100 -18.031 -32.231 1.00 83.62 288 GLY A N 1
ATOM 2284 C CA . GLY A 1 288 ? 13.541 -16.934 -33.102 1.00 83.62 288 GLY A CA 1
ATOM 2285 C C . GLY A 1 288 ? 14.777 -16.165 -32.633 1.00 83.62 288 GLY A C 1
ATOM 2286 O O . GLY A 1 288 ? 15.190 -15.231 -33.311 1.00 83.62 288 GLY A O 1
ATOM 2287 N N . GLY A 1 289 ? 15.380 -16.535 -31.499 1.00 83.75 289 GLY A N 1
ATOM 2288 C CA . GLY A 1 289 ? 16.482 -15.784 -30.898 1.00 83.75 289 GLY A CA 1
ATOM 2289 C C . GLY A 1 289 ? 16.025 -14.509 -30.177 1.00 83.75 289 GLY A C 1
ATOM 2290 O O . GLY A 1 289 ? 14.841 -14.189 -30.111 1.00 83.75 289 GLY A O 1
ATOM 2291 N N . LEU A 1 290 ? 16.981 -13.776 -29.598 1.00 80.69 290 LEU A N 1
ATOM 2292 C CA . LEU A 1 290 ? 16.714 -12.568 -28.798 1.00 80.69 290 LEU A CA 1
ATOM 2293 C C . LEU A 1 290 ? 16.047 -11.441 -29.603 1.00 80.69 290 LEU A C 1
ATOM 2295 O O . LEU A 1 290 ? 15.244 -10.698 -29.051 1.00 80.69 290 LEU A O 1
ATOM 2299 N N . GLU A 1 291 ? 16.353 -11.336 -30.897 1.00 80.69 291 GLU A N 1
ATOM 2300 C CA . GLU A 1 291 ? 15.850 -10.278 -31.785 1.00 80.69 291 GLU A CA 1
ATOM 2301 C C . GLU A 1 291 ? 14.351 -10.415 -32.095 1.00 80.69 291 GLU A C 1
ATOM 2303 O O . GLU A 1 291 ? 13.696 -9.426 -32.414 1.00 80.69 291 GLU A O 1
ATOM 2308 N N . ASN A 1 292 ? 13.788 -11.618 -31.938 1.00 81.38 292 ASN A N 1
ATOM 2309 C CA . ASN A 1 292 ? 12.376 -11.895 -32.202 1.00 81.38 292 ASN A CA 1
ATOM 2310 C C . ASN A 1 292 ? 11.485 -11.811 -30.953 1.00 81.38 292 ASN A C 1
ATOM 2312 O O . ASN A 1 292 ? 10.270 -11.967 -31.069 1.00 81.38 292 ASN A O 1
ATOM 2316 N N . MET A 1 293 ? 12.054 -11.576 -29.765 1.00 86.50 293 MET A N 1
ATOM 2317 C CA . MET A 1 293 ? 11.263 -11.418 -28.546 1.00 86.50 293 MET A CA 1
ATOM 2318 C C . MET A 1 293 ? 10.514 -10.089 -28.569 1.00 86.50 293 MET A C 1
ATOM 2320 O O . MET A 1 293 ? 11.125 -9.020 -28.623 1.00 86.50 293 MET A O 1
ATOM 2324 N N . ASN A 1 294 ? 9.192 -10.119 -28.418 1.00 85.62 294 ASN A N 1
ATOM 2325 C CA . ASN A 1 294 ? 8.406 -8.888 -28.387 1.00 85.62 294 ASN A CA 1
ATOM 2326 C C . ASN A 1 294 ? 8.357 -8.262 -26.978 1.00 85.62 294 ASN A C 1
ATOM 2328 O O . ASN A 1 294 ? 7.289 -8.089 -26.388 1.00 85.62 294 ASN A O 1
ATOM 2332 N N . VAL A 1 295 ? 9.534 -7.947 -26.423 1.00 86.38 295 VAL A N 1
ATOM 2333 C CA . VAL A 1 295 ? 9.702 -7.374 -25.071 1.00 86.38 295 VAL A CA 1
ATOM 2334 C C . VAL A 1 295 ? 9.064 -5.990 -24.967 1.00 86.38 295 VAL A C 1
ATOM 2336 O O . VAL A 1 295 ? 8.502 -5.648 -23.931 1.00 86.38 295 VAL A O 1
ATOM 2339 N N . LYS A 1 296 ? 9.089 -5.217 -26.059 1.00 86.94 296 LYS A N 1
ATOM 2340 C CA . LYS A 1 296 ? 8.484 -3.883 -26.116 1.00 86.94 296 LYS A CA 1
ATOM 2341 C C . LYS A 1 296 ? 6.983 -3.925 -25.816 1.00 86.94 296 LYS A C 1
ATOM 2343 O O . LYS A 1 296 ? 6.517 -3.164 -24.985 1.00 86.94 296 LYS A O 1
ATOM 2348 N N . LEU A 1 297 ? 6.255 -4.880 -26.397 1.00 84.69 297 LEU A N 1
ATOM 2349 C CA . LEU A 1 297 ? 4.820 -5.057 -26.153 1.00 84.69 297 LEU A CA 1
ATOM 2350 C C . LEU A 1 297 ? 4.493 -5.410 -24.688 1.00 84.69 297 LEU A C 1
ATOM 2352 O O . LEU A 1 297 ? 3.438 -5.027 -24.186 1.00 84.69 297 LEU A O 1
ATOM 2356 N N . LEU A 1 298 ? 5.369 -6.161 -24.007 1.00 84.88 298 LEU A N 1
ATOM 2357 C CA . LEU A 1 298 ? 5.223 -6.437 -22.574 1.00 84.88 298 LEU A CA 1
ATOM 2358 C C . LEU A 1 298 ? 5.481 -5.167 -21.755 1.00 84.88 298 LEU A C 1
ATOM 2360 O O . LEU A 1 298 ? 4.718 -4.863 -20.843 1.00 84.88 298 LEU A O 1
ATOM 2364 N N . ASN A 1 299 ? 6.537 -4.425 -22.092 1.00 87.31 299 ASN A N 1
ATOM 2365 C CA . ASN A 1 299 ? 6.900 -3.201 -21.388 1.00 87.31 299 ASN A CA 1
ATOM 2366 C C . ASN A 1 299 ? 5.818 -2.121 -21.526 1.00 87.31 299 ASN A C 1
ATOM 2368 O O . ASN A 1 299 ? 5.398 -1.563 -20.521 1.00 87.31 299 ASN A O 1
ATOM 2372 N N . ASP A 1 300 ? 5.307 -1.897 -22.739 1.00 88.69 300 ASP A N 1
ATOM 2373 C CA . ASP A 1 300 ? 4.238 -0.928 -23.004 1.00 88.69 300 ASP A CA 1
ATOM 2374 C C . ASP A 1 300 ? 2.974 -1.274 -22.191 1.00 88.69 300 ASP A C 1
ATOM 2376 O O . ASP A 1 300 ? 2.386 -0.406 -21.550 1.00 88.69 300 ASP A O 1
ATOM 2380 N N . ARG A 1 301 ? 2.607 -2.562 -22.103 1.00 86.12 301 ARG A N 1
ATOM 2381 C CA . ARG A 1 301 ? 1.474 -3.013 -21.275 1.00 86.12 301 ARG A CA 1
ATOM 2382 C C . ARG A 1 301 ? 1.701 -2.850 -19.774 1.00 86.12 301 ARG A C 1
ATOM 2384 O O . ARG A 1 301 ? 0.756 -2.528 -19.057 1.00 86.12 301 ARG A O 1
ATOM 2391 N N . LEU A 1 302 ? 2.921 -3.085 -19.290 1.00 85.44 302 LEU A N 1
ATOM 2392 C CA . LEU A 1 302 ? 3.263 -2.865 -17.883 1.00 85.44 302 LEU A CA 1
ATOM 2393 C C . LEU A 1 302 ? 3.212 -1.379 -17.524 1.00 85.44 302 LEU A C 1
ATOM 2395 O O . LEU A 1 302 ? 2.735 -1.045 -16.444 1.00 85.44 302 LEU A O 1
ATOM 2399 N N . VAL A 1 303 ? 3.663 -0.503 -18.423 1.00 89.38 303 VAL A N 1
ATOM 2400 C CA . VAL A 1 303 ? 3.579 0.953 -18.251 1.00 89.38 303 VAL A CA 1
ATOM 2401 C C . VAL A 1 303 ? 2.118 1.404 -18.216 1.00 89.38 303 VAL A C 1
ATOM 2403 O O . VAL A 1 303 ? 1.719 2.045 -17.251 1.00 89.38 303 VAL A O 1
ATOM 2406 N N . GLU A 1 304 ? 1.286 0.975 -19.172 1.00 88.75 304 GLU A N 1
ATOM 2407 C CA . GLU A 1 304 ? -0.151 1.300 -19.190 1.00 88.75 304 GLU A CA 1
ATOM 2408 C C . GLU A 1 304 ? -0.889 0.824 -17.923 1.00 88.75 304 GLU A C 1
ATOM 2410 O O . GLU A 1 304 ? -1.757 1.519 -17.390 1.00 88.75 304 GLU A O 1
ATOM 2415 N N . GLU A 1 305 ? -0.566 -0.370 -17.415 1.00 83.38 305 GLU A N 1
ATOM 2416 C CA . GLU A 1 305 ? -1.148 -0.873 -16.168 1.00 83.38 305 GLU A CA 1
ATOM 2417 C C . GLU A 1 305 ? -0.671 -0.085 -14.940 1.00 83.38 305 GLU A C 1
ATOM 2419 O O . GLU A 1 305 ? -1.460 0.154 -14.023 1.00 83.38 305 GLU A O 1
ATOM 2424 N N . ASN A 1 306 ? 0.589 0.350 -14.928 1.00 86.38 306 ASN A N 1
ATOM 2425 C CA . ASN A 1 306 ? 1.146 1.173 -13.861 1.00 86.38 306 ASN A CA 1
ATOM 2426 C C . ASN A 1 306 ? 0.501 2.568 -13.833 1.00 86.38 306 ASN A C 1
ATOM 2428 O O . ASN A 1 306 ? 0.038 3.008 -12.780 1.00 86.38 306 ASN A O 1
ATOM 2432 N N . ASP A 1 307 ? 0.346 3.203 -14.996 1.00 87.50 307 ASP A N 1
ATOM 2433 C CA . ASP A 1 307 ? -0.343 4.489 -15.137 1.00 87.50 307 ASP A CA 1
ATOM 2434 C C . ASP A 1 307 ? -1.798 4.403 -14.649 1.00 87.50 307 ASP A C 1
ATOM 2436 O O . ASP A 1 307 ? -2.252 5.251 -13.876 1.00 87.50 307 ASP A O 1
ATOM 2440 N N . ARG A 1 308 ? -2.510 3.320 -14.996 1.00 87.88 308 ARG A N 1
ATOM 2441 C CA . ARG A 1 308 ? -3.873 3.057 -14.503 1.00 87.88 308 ARG A CA 1
ATOM 2442 C C . ARG A 1 308 ? -3.926 2.938 -12.975 1.00 87.88 308 ARG A C 1
ATOM 2444 O O . ARG A 1 308 ? -4.845 3.459 -12.345 1.00 87.88 308 ARG A O 1
ATOM 2451 N N . LEU A 1 309 ? -2.963 2.243 -12.365 1.00 84.00 309 LEU A N 1
ATOM 2452 C CA . LEU A 1 309 ? -2.879 2.106 -10.905 1.00 84.00 309 LEU A CA 1
ATOM 2453 C C . LEU A 1 309 ? -2.531 3.437 -10.224 1.00 84.00 309 LEU A C 1
ATOM 2455 O O . LEU A 1 309 ? -3.030 3.725 -9.132 1.00 84.00 309 LEU A O 1
ATOM 2459 N N . HIS A 1 310 ? -1.700 4.262 -10.859 1.00 84.69 310 HIS A N 1
ATOM 2460 C CA . HIS A 1 310 ? -1.394 5.607 -10.388 1.00 84.69 310 HIS A CA 1
ATOM 2461 C C . HIS A 1 310 ? -2.624 6.520 -10.405 1.00 84.69 310 HIS A C 1
ATOM 2463 O O . HIS A 1 310 ? -2.848 7.238 -9.424 1.00 84.69 310 HIS A O 1
ATOM 2469 N N . GLU A 1 311 ? -3.440 6.450 -11.457 1.00 86.19 311 GLU A N 1
ATOM 2470 C CA . GLU A 1 311 ? -4.707 7.179 -11.565 1.00 86.19 311 GLU A CA 1
ATOM 2471 C C . GLU A 1 311 ? -5.702 6.732 -10.480 1.00 86.19 311 GLU A C 1
ATOM 2473 O O . GLU A 1 311 ? -6.188 7.565 -9.714 1.00 86.19 311 GLU A O 1
ATOM 2478 N N . GLU A 1 312 ? -5.898 5.422 -10.289 1.00 80.69 312 GLU A N 1
ATOM 2479 C CA . GLU A 1 312 ? -6.763 4.883 -9.224 1.00 80.69 312 GLU A CA 1
ATOM 2480 C C . GLU A 1 312 ? -6.286 5.305 -7.819 1.00 80.69 312 GLU A C 1
ATOM 2482 O O . GLU A 1 312 ? -7.080 5.671 -6.947 1.00 80.69 312 GLU A O 1
ATOM 2487 N N . SER A 1 313 ? -4.969 5.314 -7.586 1.00 81.38 313 SER A N 1
ATOM 2488 C CA . SER A 1 313 ? -4.382 5.796 -6.331 1.00 81.38 313 SER A CA 1
ATOM 2489 C C . SER A 1 313 ? -4.600 7.300 -6.120 1.00 81.38 313 SER A C 1
ATOM 2491 O O . SER A 1 313 ? -4.798 7.756 -4.988 1.00 81.38 313 SER A O 1
ATOM 2493 N N . ALA A 1 314 ? -4.551 8.101 -7.186 1.00 83.38 314 ALA A N 1
ATOM 2494 C CA . ALA A 1 314 ? -4.852 9.528 -7.128 1.00 83.38 314 ALA A CA 1
ATOM 2495 C C . ALA A 1 314 ? -6.336 9.778 -6.810 1.00 83.38 314 ALA A C 1
ATOM 2497 O O . ALA A 1 314 ? -6.631 10.583 -5.925 1.00 83.38 314 ALA A O 1
ATOM 2498 N N . GLU A 1 315 ? -7.253 9.036 -7.436 1.00 79.31 315 GLU A N 1
ATOM 2499 C CA . GLU A 1 315 ? -8.694 9.100 -7.156 1.00 79.31 315 GLU A CA 1
ATOM 2500 C C . GLU A 1 315 ? -9.017 8.733 -5.700 1.00 79.31 315 GLU A C 1
ATOM 2502 O O . GLU A 1 315 ? -9.714 9.478 -5.008 1.00 79.31 315 GLU A O 1
ATOM 2507 N N . LEU A 1 316 ? -8.455 7.632 -5.185 1.00 80.56 316 LEU A N 1
ATOM 2508 C CA . LEU A 1 316 ? -8.640 7.216 -3.789 1.00 80.56 316 LEU A CA 1
ATOM 2509 C C . LEU A 1 316 ? -8.147 8.284 -2.804 1.00 80.56 316 LEU A C 1
ATOM 2511 O O . LEU A 1 316 ? -8.821 8.580 -1.815 1.00 80.56 316 LEU A O 1
ATOM 2515 N N . ARG A 1 317 ? -6.992 8.902 -3.080 1.00 82.56 317 ARG A N 1
ATOM 2516 C CA . ARG A 1 317 ? -6.474 10.014 -2.268 1.00 82.56 317 ARG A CA 1
ATOM 2517 C C . ARG A 1 317 ? -7.383 11.238 -2.334 1.00 82.56 317 ARG A C 1
ATOM 2519 O O . ARG A 1 317 ? -7.628 11.849 -1.297 1.00 82.56 317 ARG A O 1
ATOM 2526 N N . ALA A 1 318 ? -7.922 11.570 -3.505 1.00 77.69 318 ALA A N 1
ATOM 2527 C CA . ALA A 1 318 ? -8.862 12.676 -3.663 1.00 77.69 318 ALA A CA 1
ATOM 2528 C C . ALA A 1 318 ? -10.166 12.444 -2.880 1.00 77.69 318 ALA A C 1
ATOM 2530 O O . ALA A 1 318 ? -10.643 13.362 -2.207 1.00 77.69 318 ALA A O 1
ATOM 2531 N N . MET A 1 319 ? -10.704 11.219 -2.895 1.00 74.62 319 MET A N 1
ATOM 2532 C CA . MET A 1 319 ? -11.883 10.838 -2.105 1.00 74.62 319 MET A CA 1
ATOM 2533 C C . MET A 1 319 ? -11.630 10.912 -0.597 1.00 74.62 319 MET A C 1
ATOM 2535 O O . MET A 1 319 ? -12.449 11.441 0.157 1.00 74.62 319 MET A O 1
ATOM 2539 N N . LEU A 1 320 ? -10.475 10.422 -0.138 1.00 77.19 320 LEU A N 1
ATOM 2540 C CA . LEU A 1 320 ? -10.093 10.524 1.271 1.00 77.19 320 LEU A CA 1
ATOM 2541 C C . LEU A 1 320 ? -9.943 11.989 1.699 1.00 77.19 320 LEU A C 1
ATOM 2543 O O . LEU A 1 320 ? -10.492 12.375 2.731 1.00 77.19 320 LEU A O 1
ATOM 2547 N N . SER A 1 321 ? -9.275 12.819 0.891 1.00 77.81 321 SER A N 1
ATOM 2548 C CA . SER A 1 321 ? -9.125 14.256 1.154 1.00 77.81 321 SER A CA 1
ATOM 2549 C C . SER A 1 321 ? -10.467 14.985 1.213 1.00 77.81 321 SER A C 1
ATOM 2551 O O . SER A 1 321 ? -10.722 15.703 2.179 1.00 77.81 321 SER A O 1
ATOM 2553 N N . THR A 1 322 ? -11.369 14.753 0.254 1.00 75.88 322 THR A N 1
ATOM 2554 C CA . THR A 1 322 ? -12.711 15.368 0.274 1.00 75.88 322 THR A CA 1
ATOM 2555 C C . THR A 1 322 ? -13.530 14.930 1.486 1.00 75.88 322 THR A C 1
ATOM 2557 O O . THR A 1 322 ? -14.302 15.725 2.026 1.00 75.88 322 THR A O 1
ATOM 2560 N N . ARG A 1 323 ? -13.354 13.697 1.974 1.00 67.00 323 ARG A N 1
ATOM 2561 C CA . ARG A 1 323 ? -13.997 13.244 3.213 1.00 67.00 323 ARG A CA 1
ATOM 2562 C C . ARG A 1 323 ? -13.423 13.940 4.446 1.00 67.00 323 ARG A C 1
ATOM 2564 O O . ARG A 1 323 ? -14.200 14.391 5.287 1.00 67.00 323 ARG A O 1
ATOM 2571 N N . PHE A 1 324 ? -12.099 14.044 4.558 1.00 74.19 324 PHE A N 1
ATOM 2572 C CA . PHE A 1 324 ? -11.458 14.761 5.665 1.00 74.19 324 PHE A CA 1
ATOM 2573 C C . PHE A 1 324 ? -11.859 16.238 5.687 1.00 74.19 324 PHE A C 1
ATOM 2575 O O . PHE A 1 324 ? -12.131 16.778 6.760 1.00 74.19 324 PHE A O 1
ATOM 2582 N N . GLU A 1 325 ? -11.985 16.875 4.521 1.00 71.62 325 GLU A N 1
ATOM 2583 C CA . GLU A 1 325 ? -12.521 18.233 4.402 1.00 71.62 325 GLU A CA 1
ATOM 2584 C C . GLU A 1 325 ? -13.991 18.319 4.824 1.00 71.62 325 GLU A C 1
ATOM 2586 O O . GLU A 1 325 ? -14.335 19.206 5.601 1.00 71.62 325 GLU A O 1
ATOM 2591 N N . ARG A 1 326 ? -14.863 17.390 4.398 1.00 67.31 326 ARG A N 1
ATOM 2592 C CA . ARG A 1 326 ? -16.277 17.368 4.832 1.00 67.31 326 ARG A CA 1
ATOM 2593 C C . ARG A 1 326 ? -16.426 17.135 6.337 1.00 67.31 326 ARG A C 1
ATOM 2595 O O . ARG A 1 326 ? -17.227 17.816 6.972 1.00 67.31 326 ARG A O 1
ATOM 2602 N N . GLN A 1 327 ? -15.642 16.227 6.921 1.00 61.31 327 GLN A N 1
ATOM 2603 C CA . GLN A 1 327 ? -15.622 15.996 8.371 1.00 61.31 327 GLN A CA 1
ATOM 2604 C C . GLN A 1 327 ? -15.106 17.224 9.133 1.00 61.31 327 GLN A C 1
ATOM 2606 O O . GLN A 1 327 ? -15.682 17.604 10.151 1.00 61.31 327 GLN A O 1
ATOM 2611 N N . SER A 1 328 ? -14.078 17.897 8.608 1.00 58.28 328 SER A N 1
ATOM 2612 C CA . SER A 1 328 ? -13.547 19.137 9.190 1.00 58.28 328 SER A CA 1
ATOM 2613 C C . SER A 1 328 ? -14.529 20.308 9.061 1.00 58.28 328 SER A C 1
ATOM 2615 O O . SER A 1 328 ? -14.656 21.115 9.981 1.00 58.28 328 SER A O 1
ATOM 2617 N N . ALA A 1 329 ? -15.274 20.387 7.956 1.00 55.09 329 ALA A N 1
ATOM 2618 C CA . ALA A 1 329 ? -16.299 21.401 7.729 1.00 55.09 329 ALA A CA 1
ATOM 2619 C C . ALA A 1 329 ? -17.528 21.203 8.632 1.00 55.09 329 ALA A C 1
ATOM 2621 O O . ALA A 1 329 ? -18.077 22.186 9.128 1.00 55.09 329 ALA A O 1
ATOM 2622 N N . MET A 1 330 ? -17.929 19.960 8.921 1.00 53.34 330 MET A N 1
ATOM 2623 C CA . MET A 1 330 ? -18.998 19.675 9.892 1.00 53.34 330 MET A CA 1
ATOM 2624 C C . MET A 1 330 ? -18.577 19.911 11.351 1.00 53.34 330 MET A C 1
ATOM 2626 O O . MET A 1 330 ? -19.426 20.198 12.190 1.00 53.34 330 MET A O 1
ATOM 2630 N N . ALA A 1 331 ? -17.274 19.888 11.646 1.00 49.69 331 ALA A N 1
ATOM 2631 C CA . ALA A 1 331 ? -16.719 20.262 12.947 1.00 49.69 331 ALA A CA 1
ATOM 2632 C C . ALA A 1 331 ? -16.538 21.786 13.140 1.00 49.69 331 ALA A C 1
ATOM 2634 O O . ALA A 1 331 ? -16.122 22.224 14.212 1.00 49.69 331 ALA A O 1
ATOM 2635 N N . SER A 1 332 ? -16.870 22.622 12.145 1.00 40.31 332 SER A N 1
ATOM 2636 C CA . SER A 1 332 ? -16.623 24.080 12.165 1.00 40.31 332 SER A CA 1
ATOM 2637 C C . SER A 1 332 ? -17.546 24.905 13.084 1.00 40.31 332 SER A C 1
ATOM 2639 O O . SER A 1 332 ? -17.569 26.134 13.017 1.00 40.31 332 SER A O 1
ATOM 2641 N N . GLY A 1 333 ? -18.273 24.250 13.991 1.00 44.97 333 GLY A N 1
ATOM 2642 C CA . GLY A 1 333 ? -19.193 24.871 14.939 1.00 44.97 333 GLY A CA 1
ATOM 2643 C C . GLY A 1 333 ? -18.723 24.955 16.397 1.00 44.97 333 GLY A C 1
ATOM 2644 O O . GLY A 1 333 ? -19.597 24.979 17.250 1.00 44.97 333 GLY A O 1
ATOM 2645 N N . SER A 1 334 ? -17.424 24.952 16.742 1.00 35.41 334 SER A N 1
ATOM 2646 C CA . SER A 1 334 ? -16.938 25.382 18.082 1.00 35.41 334 SER A CA 1
ATOM 2647 C C . SER A 1 334 ? -15.398 25.466 18.155 1.00 35.41 334 SER A C 1
ATOM 2649 O O . SER A 1 334 ? -14.728 24.753 17.408 1.00 35.41 334 SER A O 1
ATOM 2651 N N . PRO A 1 335 ? -14.794 26.333 18.998 1.00 47.59 335 PRO A N 1
ATOM 2652 C CA . PRO A 1 335 ? -13.418 26.778 18.817 1.00 47.59 335 PRO A CA 1
ATOM 2653 C C . PRO A 1 335 ? -12.375 25.864 19.479 1.00 47.59 335 PRO A C 1
ATOM 2655 O O . PRO A 1 335 ? -12.492 25.530 20.649 1.00 47.59 335 PRO A O 1
ATOM 2658 N N . ARG A 1 336 ? -11.306 25.612 18.709 1.00 42.41 336 ARG A N 1
ATOM 2659 C CA . ARG A 1 336 ? -9.924 25.215 19.060 1.00 42.41 336 ARG A CA 1
ATOM 2660 C C . ARG A 1 336 ? -9.693 24.002 19.991 1.00 42.41 336 ARG A C 1
ATOM 2662 O O . ARG A 1 336 ? -10.132 24.002 21.135 1.00 42.41 336 ARG A O 1
ATOM 2669 N N . PRO A 1 337 ? -8.858 23.031 19.564 1.00 48.12 337 PRO A N 1
ATOM 2670 C CA . PRO A 1 337 ? -8.484 21.891 20.381 1.00 48.12 337 PRO A CA 1
ATOM 2671 C C . PRO A 1 337 ? -7.283 22.260 21.258 1.00 48.12 337 PRO A C 1
ATOM 2673 O O . PRO A 1 337 ? -6.140 22.228 20.813 1.00 48.12 337 PRO A O 1
ATOM 2676 N N . ASP A 1 338 ? -7.545 22.611 22.509 1.00 42.88 338 ASP A N 1
ATOM 2677 C CA . ASP A 1 338 ? -6.557 22.469 23.576 1.00 42.88 338 ASP A CA 1
ATOM 2678 C C . ASP A 1 338 ? -7.272 21.962 24.824 1.00 42.88 338 ASP A C 1
ATOM 2680 O O . ASP A 1 338 ? -7.862 22.719 25.591 1.00 42.88 338 ASP A O 1
ATOM 2684 N N . SER A 1 339 ? -7.371 20.640 24.908 1.00 38.31 339 SER A N 1
ATOM 2685 C CA . SER A 1 339 ? -7.541 19.827 26.116 1.00 38.31 339 SER A CA 1
ATOM 2686 C C . SER A 1 339 ? -8.049 18.457 25.682 1.00 38.31 339 SER A C 1
ATOM 2688 O O . SER A 1 339 ? -9.089 18.311 25.040 1.00 38.31 339 SER A O 1
ATOM 2690 N N . GLY A 1 340 ? -7.265 17.430 26.001 1.00 46.12 340 GLY A N 1
ATOM 2691 C CA . GLY A 1 340 ? -7.656 16.045 25.814 1.00 46.12 340 GLY A CA 1
ATOM 2692 C C . GLY A 1 340 ? -8.866 15.727 26.678 1.00 46.12 340 GLY A C 1
ATOM 269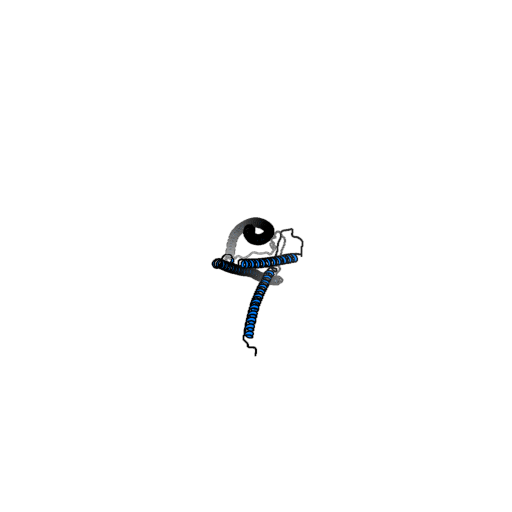3 O O . GLY A 1 340 ? -8.713 15.444 27.853 1.00 46.12 340 GLY A O 1
ATOM 2694 N N . HIS A 1 341 ? -10.054 15.780 26.090 1.00 36.88 341 HIS A N 1
ATOM 2695 C CA . HIS A 1 341 ? -11.278 15.201 26.627 1.00 36.88 341 HIS A CA 1
ATOM 2696 C C . HIS A 1 341 ? -12.224 14.932 25.451 1.00 36.88 341 HIS A C 1
ATOM 2698 O O . HIS A 1 341 ? -13.147 15.691 25.177 1.00 36.88 341 HIS A O 1
ATOM 2704 N N . TRP A 1 342 ? -12.003 13.825 24.740 1.00 36.22 342 TRP A N 1
ATOM 2705 C CA . TRP A 1 342 ? -13.069 13.230 23.932 1.00 36.22 342 TRP A CA 1
ATOM 2706 C C . TRP A 1 342 ? -13.935 12.389 24.865 1.00 36.22 342 TRP A C 1
ATOM 2708 O O . TRP A 1 342 ? -13.826 11.167 24.924 1.00 36.22 342 TRP A O 1
ATOM 2718 N N . SER A 1 343 ? -14.763 13.069 25.651 1.00 45.97 343 SER A N 1
ATOM 2719 C CA . SER A 1 343 ? -15.903 12.436 26.294 1.00 45.97 343 SER A CA 1
ATOM 2720 C C . SER A 1 343 ? -17.120 12.587 25.386 1.00 45.97 343 SER A C 1
ATOM 2722 O O . SER A 1 343 ? -17.425 13.687 24.940 1.00 45.97 343 SER A O 1
ATOM 2724 N N . ALA A 1 344 ? -17.841 11.475 25.240 1.00 37.88 344 ALA A N 1
ATOM 2725 C CA . ALA A 1 344 ? -19.234 11.359 24.810 1.00 37.88 344 ALA A CA 1
ATOM 2726 C C . ALA A 1 344 ? -19.544 11.440 23.299 1.00 37.88 344 ALA A C 1
ATOM 2728 O O . ALA A 1 344 ? -19.632 12.499 22.691 1.00 37.88 344 ALA A O 1
ATOM 2729 N N . GLY A 1 345 ? -19.902 10.277 22.746 1.00 40.41 345 GLY A N 1
ATOM 2730 C CA . GLY A 1 345 ? -21.321 10.035 22.465 1.00 40.41 345 GLY A CA 1
ATOM 2731 C C . GLY A 1 345 ? -21.977 10.881 21.378 1.00 40.41 345 GLY A C 1
ATOM 2732 O O . GLY A 1 345 ? -23.119 11.291 21.566 1.00 40.41 345 GLY A O 1
ATOM 2733 N N . HIS A 1 346 ? -21.316 11.095 20.241 1.00 36.56 346 HIS A N 1
ATOM 2734 C CA . HIS A 1 346 ? -21.964 11.691 19.075 1.00 36.56 346 HIS A CA 1
ATOM 2735 C C . HIS A 1 346 ? -21.825 10.819 17.820 1.00 36.56 346 HIS A C 1
ATOM 2737 O O . HIS A 1 346 ? -20.767 10.738 17.208 1.00 36.56 346 HIS A O 1
ATOM 2743 N N . SER A 1 347 ? -22.959 10.191 17.487 1.00 42.50 347 SER A N 1
ATOM 2744 C CA . SER A 1 347 ? -23.446 9.823 16.148 1.00 42.50 347 SER A CA 1
ATOM 2745 C C . SER A 1 347 ? -22.491 9.075 15.212 1.00 42.50 347 SER A C 1
ATOM 2747 O O . SER A 1 347 ? -21.754 9.674 14.432 1.00 42.50 347 SER A O 1
ATOM 2749 N N . ASP A 1 348 ? -22.664 7.754 15.198 1.00 43.34 348 ASP A N 1
ATOM 2750 C CA . ASP A 1 348 ? -22.149 6.764 14.238 1.00 43.34 348 ASP A CA 1
ATOM 2751 C C . ASP A 1 348 ? -22.682 6.918 12.786 1.00 43.34 348 ASP A C 1
ATOM 2753 O O . ASP A 1 348 ? -22.454 6.059 11.935 1.00 43.34 348 ASP A O 1
ATOM 2757 N N . ASP A 1 349 ? -23.362 8.020 12.462 1.00 48.91 349 ASP A N 1
ATOM 2758 C CA . ASP A 1 349 ? -24.166 8.182 11.235 1.00 48.91 349 ASP A CA 1
ATOM 2759 C C . ASP A 1 349 ? -23.346 8.591 9.989 1.00 48.91 349 ASP A C 1
ATOM 2761 O O . ASP A 1 349 ? -23.880 8.761 8.902 1.00 48.91 349 ASP A O 1
ATOM 2765 N N . GLY A 1 350 ? -22.026 8.775 10.125 1.00 48.88 350 GLY A N 1
ATOM 2766 C CA . GLY A 1 350 ? -21.139 9.215 9.032 1.00 48.88 350 GLY A CA 1
ATOM 2767 C C . GLY A 1 350 ? -20.239 8.123 8.439 1.00 48.88 350 GLY A C 1
ATOM 2768 O O . GLY A 1 350 ? -19.340 8.426 7.643 1.00 48.88 350 GLY A O 1
ATOM 2769 N N . SER A 1 351 ? -20.391 6.869 8.885 1.00 48.56 351 SER A N 1
ATOM 2770 C CA . SER A 1 351 ? -19.591 5.737 8.388 1.00 48.56 351 SER A CA 1
ATOM 2771 C C . SER A 1 351 ? -20.307 4.886 7.336 1.00 48.56 351 SER A C 1
ATOM 2773 O O . SER A 1 351 ? -19.616 4.287 6.517 1.00 48.56 351 SER A O 1
ATOM 2775 N N . SER A 1 352 ? -21.646 4.882 7.303 1.00 53.53 352 SER A N 1
ATOM 2776 C CA . SER A 1 352 ? -22.438 4.120 6.324 1.00 53.53 352 SER A CA 1
ATOM 2777 C C . SER A 1 352 ? -22.359 4.700 4.911 1.00 53.53 352 SER A C 1
ATOM 2779 O O . SER A 1 352 ? -22.228 3.940 3.956 1.00 53.53 352 SER A O 1
ATOM 2781 N N . ASP A 1 353 ? -22.347 6.029 4.775 1.00 58.00 353 ASP A N 1
ATOM 2782 C CA . ASP A 1 353 ? -22.391 6.694 3.463 1.00 58.00 353 ASP A CA 1
ATOM 2783 C C . ASP A 1 353 ? -21.131 6.453 2.616 1.00 58.00 353 ASP A C 1
ATOM 2785 O O . ASP A 1 353 ? -21.227 6.339 1.400 1.00 58.00 353 ASP A O 1
ATOM 2789 N N . LEU A 1 354 ? -19.943 6.318 3.225 1.00 58.56 354 LEU A N 1
ATOM 2790 C CA . LEU A 1 354 ? -18.697 6.113 2.470 1.00 58.56 354 LEU A CA 1
ATOM 2791 C C . LEU A 1 354 ? -18.631 4.716 1.848 1.00 58.56 354 LEU A C 1
ATOM 2793 O O . LEU A 1 354 ? -18.240 4.576 0.694 1.00 58.56 354 LEU A O 1
ATOM 2797 N N . ASP A 1 355 ? -18.988 3.685 2.611 1.00 62.81 355 ASP A N 1
ATOM 2798 C CA . ASP A 1 355 ? -18.984 2.314 2.100 1.00 62.81 355 ASP A CA 1
ATOM 2799 C C . ASP A 1 355 ? -20.072 2.132 1.033 1.00 62.81 355 ASP A C 1
ATOM 2801 O O . ASP A 1 355 ? -19.865 1.412 0.052 1.00 62.81 355 ASP A O 1
ATOM 2805 N N . GLU A 1 356 ? -21.203 2.829 1.175 1.00 71.62 356 GLU A N 1
ATOM 2806 C CA . GLU A 1 356 ? -22.278 2.831 0.186 1.00 71.62 356 GLU A CA 1
ATOM 2807 C C . GLU A 1 356 ? -21.895 3.603 -1.089 1.00 71.62 356 GLU A C 1
ATOM 2809 O O . GLU A 1 356 ? -22.131 3.108 -2.195 1.00 71.62 356 GLU A O 1
ATOM 2814 N N . ASP A 1 357 ? -21.239 4.759 -0.960 1.00 71.00 357 ASP A N 1
ATOM 2815 C CA . ASP A 1 357 ? -20.721 5.543 -2.086 1.00 71.00 357 ASP A CA 1
ATOM 2816 C C . ASP A 1 357 ? -19.598 4.797 -2.818 1.00 71.00 357 ASP A C 1
ATOM 2818 O O . ASP A 1 357 ? -19.634 4.682 -4.044 1.00 71.00 357 ASP A O 1
ATOM 2822 N N . LEU A 1 358 ? -18.661 4.177 -2.092 1.00 67.25 358 LEU A N 1
ATOM 2823 C CA . LEU A 1 358 ? -17.617 3.329 -2.677 1.00 67.25 358 LEU A CA 1
ATOM 2824 C C . LEU A 1 358 ? -18.204 2.080 -3.350 1.00 67.25 358 LEU A C 1
ATOM 2826 O O . LEU A 1 358 ? -17.690 1.640 -4.382 1.00 67.25 358 LEU A O 1
ATOM 2830 N N . CYS A 1 359 ? -19.284 1.502 -2.812 1.00 74.62 359 CYS A N 1
ATOM 2831 C CA . CYS A 1 359 ? -20.004 0.405 -3.464 1.00 74.62 359 CYS A CA 1
ATOM 2832 C C . CYS A 1 359 ? -20.686 0.857 -4.760 1.00 74.62 359 CYS A C 1
ATOM 2834 O O . CYS A 1 359 ? -20.547 0.182 -5.783 1.00 74.62 359 CYS A O 1
ATOM 2836 N N . LYS A 1 360 ? -21.385 1.997 -4.746 1.00 72.75 360 LYS A N 1
ATOM 2837 C CA . LYS A 1 360 ? -22.041 2.566 -5.935 1.00 72.75 360 LYS A CA 1
ATOM 2838 C C . LYS A 1 360 ? -21.021 2.947 -7.000 1.00 72.75 360 LYS A C 1
ATOM 2840 O O . LYS A 1 360 ? -21.214 2.642 -8.174 1.00 72.75 360 LYS A O 1
ATOM 2845 N N . GLU A 1 361 ? -19.903 3.541 -6.607 1.00 77.94 361 GLU A N 1
ATOM 2846 C CA . GLU A 1 361 ? -18.837 3.913 -7.529 1.00 77.94 361 GLU A CA 1
ATOM 2847 C C . GLU A 1 361 ? -18.152 2.682 -8.133 1.00 77.94 361 GLU A C 1
ATOM 2849 O O . GLU A 1 361 ? -17.957 2.608 -9.348 1.00 77.94 361 GLU A O 1
ATOM 2854 N N . ARG A 1 362 ? -17.891 1.650 -7.322 1.00 78.62 362 ARG A N 1
ATOM 2855 C CA . ARG A 1 362 ? -17.397 0.353 -7.804 1.00 78.62 362 ARG A CA 1
ATOM 2856 C C . ARG A 1 362 ? -18.370 -0.288 -8.797 1.00 78.62 362 ARG A C 1
ATOM 2858 O O . ARG A 1 362 ? -17.935 -0.801 -9.828 1.00 78.62 362 ARG A O 1
ATOM 2865 N N . GLN A 1 363 ? -19.673 -0.225 -8.525 1.00 83.56 363 GLN A N 1
ATOM 2866 C CA . GLN A 1 363 ? -20.711 -0.720 -9.430 1.00 83.56 363 GLN A CA 1
ATOM 2867 C C . GLN A 1 363 ? -20.747 0.081 -10.743 1.00 83.56 363 GLN A C 1
ATOM 2869 O O . GLN A 1 363 ? -20.814 -0.510 -11.822 1.00 83.56 363 GLN A O 1
ATOM 2874 N N . CYS A 1 364 ? -20.616 1.408 -10.677 1.00 82.00 364 CYS A N 1
ATOM 2875 C CA . CYS A 1 364 ? -20.498 2.276 -11.849 1.00 82.00 364 CYS A CA 1
ATOM 2876 C C . CYS A 1 364 ? -19.268 1.934 -12.699 1.00 82.00 364 CYS A C 1
ATOM 2878 O O . CYS A 1 364 ? -19.384 1.839 -13.922 1.00 82.00 364 CYS A O 1
ATOM 2880 N N . ARG A 1 365 ? -18.108 1.677 -12.081 1.00 78.00 365 ARG A N 1
ATOM 2881 C CA . ARG A 1 365 ? -16.897 1.237 -12.800 1.00 78.00 365 ARG A CA 1
ATOM 2882 C C . ARG A 1 365 ? -17.097 -0.119 -13.473 1.00 78.00 365 ARG A C 1
ATOM 2884 O O . ARG A 1 365 ? -16.737 -0.276 -14.637 1.00 78.00 365 ARG A O 1
ATOM 2891 N N . GLN A 1 366 ? -17.730 -1.073 -12.788 1.00 81.75 366 GLN A N 1
ATOM 2892 C CA . GLN A 1 366 ? -18.073 -2.379 -13.364 1.00 81.75 366 GLN A CA 1
ATOM 2893 C C . GLN A 1 366 ? -18.984 -2.245 -14.590 1.00 81.75 366 GLN A C 1
ATOM 2895 O O . GLN A 1 366 ? -18.733 -2.869 -15.621 1.00 81.75 366 GLN A O 1
ATOM 2900 N N . LEU A 1 367 ? -20.013 -1.401 -14.498 1.00 87.19 367 LEU A N 1
ATOM 2901 C CA . LEU A 1 367 ? -20.926 -1.131 -15.608 1.00 87.19 367 LEU A CA 1
ATOM 2902 C C . LEU A 1 367 ? -20.215 -0.435 -16.773 1.00 87.19 367 LEU A C 1
ATOM 2904 O O . LEU A 1 367 ? -20.474 -0.775 -17.927 1.00 87.19 367 LEU A O 1
ATOM 2908 N N . LYS A 1 368 ? -19.286 0.484 -16.492 1.00 90.00 368 LYS A N 1
ATOM 2909 C CA . LYS A 1 368 ? -18.492 1.176 -17.514 1.00 90.00 368 LYS A CA 1
ATOM 2910 C C . LYS A 1 368 ? -17.556 0.215 -18.255 1.00 90.00 368 LYS A C 1
ATOM 2912 O O . LYS A 1 368 ? -17.580 0.179 -19.482 1.00 90.00 368 LYS A O 1
ATOM 2917 N N . ALA A 1 369 ? -16.834 -0.642 -17.533 1.00 84.62 369 ALA A N 1
ATOM 2918 C CA . ALA A 1 369 ? -15.976 -1.668 -18.130 1.00 84.62 369 ALA A CA 1
ATOM 2919 C C . ALA A 1 369 ? -16.777 -2.692 -18.959 1.00 84.62 369 ALA A C 1
ATOM 2921 O O . ALA A 1 369 ? -16.357 -3.101 -20.045 1.00 84.62 369 ALA A O 1
ATOM 2922 N N . LEU A 1 370 ? -17.962 -3.089 -18.480 1.00 90.44 370 LEU A N 1
ATOM 2923 C CA . LEU A 1 370 ? -18.873 -3.958 -19.225 1.00 90.44 370 LEU A CA 1
ATOM 2924 C C . LEU A 1 370 ? -19.371 -3.278 -20.510 1.00 90.44 370 LEU A C 1
ATOM 2926 O O . LEU A 1 370 ? -19.371 -3.905 -21.569 1.00 90.44 370 LEU A O 1
ATOM 2930 N N . ALA A 1 371 ? -19.743 -1.998 -20.439 1.00 88.12 371 ALA A N 1
ATOM 2931 C CA . ALA A 1 371 ? -20.161 -1.219 -21.599 1.00 88.12 371 ALA A CA 1
ATOM 2932 C C . ALA A 1 371 ? -19.035 -1.093 -22.638 1.00 88.12 371 ALA A C 1
ATOM 2934 O O . ALA A 1 371 ? -19.275 -1.320 -23.820 1.00 88.12 371 ALA A O 1
ATOM 2935 N N . GLU A 1 372 ? -17.801 -0.815 -22.217 1.00 90.12 372 GLU A N 1
ATOM 2936 C CA . GLU A 1 372 ? -16.635 -0.734 -23.107 1.00 90.12 372 GLU A CA 1
ATOM 2937 C C . GLU A 1 372 ? -16.314 -2.078 -23.779 1.00 90.12 372 GLU A C 1
ATOM 2939 O O . GLU A 1 372 ? -16.008 -2.123 -24.973 1.00 90.12 372 GLU A O 1
ATOM 2944 N N . ASN A 1 373 ? -16.434 -3.192 -23.051 1.00 89.44 373 ASN A N 1
ATOM 2945 C CA . ASN A 1 373 ? -16.269 -4.533 -23.616 1.00 89.44 373 ASN A CA 1
ATOM 2946 C C . ASN A 1 373 ? -17.358 -4.874 -24.636 1.00 89.44 373 ASN A C 1
ATOM 2948 O O . ASN A 1 373 ? -17.049 -5.367 -25.722 1.00 89.44 373 ASN A O 1
ATOM 2952 N N . LEU A 1 374 ? -18.621 -4.579 -24.322 1.00 91.50 374 LEU A N 1
ATOM 2953 C CA . LEU A 1 374 ? -19.729 -4.763 -25.261 1.00 91.50 374 LEU A CA 1
ATOM 2954 C C . LEU A 1 374 ? -19.560 -3.883 -26.502 1.00 91.50 374 LEU A C 1
ATOM 2956 O O . LEU A 1 374 ? -19.815 -4.340 -27.614 1.00 91.50 374 LEU A O 1
ATOM 2960 N N . ASN A 1 375 ? -19.070 -2.654 -26.335 1.00 93.19 375 ASN A N 1
ATOM 2961 C CA . ASN A 1 375 ? -18.826 -1.745 -27.447 1.00 93.19 375 ASN A CA 1
ATOM 2962 C C . ASN A 1 375 ? -17.694 -2.257 -28.354 1.00 93.19 375 ASN A C 1
ATOM 2964 O O . ASN A 1 375 ? -17.831 -2.250 -29.576 1.00 93.19 375 ASN A O 1
ATOM 2968 N N . ARG A 1 376 ? -16.607 -2.794 -27.779 1.00 91.38 376 ARG A N 1
ATOM 2969 C CA . ARG A 1 376 ? -15.547 -3.468 -28.550 1.00 91.38 376 ARG A CA 1
ATOM 2970 C C . ARG A 1 376 ? -16.077 -4.672 -29.329 1.00 91.38 376 ARG A C 1
ATOM 2972 O O . ARG A 1 376 ? -15.812 -4.777 -30.525 1.00 91.38 376 ARG A O 1
ATOM 2979 N N . ALA A 1 377 ? -16.878 -5.523 -28.690 1.00 91.81 377 ALA A N 1
ATOM 2980 C CA . ALA A 1 377 ? -17.492 -6.676 -29.346 1.00 91.81 377 ALA A CA 1
ATOM 2981 C C . ALA A 1 377 ? -18.442 -6.264 -30.487 1.00 91.81 377 ALA A C 1
ATOM 2983 O O . ALA A 1 377 ? -18.450 -6.895 -31.544 1.00 91.81 377 ALA A O 1
ATOM 2984 N N . LEU A 1 378 ? -19.210 -5.181 -30.312 1.00 93.38 378 LEU A N 1
ATOM 2985 C CA . LEU A 1 378 ? -20.048 -4.610 -31.371 1.00 93.38 378 LEU A CA 1
ATOM 2986 C C . LEU A 1 378 ? -19.212 -4.088 -32.541 1.00 93.38 378 LEU A C 1
ATOM 2988 O O . LEU A 1 378 ? -19.546 -4.358 -33.690 1.00 93.38 378 LEU A O 1
ATOM 2992 N N . VAL A 1 379 ? -18.109 -3.387 -32.273 1.00 94.31 379 VAL A N 1
ATOM 2993 C CA . VAL A 1 379 ? -17.203 -2.897 -33.322 1.00 94.31 379 VAL A CA 1
ATOM 2994 C C . VAL A 1 379 ? -16.576 -4.056 -34.104 1.00 94.31 379 VAL A C 1
ATOM 2996 O O . VAL A 1 379 ? -16.477 -3.987 -35.328 1.00 94.31 379 VAL A O 1
ATOM 2999 N N . GLU A 1 380 ? -16.177 -5.139 -33.436 1.00 92.25 380 GLU A N 1
ATOM 3000 C CA . GLU A 1 380 ? -15.673 -6.344 -34.107 1.00 92.25 380 GLU A CA 1
ATOM 3001 C C . GLU A 1 380 ? -16.740 -7.021 -34.968 1.00 92.25 380 GLU A C 1
ATOM 3003 O O . GLU A 1 380 ? -16.475 -7.341 -36.128 1.00 92.25 380 GLU A O 1
ATOM 3008 N N . ARG A 1 381 ? -17.959 -7.182 -34.438 1.00 92.38 381 ARG A N 1
ATOM 3009 C CA . ARG A 1 381 ? -19.101 -7.721 -35.188 1.00 92.38 381 ARG A CA 1
ATOM 3010 C C . ARG A 1 381 ? -19.448 -6.852 -36.395 1.00 92.38 381 ARG A C 1
ATOM 3012 O O . ARG A 1 381 ? -19.657 -7.395 -37.471 1.00 92.38 381 ARG A O 1
ATOM 3019 N N . ASN A 1 382 ? -19.436 -5.527 -36.258 1.00 94.06 382 ASN A N 1
ATOM 3020 C CA . ASN A 1 382 ? -19.674 -4.606 -37.372 1.00 94.06 382 ASN A CA 1
ATOM 3021 C C . ASN A 1 382 ? -18.585 -4.720 -38.446 1.00 94.06 382 ASN A C 1
ATOM 3023 O O . ASN A 1 382 ? -18.906 -4.807 -39.625 1.00 94.06 382 ASN A O 1
ATOM 3027 N N . ARG A 1 383 ? -17.307 -4.827 -38.060 1.00 93.81 383 ARG A N 1
ATOM 3028 C CA . ARG A 1 383 ? -16.218 -5.101 -39.017 1.00 93.81 383 ARG A CA 1
ATOM 3029 C C . ARG A 1 383 ? -16.380 -6.446 -39.719 1.00 93.81 383 ARG A C 1
ATOM 3031 O O . ARG A 1 383 ? -15.990 -6.595 -40.874 1.00 93.81 383 ARG A O 1
ATOM 3038 N N . GLU A 1 384 ? -16.892 -7.452 -39.020 1.00 93.56 384 GLU A N 1
ATOM 3039 C CA . GLU A 1 384 ? -17.181 -8.764 -39.595 1.00 93.56 384 GLU A CA 1
ATOM 3040 C C . GLU A 1 384 ? -18.357 -8.697 -40.580 1.00 93.56 384 GLU A C 1
ATOM 3042 O O . GLU A 1 384 ? -18.258 -9.256 -41.671 1.00 93.56 384 GLU A O 1
ATOM 3047 N N . ILE A 1 385 ? -19.408 -7.938 -40.255 1.00 92.06 385 ILE A N 1
ATOM 3048 C CA . ILE A 1 385 ? -20.527 -7.642 -41.159 1.00 92.06 385 ILE A CA 1
ATOM 3049 C C . ILE A 1 385 ? -20.025 -6.920 -42.411 1.00 92.06 385 ILE A C 1
ATOM 3051 O O . ILE A 1 385 ? -20.264 -7.416 -43.505 1.00 92.06 385 ILE A O 1
ATOM 3055 N N . GLU A 1 386 ? -19.243 -5.846 -42.283 1.00 93.12 386 GLU A N 1
ATOM 3056 C CA . GLU A 1 386 ? -18.668 -5.126 -43.432 1.00 93.12 386 GLU A CA 1
ATOM 3057 C C . GLU A 1 386 ? -17.814 -6.045 -44.319 1.00 93.12 386 GLU A C 1
ATOM 3059 O O . GLU A 1 386 ? -17.881 -5.990 -45.548 1.00 93.12 386 GLU A O 1
ATOM 3064 N N . LYS A 1 387 ? -17.019 -6.941 -43.716 1.00 92.88 387 LYS A N 1
ATOM 3065 C CA . LYS A 1 387 ? -16.255 -7.949 -44.468 1.00 92.88 387 LYS A CA 1
ATOM 3066 C C . LYS A 1 387 ? -17.173 -8.915 -45.216 1.00 92.88 387 LYS A C 1
ATOM 3068 O O . LYS A 1 387 ? -16.864 -9.282 -46.349 1.00 92.88 387 LYS A O 1
ATOM 3073 N N . LEU A 1 388 ? -18.265 -9.356 -44.596 1.00 91.44 388 LEU A N 1
ATOM 3074 C CA . LEU A 1 388 ? -19.237 -10.250 -45.221 1.00 91.44 388 LEU A CA 1
ATOM 3075 C C . LEU A 1 388 ? -20.029 -9.542 -46.327 1.00 91.44 388 LEU A C 1
ATOM 3077 O O . LEU A 1 388 ? -20.193 -10.130 -47.390 1.00 91.44 388 LEU A O 1
ATOM 3081 N N . GLU A 1 389 ? -20.434 -8.287 -46.138 1.00 89.50 389 GLU A N 1
ATOM 3082 C CA . GLU A 1 389 ? -21.080 -7.439 -47.150 1.00 89.50 389 GLU A CA 1
ATOM 3083 C C . GLU A 1 389 ? -20.153 -7.168 -48.336 1.00 89.50 389 GLU A C 1
ATOM 3085 O O . GLU A 1 389 ? -20.571 -7.265 -49.492 1.00 89.50 389 GLU A O 1
ATOM 3090 N N . LYS A 1 390 ? -18.865 -6.913 -48.078 1.00 88.69 390 LYS A N 1
ATOM 3091 C CA . LYS A 1 390 ? -17.853 -6.781 -49.129 1.00 88.69 390 LYS A CA 1
ATOM 3092 C C . LYS A 1 390 ? -17.712 -8.075 -49.933 1.00 88.69 390 LYS A C 1
ATOM 3094 O O . LYS A 1 390 ? -17.750 -8.055 -51.156 1.00 88.69 390 LYS A O 1
ATOM 3099 N N . ARG A 1 391 ? -17.653 -9.226 -49.262 1.00 87.62 391 ARG A N 1
ATOM 3100 C CA . ARG A 1 391 ? -17.644 -10.530 -49.945 1.00 87.62 391 ARG A CA 1
ATOM 3101 C C . ARG A 1 391 ? -18.938 -10.798 -50.716 1.00 87.62 391 ARG A C 1
ATOM 3103 O O . ARG A 1 391 ? -18.886 -11.390 -51.788 1.00 87.62 391 ARG A O 1
ATOM 3110 N N . LEU A 1 392 ? -20.090 -10.381 -50.193 1.00 84.19 392 LEU A N 1
ATOM 3111 C CA . LEU A 1 392 ? -21.390 -10.502 -50.859 1.00 84.19 392 LEU A CA 1
ATOM 3112 C C . LEU A 1 392 ? -21.452 -9.628 -52.113 1.00 84.19 392 LEU A C 1
ATOM 3114 O O . LEU A 1 392 ? -21.800 -10.123 -53.174 1.00 84.19 392 LEU A O 1
ATOM 3118 N N . SER A 1 393 ? -21.044 -8.366 -52.035 1.00 82.00 393 SER A N 1
ATOM 3119 C CA . SER A 1 393 ? -20.965 -7.464 -53.195 1.00 82.00 393 SER A CA 1
ATOM 3120 C C . SER A 1 393 ? -19.952 -7.923 -54.251 1.00 82.00 393 SER A C 1
ATOM 3122 O O . SER A 1 393 ? -20.207 -7.758 -55.437 1.00 82.00 393 SER A O 1
ATOM 3124 N N . GLU A 1 394 ? -18.859 -8.577 -53.853 1.00 79.94 394 GLU A N 1
ATOM 3125 C CA . GLU A 1 394 ? -17.901 -9.210 -54.775 1.00 79.94 394 GLU A CA 1
ATOM 3126 C C . GLU A 1 394 ? -18.434 -10.511 -55.412 1.00 79.94 394 GLU A C 1
ATOM 3128 O O . GLU A 1 394 ? -17.990 -10.897 -56.493 1.00 79.94 394 GLU A O 1
ATOM 3133 N N . THR A 1 395 ? -19.378 -11.202 -54.762 1.00 73.69 395 THR A N 1
ATOM 3134 C CA . THR A 1 395 ? -19.960 -12.476 -55.240 1.00 73.69 395 THR A CA 1
ATOM 3135 C C . THR A 1 395 ? -21.343 -12.332 -55.873 1.00 73.69 395 THR A C 1
ATOM 3137 O O . THR A 1 395 ? -21.820 -13.274 -56.506 1.00 73.69 395 THR A O 1
ATOM 3140 N N . THR A 1 396 ? -21.978 -11.165 -55.754 1.00 57.31 396 THR A N 1
ATOM 3141 C CA . THR A 1 396 ? -23.239 -10.849 -56.428 1.00 57.31 396 THR A CA 1
ATOM 3142 C C . THR A 1 396 ? -22.900 -10.257 -57.796 1.00 57.31 396 THR A C 1
ATOM 3144 O O . THR A 1 396 ? -22.373 -9.147 -57.855 1.00 57.31 396 THR A O 1
ATOM 3147 N N . PRO A 1 397 ? -23.157 -10.959 -58.912 1.00 57.69 397 PRO A N 1
ATOM 3148 C CA . PRO A 1 397 ? -22.922 -10.389 -60.227 1.00 57.69 397 PRO A CA 1
ATOM 3149 C C . PRO A 1 397 ? -23.870 -9.201 -60.413 1.00 57.69 397 PRO A C 1
ATOM 3151 O O . PRO A 1 397 ? -25.086 -9.350 -60.286 1.00 57.69 397 PRO A O 1
ATOM 3154 N N . THR A 1 398 ? -23.313 -8.024 -60.696 1.00 57.31 398 THR A N 1
ATOM 3155 C CA . THR A 1 398 ? -24.078 -6.881 -61.201 1.00 57.31 398 THR A CA 1
ATOM 3156 C C . THR A 1 398 ? -24.771 -7.307 -62.492 1.00 57.31 398 THR A C 1
ATOM 3158 O O . THR A 1 398 ? -24.105 -7.479 -63.514 1.00 57.31 398 THR A O 1
ATOM 3161 N N . PHE A 1 399 ? -26.083 -7.538 -62.408 1.00 46.03 399 PHE A N 1
ATOM 3162 C CA . PHE A 1 399 ? -26.979 -7.683 -63.554 1.00 46.03 399 PHE A CA 1
ATOM 3163 C C . PHE A 1 399 ? -27.417 -6.318 -64.072 1.00 46.03 399 PHE A C 1
ATOM 3165 O O . PHE A 1 399 ? -27.690 -5.433 -63.226 1.00 46.03 399 PHE A O 1
#

pLDDT: mean 81.77, std 18.6, range [33.56, 97.62]

Organism: Haemonchus contortus (NCBI:txid6289)